Protein AF-A0A377J5S6-F1 (afdb_monomer)

Nearest PDB structures (foldseek):
  8xkf-assembly2_D  TM=9.233E-01  e=1.554E-45  Helicobacter pylori 26695
  8xkf-assembly1_A  TM=9.308E-01  e=1.304E-43  Helicobacter pylori 26695
  8xkf-assembly2_F  TM=9.385E-01  e=1.875E-41  Helicobacter pylori 26695
  8xhu-assembly1_B  TM=9.329E-01  e=2.382E-41  Helicobacter pylori 26695
  8xkf-assembly1_B  TM=9.191E-01  e=2.931E-42  Helicobacter pylori 26695

Solvent-accessible surface area (backbone atoms only — not comparable to full-atom values): 33963 Å² total; per-residue (Å²): 139,81,89,84,83,80,81,82,74,79,71,90,83,73,76,81,68,85,88,69,81,86,60,75,91,81,76,49,33,27,37,41,35,52,51,37,68,84,37,61,63,26,52,73,57,34,51,84,90,59,66,42,34,66,56,29,35,15,61,54,90,37,32,32,41,56,50,42,48,55,52,49,55,77,73,43,90,52,80,43,54,36,36,25,19,34,73,91,44,28,68,59,54,40,77,74,46,90,59,48,64,32,60,33,49,100,42,74,66,49,18,48,53,53,60,49,67,87,66,82,42,64,28,32,36,39,30,53,34,46,25,58,28,33,76,67,43,43,71,65,51,53,47,52,39,52,51,64,47,51,60,42,59,56,57,56,53,50,52,51,52,52,51,54,65,67,73,68,76,68,53,102,80,73,63,82,82,78,78,76,72,73,74,74,71,78,75,77,85,80,85,85,87,88,87,86,81,88,87,87,85,82,88,87,82,90,88,88,86,88,87,87,88,83,89,87,83,85,88,82,89,83,88,88,84,90,83,90,82,92,83,92,84,90,84,91,88,85,91,86,88,89,83,89,88,82,93,82,87,77,94,78,90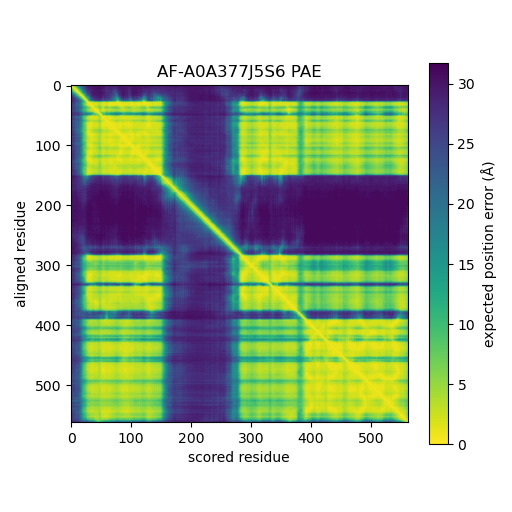,76,95,73,92,76,90,80,88,75,74,82,83,69,83,77,78,71,77,78,85,82,84,73,91,72,78,91,82,75,74,66,54,33,25,25,31,24,35,35,77,45,88,60,91,42,70,56,94,93,37,78,49,70,32,95,79,39,67,48,78,44,54,59,28,42,28,28,40,69,51,50,51,57,32,72,71,54,88,74,69,88,47,92,49,72,57,48,24,26,42,67,66,73,43,42,66,48,76,45,85,44,60,81,51,35,52,63,61,51,42,47,79,44,40,62,62,44,49,54,45,51,69,65,47,44,89,81,53,101,62,64,66,86,61,72,77,71,59,70,28,66,15,57,14,72,28,74,35,41,57,30,77,83,35,72,26,38,43,33,81,34,79,48,90,56,75,39,11,43,63,53,69,38,52,38,26,31,46,37,52,5,44,41,20,5,53,27,39,31,69,70,68,55,45,57,58,81,76,57,44,87,88,41,79,90,50,62,63,35,55,48,61,58,54,40,40,53,54,50,51,51,43,30,28,59,23,43,46,81,62,37,38,44,37,38,40,37,30,55,60,65,85,54,79,83,47,36,61,57,23,32,51,44,48,19,58,68,69,71,49,63,62,89,33,43,46,59,46,74,41,63,54,84,64,43,64,57,34,23,68,59,50,26,41,38,15,40,20,40,28,34,35,31,49,50,42,41,62,58,56,43,51,49,41,56,61,73,74,107

pLDDT: mean 73.87, std 28.72, range [21.86, 98.88]

Organism: NCBI:txid29419

Sequence (562 aa):
MYRNTTQLQLDPTQATAPSESLVPQGASIALILMAAGSSSRFAQSSPKTHAIKKQWLRIGEKPLWLFVADTLSAMYPFVQIRITASEQEASYMQKLCSYEIVIGGETRQESLRNALQGIESEWVLVSDVARAGIVAVARKIISALIVTSLDSRDKAQTQSKQRAASLEKVDSRGNVDCHAAAHAAARNDREIATSEKVDSRDNAQNLNNSQAEGLCGNNTEAQNVFCSQLAGGRIFLKKHRFARFDEKAGLCSGEQGDKTWASIDAASHKLPAFSQKANAQNTQVDCVAPILAVPDTAIYNESYIDRSKLFRVQTPQLSRVSALRAALESTQDQGTDESSIIKANGGIVRYIQGDRALEKLTLASDMAALEQILGQAQSWQHAAPFAPMPTLRVGNGLDVHSFEIGKVMKLGGVVIESEFGFKAHSDGDVALHSVIDAILGAMGAGDIGEWFPDSSSAWEGADSARLLEIVWGFARSVGYELCNLDLTIIAQKPRLGAYKQPIRARIAEILGVPLSAINVKATTTEQLGFVGRAEGVCAMSSVCLRIVSFAEVAQSYQLYKG

Radius of gyration: 36.01 Å; Cα contacts (8 Å, |Δi|>4): 863; chains: 1; bounding box: 95×83×112 Å

Mean predicted aligned error: 15.59 Å

Structure (mmCIF, N/CA/C/O backbone):
data_AF-A0A377J5S6-F1
#
_entry.id   AF-A0A377J5S6-F1
#
loop_
_atom_site.group_PDB
_atom_site.id
_atom_site.type_symbol
_atom_site.label_atom_id
_atom_site.label_alt_id
_atom_site.label_comp_id
_atom_site.label_asym_id
_atom_site.label_entity_id
_atom_site.label_seq_id
_atom_site.pdbx_PDB_ins_code
_atom_site.Cartn_x
_atom_site.Cartn_y
_atom_site.Cartn_z
_atom_site.occupancy
_atom_site.B_iso_or_equiv
_atom_site.auth_seq_id
_atom_site.auth_comp_id
_atom_site.auth_asym_id
_atom_site.auth_atom_id
_atom_site.pdbx_PDB_model_num
ATOM 1 N N . MET A 1 1 ? -33.170 -20.259 -36.943 1.00 32.47 1 MET A N 1
ATOM 2 C CA . MET A 1 1 ? -32.950 -21.343 -35.957 1.00 32.47 1 MET A CA 1
ATOM 3 C C . MET A 1 1 ? -31.688 -20.966 -35.195 1.00 32.47 1 MET A C 1
ATOM 5 O O . MET A 1 1 ? -30.677 -20.864 -35.863 1.00 32.47 1 MET A O 1
ATOM 9 N N . TYR A 1 2 ? -31.602 -20.602 -33.917 1.00 29.55 2 TYR A N 1
ATOM 10 C CA . TYR A 1 2 ? -32.433 -20.544 -32.700 1.00 29.55 2 TYR A CA 1
ATOM 11 C C . TYR A 1 2 ? -32.023 -19.213 -32.009 1.00 29.55 2 TYR A C 1
ATOM 13 O O . TYR A 1 2 ? -30.833 -18.933 -31.954 1.00 29.55 2 TYR A O 1
ATOM 21 N N . ARG A 1 3 ? -32.891 -18.220 -31.766 1.00 28.53 3 ARG A N 1
ATOM 22 C CA . ARG A 1 3 ? -33.784 -17.979 -30.605 1.00 28.53 3 ARG A CA 1
ATOM 23 C C . ARG A 1 3 ? -33.138 -18.038 -29.202 1.00 28.53 3 ARG A C 1
ATOM 25 O O . ARG A 1 3 ? -32.737 -19.103 -28.759 1.00 28.53 3 ARG A O 1
ATOM 32 N N . ASN A 1 4 ? -33.263 -16.894 -28.514 1.00 28.61 4 ASN A N 1
ATOM 33 C CA . ASN A 1 4 ? -33.347 -16.654 -27.065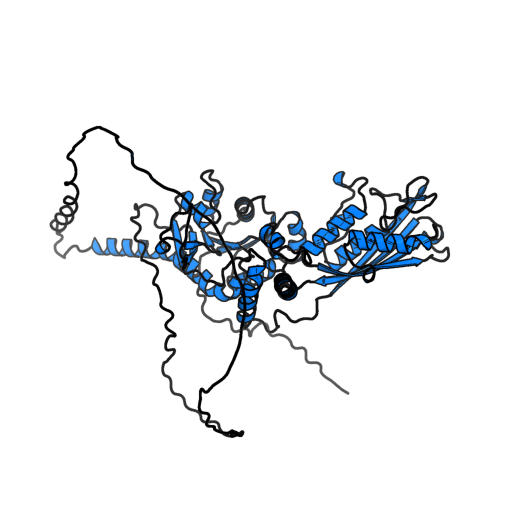 1.00 28.61 4 ASN A CA 1
ATOM 34 C C . ASN A 1 4 ? -32.092 -16.844 -26.197 1.00 28.61 4 ASN A C 1
ATOM 36 O O . ASN A 1 4 ? -31.894 -17.893 -25.596 1.00 28.61 4 ASN A O 1
ATOM 40 N N . THR A 1 5 ? -31.367 -15.747 -25.971 1.00 30.78 5 THR A N 1
ATOM 41 C CA . THR A 1 5 ? -30.689 -15.487 -24.693 1.00 30.78 5 THR A CA 1
ATOM 42 C C . THR A 1 5 ? -31.525 -14.486 -23.904 1.00 30.78 5 THR A C 1
ATOM 44 O O . THR A 1 5 ? -31.590 -13.299 -24.212 1.00 30.78 5 THR A O 1
ATOM 47 N N . THR A 1 6 ? -32.235 -15.012 -22.914 1.00 29.25 6 THR A N 1
ATOM 48 C CA . THR A 1 6 ? -33.015 -14.275 -21.926 1.00 29.25 6 THR A CA 1
ATOM 49 C C . THR A 1 6 ? -32.106 -13.280 -21.204 1.00 29.25 6 THR A C 1
ATOM 51 O O . THR A 1 6 ? -31.154 -13.680 -20.536 1.00 29.25 6 THR A O 1
ATOM 54 N N . GLN A 1 7 ? -32.392 -11.983 -21.336 1.00 29.67 7 GLN A N 1
ATOM 55 C CA . GLN A 1 7 ? -31.894 -10.972 -20.409 1.00 29.67 7 GLN A CA 1
ATOM 56 C C . GLN A 1 7 ? -32.410 -11.331 -19.013 1.00 29.67 7 GLN A C 1
ATOM 58 O O . GLN A 1 7 ? -33.603 -11.222 -18.740 1.00 29.67 7 GLN A O 1
ATOM 63 N N . LEU A 1 8 ? -31.515 -11.763 -18.127 1.00 28.97 8 LEU A N 1
ATOM 64 C CA . LEU A 1 8 ? -31.747 -11.703 -16.689 1.00 28.97 8 LEU A CA 1
ATOM 65 C C . LEU A 1 8 ? -31.710 -10.222 -16.294 1.00 28.97 8 LEU A C 1
ATOM 67 O O . LEU A 1 8 ? -30.668 -9.684 -15.927 1.00 28.97 8 LEU A O 1
ATOM 71 N N . GLN A 1 9 ? -32.849 -9.543 -16.440 1.00 27.59 9 GLN A N 1
ATOM 72 C CA . GLN A 1 9 ? -33.121 -8.324 -15.691 1.00 27.59 9 GLN A CA 1
ATOM 73 C C . GLN A 1 9 ? -33.142 -8.720 -14.213 1.00 27.59 9 GLN A C 1
ATOM 75 O O . GLN A 1 9 ? -34.057 -9.401 -13.756 1.00 27.59 9 GLN A O 1
ATOM 80 N N . LEU A 1 10 ? -32.092 -8.345 -13.486 1.00 28.22 10 LEU A N 1
ATOM 81 C CA . LEU A 1 10 ? -32.096 -8.367 -12.031 1.00 28.22 10 LEU A CA 1
ATOM 82 C C . LEU A 1 10 ? -33.138 -7.344 -11.577 1.00 28.22 10 LEU A C 1
ATOM 84 O O . LEU A 1 10 ? -32.916 -6.141 -11.690 1.00 28.22 10 LEU A O 1
ATOM 88 N N . ASP A 1 11 ? -34.285 -7.837 -11.122 1.00 26.17 11 ASP A N 1
ATOM 89 C CA . ASP A 1 11 ? -35.271 -7.049 -10.397 1.00 26.17 11 ASP A CA 1
ATOM 90 C C . ASP A 1 11 ? -34.622 -6.554 -9.085 1.00 26.17 11 ASP A C 1
ATOM 92 O O . ASP A 1 11 ? -34.287 -7.377 -8.226 1.00 26.17 11 ASP A O 1
ATOM 96 N N . PRO A 1 12 ? -34.404 -5.238 -8.899 1.00 29.62 12 PRO A N 1
ATOM 97 C CA . PRO A 1 12 ? -33.781 -4.709 -7.692 1.00 29.62 12 PRO A CA 1
ATOM 98 C C . PRO A 1 12 ? -34.707 -4.740 -6.464 1.00 29.62 12 PRO A C 1
ATOM 100 O O . PRO A 1 12 ? -34.319 -4.246 -5.408 1.00 29.62 12 PRO A O 1
ATOM 103 N N . THR A 1 13 ? -35.916 -5.308 -6.561 1.00 30.08 13 THR A N 1
ATOM 104 C CA . THR A 1 13 ? -36.930 -5.222 -5.497 1.00 30.08 13 THR A CA 1
ATOM 105 C C . THR A 1 13 ? -37.172 -6.503 -4.690 1.00 30.08 13 THR A C 1
ATOM 107 O O . THR A 1 13 ? -38.055 -6.512 -3.837 1.00 30.08 13 THR A O 1
ATOM 110 N N . GLN A 1 14 ? -36.363 -7.562 -4.851 1.00 28.61 14 GLN A N 1
ATOM 111 C CA . GLN A 1 14 ? -36.550 -8.826 -4.104 1.00 28.61 14 GLN A CA 1
ATOM 112 C C . GLN A 1 14 ? -35.347 -9.307 -3.275 1.00 28.61 14 GLN A C 1
ATOM 114 O O . GLN A 1 14 ? -35.201 -10.497 -3.005 1.00 28.61 14 GLN A O 1
ATOM 119 N N . ALA A 1 15 ? -34.518 -8.390 -2.773 1.00 30.50 15 ALA A N 1
ATOM 120 C CA . ALA A 1 15 ? -33.757 -8.668 -1.558 1.00 30.50 15 ALA A CA 1
ATOM 121 C C . ALA A 1 15 ? -34.658 -8.342 -0.361 1.00 30.50 15 ALA A C 1
ATOM 123 O O . ALA A 1 15 ? -34.726 -7.195 0.078 1.00 30.50 15 ALA A O 1
ATOM 124 N N . THR A 1 16 ? -35.391 -9.330 0.155 1.00 29.42 16 THR A N 1
ATOM 125 C CA . THR A 1 16 ? -36.078 -9.184 1.442 1.00 29.42 16 THR A CA 1
ATOM 126 C C . THR A 1 16 ? -35.017 -8.949 2.514 1.00 29.42 16 THR A C 1
ATOM 128 O O . THR A 1 16 ? -34.350 -9.883 2.964 1.00 29.42 16 THR A O 1
ATOM 131 N N . ALA A 1 17 ? -34.820 -7.679 2.866 1.00 29.73 17 ALA A N 1
ATOM 132 C CA . ALA A 1 17 ? -33.999 -7.260 3.986 1.00 29.73 17 ALA A CA 1
ATOM 133 C C . ALA A 1 17 ? -34.445 -8.027 5.243 1.00 29.73 17 ALA A C 1
ATOM 135 O O . ALA A 1 17 ? -35.653 -8.138 5.473 1.00 29.73 17 ALA A O 1
ATOM 136 N N . PRO A 1 18 ? -33.524 -8.542 6.077 1.00 32.88 18 PRO A N 1
ATOM 137 C CA . PRO A 1 18 ? -33.898 -9.019 7.397 1.00 32.88 18 PRO A CA 1
ATOM 138 C C . PRO A 1 18 ? -34.496 -7.836 8.164 1.00 32.88 18 PRO A C 1
ATOM 140 O O . PRO A 1 18 ? -33.808 -6.864 8.482 1.00 32.88 18 PRO A O 1
ATOM 143 N N . SER A 1 19 ? -35.803 -7.899 8.388 1.00 40.84 19 SER A N 1
ATOM 144 C CA . SER A 1 19 ? -36.571 -6.928 9.148 1.00 40.84 19 SER A CA 1
ATOM 145 C C . SER A 1 19 ? -36.237 -7.064 10.630 1.00 40.84 19 SER A C 1
ATOM 147 O O . SER A 1 19 ? -36.737 -7.969 11.286 1.00 40.84 19 SER A O 1
ATOM 149 N N . GLU A 1 20 ? -35.359 -6.192 11.119 1.00 35.69 20 GLU A N 1
ATOM 150 C CA . GLU A 1 20 ? -35.393 -5.540 12.438 1.00 35.69 20 GLU A CA 1
ATOM 151 C C . GLU A 1 20 ? -34.102 -4.726 12.578 1.00 35.69 20 GLU A C 1
ATOM 153 O O . GLU A 1 20 ? -33.008 -5.264 12.765 1.00 35.69 20 GLU A O 1
ATOM 158 N N . SER A 1 21 ? -34.204 -3.399 12.451 1.00 37.03 21 SER A N 1
ATOM 159 C CA . SER A 1 21 ? -33.083 -2.514 12.741 1.00 37.03 21 SER A CA 1
ATOM 160 C C . SER A 1 21 ? -32.809 -2.542 14.247 1.00 37.03 21 SER A C 1
ATOM 162 O O . SER A 1 21 ? -33.414 -1.806 15.020 1.00 37.03 21 SER A O 1
ATOM 164 N N . LEU A 1 22 ? -31.855 -3.372 14.662 1.00 43.50 22 LEU A N 1
ATOM 165 C CA . LEU A 1 22 ? -31.275 -3.420 16.013 1.00 43.50 22 LEU A CA 1
ATOM 166 C C . LEU A 1 22 ? -30.488 -2.150 16.404 1.00 43.50 22 LEU A C 1
ATOM 168 O O . LEU A 1 22 ? -29.761 -2.145 17.397 1.00 43.50 22 LEU A O 1
ATOM 172 N N . VAL A 1 23 ? -30.597 -1.076 15.622 1.00 47.31 23 VAL A N 1
ATOM 173 C CA . VAL A 1 23 ? -29.917 0.196 15.853 1.00 47.31 23 VAL A CA 1
ATOM 174 C C . VAL A 1 23 ? -30.976 1.212 16.271 1.00 47.31 23 VAL A C 1
ATOM 176 O O . VAL A 1 23 ? -31.882 1.482 15.481 1.00 47.31 23 VAL A O 1
ATOM 179 N N . PRO A 1 24 ? -30.907 1.778 17.487 1.00 43.88 24 PRO A N 1
ATOM 180 C CA . PRO A 1 24 ? -31.841 2.817 17.892 1.00 43.88 24 PRO A CA 1
ATOM 181 C C . PRO A 1 24 ? -31.768 3.986 16.906 1.00 43.88 24 PRO A C 1
ATOM 183 O O . PRO A 1 24 ? -30.695 4.535 16.647 1.00 43.88 24 PRO A O 1
ATOM 186 N N . GLN A 1 25 ? -32.924 4.346 16.345 1.00 43.47 25 GLN A N 1
ATOM 187 C CA . GLN A 1 25 ? -33.093 5.523 15.499 1.00 43.47 25 GLN A CA 1
ATOM 188 C C . GLN A 1 25 ? -32.535 6.754 16.235 1.00 43.47 25 GLN A C 1
ATOM 190 O O . GLN A 1 25 ? -33.091 7.170 17.249 1.00 43.47 25 GLN A O 1
ATOM 195 N N . GLY A 1 26 ? -31.422 7.324 15.750 1.00 51.25 26 GLY A N 1
ATOM 196 C CA . GLY A 1 26 ? -30.950 8.648 16.180 1.00 51.25 26 GLY A CA 1
ATOM 197 C C . GLY A 1 26 ? -29.450 8.833 16.440 1.00 51.25 26 GLY A C 1
ATOM 198 O O . GLY A 1 26 ? -29.014 9.979 16.491 1.00 51.25 26 GLY A O 1
ATOM 199 N N . ALA A 1 27 ? -28.632 7.782 16.579 1.00 61.88 27 ALA A N 1
ATOM 200 C CA . ALA A 1 27 ? -27.185 7.962 16.773 1.00 61.88 27 ALA A CA 1
ATOM 201 C C . ALA A 1 27 ? -26.438 7.994 15.427 1.00 61.88 27 ALA A C 1
ATOM 203 O O . ALA A 1 27 ? -26.211 6.960 14.800 1.00 61.88 27 ALA A O 1
ATOM 204 N N . SER A 1 28 ? -26.039 9.190 14.990 1.00 86.56 28 SER A N 1
ATOM 205 C CA . SER A 1 28 ? -25.095 9.374 13.882 1.00 86.56 28 SER A CA 1
ATOM 206 C C . SER A 1 28 ? -23.713 8.850 14.299 1.00 86.56 28 SER A C 1
ATOM 208 O O . SER A 1 28 ? -23.136 9.345 15.272 1.00 86.56 28 SER A O 1
ATOM 210 N N . ILE A 1 29 ? -23.206 7.826 13.599 1.00 95.25 29 ILE A N 1
ATOM 211 C CA . ILE A 1 29 ? -21.894 7.209 13.857 1.00 95.25 29 ILE A CA 1
ATOM 212 C C . ILE A 1 29 ? -21.048 7.285 12.585 1.00 95.25 29 ILE A C 1
ATOM 214 O O . ILE A 1 29 ? -21.465 6.789 11.537 1.00 95.25 29 ILE A O 1
ATOM 218 N N . ALA A 1 30 ? -19.858 7.874 12.682 1.00 97.56 30 ALA A N 1
ATOM 219 C CA . ALA A 1 30 ? -18.824 7.791 11.651 1.00 97.56 30 ALA A CA 1
ATOM 220 C C . ALA A 1 30 ? -17.887 6.598 11.904 1.00 97.56 30 ALA A C 1
ATOM 222 O O . ALA A 1 30 ? -17.777 6.118 13.031 1.00 97.56 30 ALA A O 1
ATOM 223 N N . LEU A 1 31 ? -17.184 6.133 10.875 1.00 98.00 31 LEU A N 1
ATOM 224 C CA . LEU A 1 31 ? -16.176 5.077 10.964 1.00 98.00 31 LEU A CA 1
ATOM 225 C C . LEU A 1 31 ? -14.800 5.630 10.588 1.00 98.00 31 LEU A C 1
ATOM 227 O O . LEU A 1 31 ? -14.637 6.213 9.518 1.00 98.00 31 LEU A O 1
ATOM 231 N N . ILE A 1 32 ? -13.803 5.379 11.434 1.00 98.56 32 ILE A N 1
ATOM 232 C CA . ILE A 1 32 ? -12.387 5.567 11.112 1.00 98.56 32 ILE A CA 1
ATOM 233 C C . ILE A 1 32 ? -11.696 4.206 11.099 1.00 98.56 32 ILE A C 1
ATOM 235 O O . ILE A 1 32 ? -11.702 3.472 12.092 1.00 98.56 32 ILE A O 1
ATOM 239 N N . LEU A 1 33 ? -11.044 3.894 9.983 1.00 98.25 33 LEU A N 1
ATOM 240 C CA . LEU A 1 33 ? -10.193 2.722 9.839 1.00 98.25 33 LEU A CA 1
ATOM 241 C C . LEU A 1 33 ? -8.723 3.114 9.816 1.00 98.25 33 LEU A C 1
ATOM 243 O O . LEU A 1 33 ? -8.272 3.885 8.973 1.00 98.25 33 LEU A O 1
ATOM 247 N N . MET A 1 34 ? -7.963 2.544 10.746 1.00 97.44 34 MET A N 1
ATOM 248 C CA . MET A 1 34 ? -6.540 2.814 10.890 1.00 97.44 34 MET A CA 1
ATOM 249 C C . MET A 1 34 ? -5.733 1.890 9.973 1.00 97.44 34 MET A C 1
ATOM 251 O O . MET A 1 34 ? -5.614 0.699 10.280 1.00 97.44 34 MET A O 1
ATOM 255 N N . ALA A 1 35 ? -5.176 2.420 8.874 1.00 96.69 35 ALA A N 1
ATOM 256 C CA . ALA A 1 35 ? -4.383 1.653 7.901 1.00 96.69 35 ALA A CA 1
ATOM 257 C C . ALA A 1 35 ? -3.020 2.279 7.523 1.00 96.69 35 ALA A C 1
ATOM 259 O O . ALA A 1 35 ? -2.248 1.637 6.816 1.00 96.69 35 ALA A O 1
ATOM 260 N N . ALA A 1 36 ? -2.651 3.442 8.075 1.00 92.69 36 ALA A N 1
ATOM 261 C CA . ALA A 1 36 ? -1.399 4.150 7.756 1.00 92.69 36 ALA A CA 1
ATOM 262 C C . ALA A 1 36 ? -0.092 3.505 8.282 1.00 92.69 36 ALA A C 1
ATOM 264 O O . ALA A 1 36 ? 0.993 4.055 8.116 1.00 92.69 36 ALA A O 1
ATOM 265 N N . GLY A 1 37 ? -0.157 2.349 8.950 1.00 85.31 37 GLY A N 1
ATOM 266 C CA . GLY A 1 37 ? 1.002 1.753 9.621 1.00 85.31 37 GLY A CA 1
ATOM 267 C C . GLY A 1 37 ? 2.066 1.180 8.670 1.00 85.31 37 GLY A C 1
ATOM 268 O O . GLY A 1 37 ? 1.751 0.519 7.682 1.00 85.31 37 GLY A O 1
ATOM 269 N N . SER A 1 38 ? 3.344 1.306 9.045 1.00 84.50 38 SER A N 1
ATOM 270 C CA . SER A 1 38 ? 4.499 0.799 8.274 1.00 84.50 38 SER A CA 1
ATOM 271 C C . SER A 1 38 ? 4.630 -0.729 8.218 1.00 84.50 38 SER A C 1
ATOM 273 O O . SER A 1 38 ? 5.457 -1.254 7.478 1.00 84.50 38 SER A O 1
ATOM 275 N N . SER A 1 39 ? 3.837 -1.466 9.004 1.00 87.69 39 SER A N 1
ATOM 276 C CA . SER A 1 39 ? 3.892 -2.933 9.092 1.00 87.69 39 SER A CA 1
ATOM 277 C C . SER A 1 39 ? 5.252 -3.518 9.509 1.00 87.69 39 SER A C 1
ATOM 279 O O . SER A 1 39 ? 5.490 -4.705 9.303 1.00 87.69 39 SER A O 1
ATOM 281 N N . SER A 1 40 ? 6.111 -2.735 10.172 1.00 86.38 40 SER A N 1
ATOM 282 C CA . SER A 1 40 ? 7.486 -3.127 10.530 1.00 86.38 40 SER A CA 1
ATOM 283 C C . SER A 1 40 ? 7.594 -4.475 11.257 1.00 86.38 40 SER A C 1
ATOM 285 O O . SER A 1 40 ? 8.361 -5.336 10.836 1.00 86.38 40 SER A O 1
ATOM 287 N N . ARG A 1 41 ? 6.782 -4.708 12.298 1.00 88.19 41 ARG A N 1
ATOM 288 C CA . ARG A 1 41 ? 6.778 -5.980 13.055 1.00 88.19 41 ARG A CA 1
ATOM 289 C C . ARG A 1 41 ? 6.358 -7.175 12.200 1.00 88.19 41 ARG A C 1
ATOM 291 O O . ARG A 1 41 ? 6.946 -8.245 12.309 1.00 88.19 41 ARG A O 1
ATOM 298 N N . PHE A 1 42 ? 5.366 -6.978 11.331 1.00 89.25 42 PHE A N 1
ATOM 299 C CA . PHE A 1 42 ? 4.907 -8.021 10.421 1.00 89.25 42 PHE A CA 1
ATOM 300 C C . PHE A 1 42 ? 6.019 -8.367 9.430 1.00 89.25 42 PHE A C 1
ATOM 302 O O . PHE A 1 42 ? 6.406 -9.527 9.345 1.00 89.25 42 PHE A O 1
ATOM 309 N N . ALA A 1 43 ? 6.601 -7.353 8.783 1.00 85.31 43 ALA A N 1
ATOM 310 C CA . ALA A 1 43 ? 7.687 -7.511 7.821 1.00 85.31 43 ALA A CA 1
ATOM 311 C C . ALA A 1 43 ? 8.923 -8.200 8.427 1.00 85.31 43 ALA A C 1
ATOM 313 O O . ALA A 1 43 ? 9.486 -9.089 7.800 1.00 85.31 43 ALA A O 1
ATOM 314 N N . GLN A 1 44 ? 9.307 -7.858 9.664 1.00 85.31 44 GLN A N 1
ATOM 315 C CA . GLN A 1 44 ? 10.416 -8.511 10.379 1.00 85.31 44 GLN A CA 1
ATOM 316 C C . GLN A 1 44 ? 10.155 -9.995 10.671 1.00 85.31 44 GLN A C 1
ATOM 318 O O . GLN A 1 44 ? 11.090 -10.788 10.716 1.00 85.31 44 GLN A O 1
ATOM 323 N N . SER A 1 45 ? 8.892 -10.366 10.886 1.00 81.56 45 SER A N 1
ATOM 324 C CA . SER A 1 45 ? 8.486 -11.747 11.169 1.00 81.56 45 SER A CA 1
ATOM 325 C C . SER A 1 45 ? 8.125 -12.564 9.923 1.00 81.56 45 SER A C 1
ATOM 327 O O . SER A 1 45 ? 7.924 -13.770 10.038 1.00 81.56 45 SER A O 1
ATOM 329 N N . SER A 1 46 ? 7.994 -11.919 8.762 1.00 76.19 46 SER A N 1
ATOM 330 C CA . SER A 1 46 ? 7.556 -12.521 7.500 1.00 76.19 46 SER A CA 1
ATOM 331 C C . SER A 1 46 ? 8.756 -13.038 6.697 1.00 76.19 46 SER A C 1
ATOM 333 O O . SER A 1 46 ? 9.851 -12.478 6.810 1.00 76.19 46 SER A O 1
ATOM 335 N N . PRO A 1 47 ? 8.594 -14.070 5.847 1.00 70.38 47 PRO A N 1
ATOM 336 C CA . PRO A 1 47 ? 9.658 -14.486 4.947 1.00 70.38 47 PRO A CA 1
ATOM 337 C C . PRO A 1 47 ? 10.061 -13.327 4.032 1.00 70.38 47 PRO A C 1
ATOM 339 O O . PRO A 1 47 ? 9.209 -12.626 3.482 1.00 70.38 47 PRO A O 1
ATOM 342 N N . LYS A 1 48 ? 11.370 -13.163 3.805 1.00 68.75 48 LYS A N 1
ATOM 343 C CA . LYS A 1 48 ? 11.911 -12.118 2.913 1.00 68.75 48 LYS A CA 1
ATOM 344 C C . LYS A 1 48 ? 11.457 -12.261 1.455 1.00 68.75 48 LYS A C 1
ATOM 346 O O . LYS A 1 48 ? 11.653 -11.340 0.667 1.00 68.75 48 LYS A O 1
ATOM 351 N N . THR A 1 49 ? 10.869 -13.403 1.096 1.00 61.00 49 THR A N 1
ATOM 352 C CA . THR A 1 49 ? 10.357 -13.680 -0.249 1.00 61.00 49 THR A CA 1
ATOM 353 C C . THR A 1 49 ? 9.260 -12.692 -0.658 1.00 61.00 49 THR A C 1
ATOM 355 O O . THR A 1 49 ? 9.207 -12.309 -1.825 1.00 61.00 49 THR A O 1
ATOM 358 N N . HIS A 1 50 ? 8.483 -12.160 0.297 1.00 66.75 50 HIS A N 1
ATOM 359 C CA . HIS A 1 50 ? 7.402 -11.209 0.027 1.00 66.75 50 HIS A CA 1
ATOM 360 C C . HIS A 1 50 ? 7.504 -9.969 0.927 1.00 66.75 50 HIS A C 1
ATOM 362 O O . HIS A 1 50 ? 7.182 -10.005 2.113 1.00 66.75 50 HIS A O 1
ATOM 368 N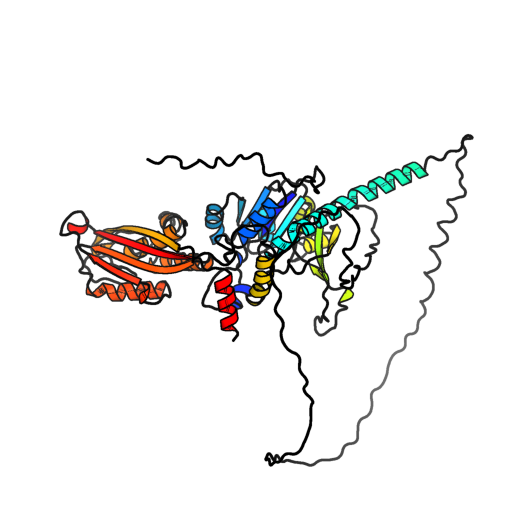 N . ALA A 1 51 ? 7.926 -8.840 0.351 1.00 75.44 51 ALA A N 1
ATOM 369 C CA . ALA A 1 51 ? 8.020 -7.548 1.035 1.00 75.44 51 ALA A CA 1
ATOM 370 C C . ALA A 1 51 ? 6.665 -6.811 1.064 1.00 75.44 51 ALA A C 1
ATOM 372 O O . ALA A 1 51 ? 6.586 -5.649 0.680 1.00 75.44 51 ALA A O 1
ATOM 373 N N . ILE A 1 52 ? 5.593 -7.493 1.476 1.00 89.81 52 ILE A N 1
ATOM 374 C CA . ILE A 1 52 ? 4.217 -6.975 1.424 1.00 89.81 52 ILE A CA 1
ATOM 375 C C . ILE A 1 52 ? 3.848 -6.345 2.768 1.00 89.81 52 ILE A C 1
ATOM 377 O O . ILE A 1 52 ? 4.020 -6.952 3.830 1.00 89.81 52 ILE A O 1
ATOM 381 N N . LYS A 1 53 ? 3.295 -5.130 2.743 1.00 92.38 53 LYS A N 1
ATOM 382 C CA . LYS A 1 53 ? 2.725 -4.506 3.944 1.00 92.38 53 LYS A CA 1
ATOM 383 C C . LYS A 1 53 ? 1.406 -5.194 4.295 1.00 92.38 53 LYS A C 1
ATOM 385 O O . LYS A 1 53 ? 0.583 -5.457 3.424 1.00 92.38 53 LYS A O 1
ATOM 390 N N . LYS A 1 54 ? 1.153 -5.460 5.579 1.00 92.06 54 LYS A N 1
ATOM 391 C CA . LYS A 1 54 ? 0.045 -6.344 5.988 1.00 92.06 54 LYS A CA 1
ATOM 392 C C . LYS A 1 54 ? -1.341 -5.834 5.577 1.00 92.06 54 LYS A C 1
ATOM 394 O O . LYS A 1 54 ? -2.219 -6.635 5.286 1.00 92.06 54 LYS A O 1
ATOM 399 N N . GLN A 1 55 ? -1.537 -4.514 5.520 1.00 94.50 55 GLN A N 1
ATOM 400 C CA . GLN A 1 55 ? -2.793 -3.914 5.060 1.00 94.50 55 GLN A CA 1
ATOM 401 C C . GLN A 1 55 ? -3.079 -4.183 3.571 1.00 94.50 55 GLN A C 1
ATOM 403 O O . GLN A 1 55 ? -4.229 -4.099 3.149 1.00 94.50 55 GLN A O 1
ATOM 408 N N . TRP A 1 56 ? -2.059 -4.551 2.794 1.00 94.44 56 TRP A N 1
ATOM 409 C CA . TRP A 1 56 ? -2.146 -4.869 1.370 1.00 94.44 56 TRP A CA 1
ATOM 410 C C . TRP A 1 56 ? -2.227 -6.368 1.069 1.00 94.44 56 TRP A C 1
ATOM 412 O O . TRP A 1 56 ? -2.334 -6.735 -0.099 1.00 94.44 56 TRP A O 1
ATOM 422 N N . LEU A 1 57 ? -2.226 -7.234 2.091 1.00 91.50 57 LEU A N 1
ATOM 423 C CA . LEU A 1 57 ? -2.501 -8.662 1.903 1.00 91.50 57 LEU A CA 1
ATOM 424 C C . LEU A 1 57 ? -3.868 -8.851 1.240 1.00 91.50 57 LEU A C 1
ATOM 426 O O . LEU A 1 57 ? -4.817 -8.134 1.553 1.00 91.50 57 LEU A O 1
ATOM 430 N N . ARG A 1 58 ? -3.968 -9.812 0.323 1.00 88.62 58 ARG A N 1
ATOM 431 C CA . ARG A 1 58 ? -5.111 -9.924 -0.588 1.00 88.62 58 ARG A CA 1
ATOM 432 C C . ARG A 1 58 ? -6.058 -11.031 -0.159 1.00 88.62 58 ARG A C 1
ATOM 434 O O . ARG A 1 58 ? -5.667 -12.195 -0.121 1.00 88.62 58 ARG A O 1
ATOM 441 N N . ILE A 1 59 ? -7.296 -10.661 0.156 1.00 83.75 59 ILE A N 1
ATOM 442 C CA . ILE A 1 59 ? -8.400 -11.595 0.394 1.00 83.75 59 ILE A CA 1
ATOM 443 C C . ILE A 1 59 ? -9.259 -11.576 -0.872 1.00 83.75 59 ILE A C 1
ATOM 445 O O . ILE A 1 59 ? -9.933 -10.581 -1.156 1.00 83.75 59 ILE A O 1
ATOM 449 N N . GLY A 1 60 ? -9.176 -12.640 -1.674 1.00 80.25 60 GLY A N 1
ATOM 450 C CA . GLY A 1 60 ? -9.567 -12.569 -3.083 1.00 80.25 60 GLY A CA 1
ATOM 451 C C . GLY A 1 60 ? -8.772 -11.471 -3.803 1.00 80.25 60 GLY A C 1
ATOM 452 O O . GLY A 1 60 ? -7.554 -11.389 -3.667 1.00 80.25 60 GLY A O 1
ATOM 453 N N . GLU A 1 61 ? -9.455 -10.580 -4.524 1.00 79.75 61 GLU A N 1
ATOM 454 C CA . GLU A 1 61 ? -8.805 -9.458 -5.227 1.00 79.75 61 GLU A CA 1
ATOM 455 C C . GLU A 1 61 ? -8.624 -8.201 -4.353 1.00 79.75 61 GLU A C 1
ATOM 457 O O . GLU A 1 61 ? -7.847 -7.293 -4.684 1.00 79.75 61 GLU A O 1
ATOM 462 N N . LYS A 1 62 ? -9.328 -8.129 -3.217 1.00 89.31 62 LYS A N 1
ATOM 463 C CA . LYS A 1 62 ? -9.355 -6.933 -2.368 1.00 89.31 62 LYS A CA 1
ATOM 464 C C . LYS A 1 62 ? -8.161 -6.911 -1.413 1.00 89.31 62 LYS A C 1
ATOM 466 O O . LYS A 1 62 ? -7.847 -7.937 -0.805 1.00 89.31 62 LYS A O 1
ATOM 471 N N . PRO A 1 63 ? -7.500 -5.754 -1.231 1.00 94.19 63 PRO A N 1
ATOM 472 C CA . PRO A 1 63 ? -6.535 -5.604 -0.152 1.00 94.19 63 PRO A CA 1
ATOM 473 C C . PRO A 1 63 ? -7.258 -5.649 1.203 1.00 94.19 63 PRO A C 1
ATOM 475 O O . PRO A 1 63 ? -8.425 -5.262 1.305 1.00 94.19 63 PRO A O 1
ATOM 478 N N . LEU A 1 64 ? -6.561 -6.102 2.247 1.00 93.62 64 LEU A N 1
ATOM 479 C CA . LEU A 1 64 ? -7.097 -6.327 3.593 1.00 93.62 64 LEU A CA 1
ATOM 480 C C . LEU A 1 64 ? -7.870 -5.115 4.122 1.00 93.62 64 LEU A C 1
ATOM 482 O O . LEU A 1 64 ? -8.958 -5.267 4.674 1.00 93.62 64 LEU A O 1
ATOM 486 N N . TRP A 1 65 ? -7.328 -3.910 3.925 1.00 96.62 65 TRP A N 1
ATOM 487 C CA . TRP A 1 65 ? -7.967 -2.672 4.372 1.00 96.62 65 TRP A CA 1
ATOM 488 C C . TRP A 1 65 ? -9.335 -2.438 3.715 1.00 96.62 65 TRP A C 1
ATOM 490 O O . TRP A 1 65 ? -10.284 -2.074 4.407 1.00 96.62 65 TRP A O 1
ATOM 500 N N . LEU A 1 66 ? -9.457 -2.702 2.410 1.00 95.88 66 LEU A N 1
ATOM 501 C CA . LEU A 1 66 ? -10.694 -2.497 1.655 1.00 95.88 66 LEU A CA 1
ATOM 502 C C . LEU A 1 66 ? -11.710 -3.587 1.979 1.00 95.88 66 LEU A C 1
ATOM 504 O O . LEU A 1 66 ? -12.889 -3.304 2.153 1.00 95.88 66 LEU A O 1
ATOM 508 N N . PHE A 1 67 ? -11.241 -4.827 2.133 1.00 93.44 67 PHE A N 1
ATOM 509 C CA . PHE A 1 67 ? -12.074 -5.937 2.582 1.00 93.44 67 PHE A CA 1
ATOM 510 C C . PHE A 1 67 ? -12.744 -5.634 3.934 1.00 93.44 67 PHE A C 1
ATOM 512 O O . PHE A 1 67 ? -13.952 -5.828 4.087 1.00 93.44 67 PHE A O 1
ATOM 519 N N . VAL A 1 68 ? -11.982 -5.115 4.903 1.00 94.56 68 VAL A N 1
ATOM 520 C CA . VAL A 1 68 ? -12.521 -4.723 6.214 1.00 94.56 68 VAL A CA 1
ATOM 521 C C . VAL A 1 68 ? -13.483 -3.540 6.093 1.00 94.56 68 VAL A C 1
ATOM 523 O O . VAL A 1 68 ? -14.551 -3.576 6.707 1.00 94.56 68 VAL A O 1
ATOM 526 N N . ALA A 1 69 ? -13.143 -2.527 5.290 1.00 96.25 69 ALA A N 1
ATOM 527 C CA . ALA A 1 69 ? -13.998 -1.361 5.063 1.00 96.25 69 ALA A CA 1
ATOM 528 C C . ALA A 1 69 ? -15.360 -1.740 4.478 1.00 96.25 69 ALA A C 1
ATOM 530 O O . ALA A 1 69 ? -16.391 -1.406 5.063 1.00 96.25 69 ALA A O 1
ATOM 531 N N . ASP A 1 70 ? -15.364 -2.511 3.391 1.00 93.44 70 ASP A N 1
ATOM 532 C CA . ASP A 1 70 ? -16.589 -2.971 2.738 1.00 93.44 70 ASP A CA 1
ATOM 533 C C . ASP A 1 70 ? -17.437 -3.831 3.670 1.00 93.44 70 ASP A C 1
ATOM 535 O O . ASP A 1 70 ? -18.661 -3.699 3.701 1.00 93.44 70 ASP A O 1
ATOM 539 N N . THR A 1 71 ? -16.795 -4.685 4.471 1.00 89.56 71 THR A N 1
ATOM 540 C CA . THR A 1 71 ? -17.525 -5.541 5.407 1.00 89.56 71 THR A CA 1
ATOM 541 C C . THR A 1 71 ? -18.215 -4.725 6.495 1.00 89.56 71 THR A C 1
ATOM 543 O O . THR A 1 71 ? -19.377 -4.977 6.804 1.00 89.56 71 THR A O 1
ATOM 546 N N . LEU A 1 72 ? -17.533 -3.735 7.073 1.00 92.38 72 LEU A N 1
ATOM 547 C CA . LEU A 1 72 ? -18.126 -2.886 8.106 1.00 92.38 72 LEU A CA 1
ATOM 548 C C . LEU A 1 72 ? -19.211 -1.972 7.538 1.00 92.38 72 LEU A C 1
ATOM 550 O O . LEU A 1 72 ? -20.279 -1.871 8.139 1.00 92.38 72 LEU A O 1
ATOM 554 N N . SER A 1 73 ? -18.971 -1.382 6.366 1.00 92.88 73 SER A N 1
ATOM 555 C CA . SER A 1 73 ? -19.947 -0.570 5.630 1.00 92.88 73 SER A CA 1
ATOM 556 C C . SER A 1 73 ? -21.246 -1.342 5.358 1.00 92.88 73 SER A C 1
ATOM 558 O O . SER A 1 73 ? -22.341 -0.830 5.573 1.00 92.88 73 SER A O 1
ATOM 560 N N . ALA A 1 74 ? -21.144 -2.625 4.992 1.00 89.38 74 ALA A N 1
ATOM 561 C CA . ALA A 1 74 ? -22.307 -3.487 4.776 1.00 89.38 74 ALA A CA 1
ATOM 562 C C . ALA A 1 74 ? -23.056 -3.875 6.069 1.00 89.38 74 ALA A C 1
ATOM 564 O O . ALA A 1 74 ? -24.198 -4.332 6.006 1.00 89.38 74 ALA A O 1
ATOM 565 N N . MET A 1 75 ? -22.427 -3.746 7.241 1.00 85.56 75 MET A N 1
ATOM 566 C CA . MET A 1 75 ? -23.016 -4.146 8.525 1.00 85.56 75 MET A CA 1
ATOM 567 C C . MET A 1 75 ? -23.659 -2.997 9.296 1.00 85.56 75 MET A C 1
ATOM 569 O O . MET A 1 75 ? -24.523 -3.260 10.134 1.00 85.56 75 MET A O 1
ATOM 573 N N . TYR A 1 76 ? -23.250 -1.754 9.046 1.00 88.06 76 TYR A N 1
ATOM 574 C CA . TYR A 1 76 ? -23.801 -0.583 9.717 1.00 88.06 76 TYR A CA 1
ATOM 575 C C . TYR A 1 76 ? -23.794 0.642 8.786 1.00 88.06 76 TYR A C 1
ATOM 577 O O . TYR A 1 76 ? -22.770 0.910 8.156 1.00 88.06 76 TYR A O 1
ATOM 585 N N . PRO A 1 77 ? -24.888 1.425 8.721 1.00 91.38 77 PRO A N 1
ATOM 586 C CA . PRO A 1 77 ? -24.975 2.611 7.872 1.00 91.38 77 PRO A CA 1
ATOM 587 C C . PRO A 1 77 ? -24.223 3.795 8.501 1.00 91.38 77 PRO A C 1
ATOM 589 O O . PRO A 1 77 ? -24.821 4.686 9.105 1.00 91.38 77 PRO A O 1
ATOM 592 N N . PHE A 1 78 ? -22.893 3.791 8.406 1.00 94.06 78 PHE A N 1
ATOM 593 C CA . PHE A 1 78 ? -22.070 4.896 8.897 1.00 94.06 78 PHE A CA 1
ATOM 594 C C . PHE A 1 78 ? -22.329 6.168 8.084 1.00 94.06 78 PHE A C 1
ATOM 596 O O . PHE A 1 78 ? -22.378 6.123 6.857 1.00 94.06 78 PHE A O 1
ATOM 603 N N . VAL A 1 79 ? -22.447 7.314 8.761 1.00 94.94 79 VAL A N 1
ATOM 604 C CA . VAL A 1 79 ? -22.697 8.602 8.082 1.00 94.94 79 VAL A CA 1
ATOM 605 C C . VAL A 1 79 ? -21.491 9.087 7.277 1.00 94.94 79 VAL A C 1
ATOM 607 O O . VAL A 1 79 ? -21.637 9.864 6.341 1.00 94.94 79 VAL A O 1
ATOM 610 N N . GLN A 1 80 ? -20.299 8.628 7.658 1.00 95.31 80 GLN A N 1
ATOM 611 C CA . GLN A 1 80 ? -19.029 8.932 7.018 1.00 95.31 80 GLN A CA 1
ATOM 612 C C . GLN A 1 80 ? -18.054 7.790 7.307 1.00 95.31 80 GLN A C 1
ATOM 614 O O . GLN A 1 80 ? -18.023 7.274 8.427 1.00 95.31 80 GLN A O 1
ATOM 619 N N . ILE A 1 81 ? -17.255 7.402 6.313 1.00 97.50 81 ILE A N 1
ATOM 620 C CA . ILE A 1 81 ? -16.207 6.385 6.447 1.00 97.50 81 ILE A CA 1
ATOM 621 C C . ILE A 1 81 ? -14.891 6.992 5.976 1.00 97.50 81 ILE A C 1
ATOM 623 O O . ILE A 1 81 ? -14.782 7.426 4.830 1.00 97.50 81 ILE A O 1
ATOM 627 N N . ARG A 1 82 ? -13.896 6.986 6.863 1.00 98.25 82 ARG A N 1
ATOM 628 C CA . ARG A 1 82 ? -12.545 7.485 6.608 1.00 98.25 82 ARG A CA 1
ATOM 629 C C . ARG A 1 82 ? -11.511 6.409 6.855 1.00 98.25 82 ARG A C 1
ATOM 631 O O . ARG A 1 82 ? -11.591 5.678 7.843 1.00 98.25 82 ARG A O 1
ATOM 638 N N . ILE A 1 83 ? -10.519 6.332 5.982 1.00 98.50 83 ILE A N 1
ATOM 639 C CA . ILE A 1 83 ? -9.447 5.341 6.073 1.00 98.50 83 ILE A CA 1
ATOM 640 C C . ILE A 1 83 ? -8.118 6.085 6.092 1.00 98.50 83 ILE A C 1
ATOM 642 O O . ILE A 1 83 ? -7.820 6.844 5.173 1.00 98.50 83 ILE A O 1
ATOM 646 N N . THR A 1 84 ? -7.317 5.881 7.137 1.00 98.12 84 THR A N 1
ATOM 647 C CA . THR A 1 84 ? -5.983 6.485 7.189 1.00 98.12 84 THR A CA 1
ATOM 648 C C . THR A 1 84 ? -5.013 5.709 6.317 1.00 98.12 84 THR A C 1
ATOM 650 O O . THR A 1 84 ? -4.970 4.484 6.385 1.00 98.12 84 THR A O 1
ATOM 653 N N . ALA A 1 85 ? -4.196 6.410 5.544 1.00 97.50 85 ALA A N 1
ATOM 654 C CA . ALA A 1 85 ? -3.167 5.834 4.689 1.00 97.50 85 ALA A CA 1
ATOM 655 C C . ALA A 1 85 ? -1.818 6.502 4.960 1.00 97.50 85 ALA A C 1
ATOM 657 O O . ALA A 1 85 ? -1.770 7.637 5.428 1.00 97.50 85 ALA A O 1
ATOM 658 N N . SER A 1 86 ? -0.714 5.815 4.663 1.00 95.69 86 SER A N 1
ATOM 659 C CA . SER A 1 86 ? 0.573 6.516 4.587 1.00 95.69 86 SER A CA 1
ATOM 660 C C . SER A 1 86 ? 0.572 7.448 3.373 1.00 95.69 86 SER A C 1
ATOM 662 O O . SER A 1 86 ? -0.143 7.188 2.404 1.00 95.69 86 SER A O 1
ATOM 664 N N . GLU A 1 87 ? 1.372 8.512 3.400 1.00 93.75 87 GLU A N 1
ATOM 665 C CA . GLU A 1 87 ? 1.445 9.491 2.304 1.00 93.75 87 GLU A CA 1
ATOM 666 C C . GLU A 1 87 ? 1.717 8.825 0.944 1.00 93.75 87 GLU A C 1
ATOM 668 O O . GLU A 1 87 ? 1.022 9.087 -0.034 1.00 93.75 87 GLU A O 1
ATOM 673 N N . GLN A 1 88 ? 2.639 7.858 0.918 1.00 91.69 88 GLN A N 1
ATOM 674 C CA . GLN A 1 88 ? 2.991 7.083 -0.278 1.00 91.69 88 GLN A CA 1
ATOM 675 C C . GLN A 1 88 ? 1.839 6.213 -0.809 1.00 91.69 88 GLN A C 1
ATOM 677 O O . GLN A 1 88 ? 1.803 5.882 -1.989 1.00 91.69 88 GLN A O 1
ATOM 682 N N . GLU A 1 89 ? 0.913 5.793 0.055 1.00 95.56 89 GLU A N 1
ATOM 683 C CA . GLU A 1 89 ? -0.181 4.881 -0.300 1.00 95.56 89 GLU A CA 1
ATOM 684 C C . GLU A 1 89 ? -1.492 5.611 -0.592 1.00 95.56 89 GLU A C 1
ATOM 686 O O . GLU A 1 89 ? -2.339 5.055 -1.288 1.00 95.56 89 GLU A O 1
ATOM 691 N N . ALA A 1 90 ? -1.674 6.831 -0.080 1.00 96.38 90 ALA A N 1
ATOM 692 C CA . ALA A 1 90 ? -2.962 7.519 -0.059 1.00 96.38 90 ALA A CA 1
ATOM 693 C C . ALA A 1 90 ? -3.582 7.682 -1.455 1.00 96.38 90 ALA A C 1
ATOM 695 O O . ALA A 1 90 ? -4.724 7.275 -1.670 1.00 96.38 90 ALA A O 1
ATOM 696 N N . SER A 1 91 ? -2.808 8.195 -2.419 1.00 95.19 91 SER A N 1
ATOM 697 C CA . SER A 1 91 ? -3.267 8.371 -3.805 1.00 95.19 91 SER A CA 1
ATOM 698 C C . SER A 1 91 ? -3.694 7.040 -4.434 1.00 95.19 91 SER A C 1
ATOM 700 O O . SER A 1 91 ? -4.769 6.927 -5.024 1.00 95.19 91 SER A O 1
ATOM 702 N N . TYR A 1 92 ? -2.904 5.982 -4.231 1.00 96.81 92 TYR A N 1
ATOM 703 C CA . TYR A 1 92 ? -3.217 4.665 -4.777 1.00 96.81 92 TYR A CA 1
ATOM 704 C C . TYR A 1 92 ? -4.420 4.006 -4.084 1.00 96.81 92 TYR A C 1
ATOM 706 O O . TYR A 1 92 ? -5.260 3.410 -4.752 1.00 96.81 92 TYR A O 1
ATOM 714 N N . MET A 1 93 ? -4.565 4.150 -2.762 1.00 97.69 93 MET A N 1
ATOM 715 C CA . MET A 1 93 ? -5.758 3.694 -2.036 1.00 97.69 93 MET A CA 1
ATOM 716 C C . MET A 1 93 ? -7.023 4.400 -2.531 1.00 97.69 93 MET A C 1
ATOM 718 O O . MET A 1 93 ? -8.058 3.749 -2.687 1.00 97.69 93 MET A O 1
ATOM 722 N N . GLN A 1 94 ? -6.935 5.697 -2.840 1.00 97.06 94 GLN A N 1
ATOM 723 C CA . GLN A 1 94 ? -8.062 6.467 -3.362 1.00 97.06 94 GLN A CA 1
ATOM 724 C C . GLN A 1 94 ? -8.499 5.981 -4.751 1.00 97.06 94 GLN A C 1
ATOM 726 O O . GLN A 1 94 ? -9.695 5.937 -5.022 1.00 97.06 94 GLN A O 1
ATOM 731 N N . LYS A 1 95 ? -7.567 5.533 -5.607 1.00 95.12 95 LYS A N 1
ATOM 732 C CA . LYS A 1 95 ? -7.890 4.921 -6.914 1.00 95.12 95 LYS A CA 1
ATOM 733 C C . LYS A 1 95 ? -8.682 3.603 -6.780 1.00 95.12 95 LYS A C 1
ATOM 735 O O . LYS A 1 95 ? -9.323 3.180 -7.737 1.00 95.12 95 LYS A O 1
ATOM 740 N N . LEU A 1 96 ? -8.656 2.947 -5.613 1.00 94.19 96 LEU A N 1
ATOM 741 C CA . LEU A 1 96 ? -9.266 1.627 -5.388 1.00 94.19 96 LEU A CA 1
ATOM 742 C C . LEU A 1 96 ? -10.640 1.663 -4.703 1.00 94.19 96 LEU A C 1
ATOM 744 O O . LEU A 1 96 ? -11.290 0.620 -4.615 1.00 94.19 96 LEU A O 1
ATOM 748 N N . CYS A 1 97 ? -11.084 2.810 -4.183 1.00 95.19 97 CYS A N 1
ATOM 749 C CA . CYS A 1 97 ? -12.355 2.904 -3.467 1.00 95.19 97 CYS A CA 1
ATOM 750 C C . CYS A 1 97 ? -12.970 4.307 -3.519 1.00 95.19 97 CYS A C 1
ATOM 752 O O . CYS A 1 97 ? -12.309 5.289 -3.841 1.00 95.19 97 CYS A O 1
ATOM 754 N N . SER A 1 98 ? -14.249 4.401 -3.154 1.00 95.88 98 SER A N 1
ATOM 755 C CA . SER A 1 98 ? -14.976 5.670 -3.028 1.00 95.88 98 SER A CA 1
ATOM 756 C C . SER A 1 98 ? -14.963 6.247 -1.608 1.00 95.88 98 SER A C 1
ATOM 758 O O . SER A 1 98 ? -15.611 7.261 -1.364 1.00 95.88 98 SER A O 1
ATOM 760 N N . TYR A 1 99 ? -14.299 5.587 -0.654 1.00 97.00 99 TYR A N 1
ATOM 761 C CA . TYR A 1 99 ? -14.168 6.099 0.710 1.00 97.00 99 TYR A CA 1
ATOM 762 C C . TYR A 1 99 ? -13.191 7.277 0.749 1.00 97.00 99 TYR A C 1
ATOM 764 O O . TYR A 1 99 ? -12.331 7.417 -0.122 1.00 97.00 99 TYR A O 1
ATOM 772 N N . GLU A 1 100 ? -13.309 8.108 1.780 1.00 97.50 100 GLU A N 1
ATOM 773 C CA . GLU A 1 100 ? -12.394 9.223 2.000 1.00 97.50 100 GLU A CA 1
ATOM 774 C C . GLU A 1 100 ? -11.069 8.699 2.571 1.00 97.50 100 GLU A C 1
ATOM 776 O O . GLU A 1 100 ? -11.024 8.142 3.677 1.00 97.50 100 GLU A O 1
ATOM 781 N N . ILE A 1 101 ? -9.984 8.863 1.811 1.00 98.19 101 ILE A N 1
ATOM 782 C CA . ILE A 1 101 ? -8.636 8.520 2.259 1.00 98.19 101 ILE A CA 1
ATOM 783 C C . ILE A 1 101 ? -7.992 9.734 2.925 1.00 98.19 101 ILE A C 1
ATOM 785 O O . ILE A 1 101 ? -7.888 10.804 2.333 1.00 98.19 101 ILE A O 1
ATOM 789 N N . VAL A 1 102 ? -7.529 9.553 4.160 1.00 97.88 102 VAL A N 1
ATOM 790 C CA . VAL A 1 102 ? -6.879 10.605 4.949 1.00 97.88 102 VAL A CA 1
ATOM 791 C C . VAL A 1 102 ? -5.410 10.256 5.147 1.00 97.88 102 VAL A C 1
ATOM 793 O O . VAL A 1 102 ? -5.083 9.146 5.569 1.00 97.88 102 VAL A O 1
ATOM 796 N N . ILE A 1 103 ? -4.511 11.200 4.876 1.00 97.69 103 ILE A N 1
ATOM 797 C CA . ILE A 1 103 ? -3.081 11.009 5.137 1.00 97.69 103 ILE A CA 1
ATOM 798 C C . ILE A 1 103 ? -2.862 10.934 6.656 1.00 97.69 103 ILE A C 1
ATOM 800 O O . ILE A 1 103 ? -3.244 11.827 7.419 1.00 97.69 103 ILE A O 1
ATOM 804 N N . GLY A 1 104 ? -2.295 9.815 7.101 1.00 94.38 104 GLY A N 1
ATOM 805 C CA . GLY A 1 104 ? -1.918 9.585 8.489 1.00 94.38 104 GLY A CA 1
ATOM 806 C C . GLY A 1 104 ? -0.727 10.442 8.921 1.00 94.38 104 GLY A C 1
ATOM 807 O O . GLY A 1 104 ? -0.133 11.156 8.124 1.00 94.38 104 GLY A O 1
ATOM 808 N N . GLY A 1 105 ? -0.383 10.355 10.201 1.00 91.50 105 GLY A N 1
ATOM 809 C CA . GLY A 1 105 ? 0.826 10.959 10.762 1.00 91.50 105 GLY A CA 1
ATOM 810 C C . GLY A 1 105 ? 1.875 9.919 11.152 1.00 91.50 105 GLY A C 1
ATOM 811 O O . GLY A 1 105 ? 1.684 8.718 10.942 1.00 91.50 105 GLY A O 1
ATOM 812 N N . GLU A 1 106 ? 2.941 10.369 11.809 1.00 87.81 106 GLU A N 1
ATOM 813 C CA . GLU A 1 106 ? 4.041 9.521 12.295 1.00 87.81 106 GLU A CA 1
ATOM 814 C C . GLU A 1 106 ? 3.582 8.544 13.388 1.00 87.81 106 GLU A C 1
ATOM 816 O O . GLU A 1 106 ? 4.139 7.460 13.581 1.00 87.81 106 GLU A O 1
ATOM 821 N N . THR A 1 107 ? 2.521 8.911 14.111 1.00 89.25 107 THR A N 1
ATOM 822 C CA . THR A 1 107 ? 1.936 8.095 15.179 1.00 89.25 107 THR A CA 1
ATOM 823 C C . THR A 1 107 ? 0.503 7.668 14.868 1.00 89.25 107 THR A C 1
ATOM 825 O O . THR A 1 107 ? -0.208 8.260 14.047 1.00 89.25 107 THR A O 1
ATOM 828 N N . ARG A 1 108 ? 0.030 6.631 15.575 1.00 90.06 108 ARG A N 1
ATOM 829 C CA . ARG A 1 108 ? -1.371 6.185 15.494 1.00 90.06 108 ARG A CA 1
ATOM 830 C C . ARG A 1 108 ? -2.327 7.306 15.917 1.00 90.06 108 ARG A C 1
ATOM 832 O O . ARG A 1 108 ? -3.376 7.470 15.306 1.00 90.06 108 ARG A O 1
ATOM 839 N N . GLN A 1 109 ? -1.961 8.070 16.939 1.00 91.06 109 GLN A N 1
ATOM 840 C CA . GLN A 1 109 ? -2.753 9.153 17.514 1.00 91.06 109 GLN A CA 1
ATOM 841 C C . GLN A 1 109 ? -2.809 10.356 16.575 1.00 91.06 109 GLN A C 1
ATOM 843 O O . GLN A 1 109 ? -3.874 10.933 16.396 1.00 91.06 109 GLN A O 1
ATOM 848 N N . GLU A 1 110 ? -1.698 10.703 15.926 1.00 92.19 110 GLU A N 1
ATOM 849 C CA . GLU A 1 110 ? -1.680 11.749 14.902 1.00 92.19 110 GLU A CA 1
ATOM 850 C C . GLU A 1 110 ? -2.514 11.351 13.681 1.00 92.19 110 GLU A C 1
ATOM 852 O O . GLU A 1 110 ? -3.358 12.122 13.234 1.00 92.19 110 GLU A O 1
ATOM 857 N N . SER A 1 111 ? -2.382 10.103 13.221 1.00 94.88 111 SER A N 1
ATOM 858 C CA . SER A 1 111 ? -3.235 9.561 12.157 1.00 94.88 111 SER A CA 1
ATOM 859 C C . SER A 1 111 ? -4.724 9.639 12.518 1.00 94.88 111 SER A C 1
ATOM 861 O O . SER A 1 111 ? -5.553 10.004 11.687 1.00 94.88 111 SER A O 1
ATOM 863 N N . LEU A 1 112 ? -5.071 9.320 13.769 1.00 95.56 112 LEU A N 1
ATOM 864 C CA . LEU A 1 112 ? -6.441 9.413 14.268 1.00 95.56 112 LEU A CA 1
ATOM 865 C C . LEU A 1 112 ? -6.912 10.871 14.351 1.00 95.56 112 LEU A C 1
ATOM 867 O O . LEU A 1 112 ? -8.040 11.167 13.962 1.00 95.56 112 LEU A O 1
ATOM 871 N N . ARG A 1 113 ? -6.051 11.788 14.808 1.00 95.19 113 ARG A N 1
ATOM 872 C CA . ARG A 1 113 ? -6.331 13.228 14.859 1.00 95.19 113 ARG A CA 1
ATOM 873 C C . ARG A 1 113 ? -6.659 13.767 13.471 1.00 95.19 113 ARG A C 1
ATOM 875 O O . ARG A 1 113 ? -7.688 14.420 13.327 1.00 95.19 113 ARG A O 1
ATOM 882 N N . ASN A 1 114 ? -5.849 13.441 12.463 1.00 95.56 114 ASN A N 1
ATOM 883 C CA . ASN A 1 114 ? -6.090 13.837 11.073 1.00 95.56 114 ASN A CA 1
ATOM 884 C C . ASN A 1 114 ? -7.439 13.293 10.580 1.00 95.56 114 ASN A C 1
ATOM 886 O O . ASN A 1 114 ? -8.263 14.043 10.065 1.00 95.56 114 ASN A O 1
ATOM 890 N N . ALA A 1 115 ? -7.718 12.007 10.819 1.00 97.06 115 ALA A N 1
ATOM 891 C CA . ALA A 1 115 ? -8.974 11.381 10.406 1.00 97.06 115 ALA A CA 1
ATOM 892 C C . ALA A 1 115 ? -10.221 11.951 11.101 1.00 97.06 115 ALA A C 1
ATOM 894 O O . ALA A 1 115 ? -11.308 11.898 10.527 1.00 97.06 115 ALA A O 1
ATOM 895 N N . LEU A 1 116 ? -10.094 12.512 12.305 1.00 96.56 116 LEU A N 1
ATOM 896 C CA . LEU A 1 116 ? -11.203 13.140 13.030 1.00 96.56 116 LEU A CA 1
ATOM 897 C C . LEU A 1 116 ? -11.553 14.547 12.524 1.00 96.56 116 LEU A C 1
ATOM 899 O O . LEU A 1 116 ? -12.647 15.033 12.821 1.00 96.56 116 LEU A O 1
ATOM 903 N N . GLN A 1 117 ? -10.666 15.216 11.780 1.00 94.94 117 GLN A N 1
ATOM 904 C CA . GLN A 1 117 ? -10.880 16.596 11.329 1.00 94.94 117 GLN A CA 1
ATOM 905 C C . GLN A 1 117 ? -12.062 16.707 10.359 1.00 94.94 117 GLN A C 1
ATOM 907 O O . GLN A 1 117 ? -11.975 16.282 9.215 1.00 94.94 117 GLN A O 1
ATOM 912 N N . GLY A 1 118 ? -13.169 17.310 10.788 1.00 89.06 118 GLY A N 1
ATOM 913 C CA . GLY A 1 118 ? -14.380 17.440 9.963 1.00 89.06 118 GLY A CA 1
ATOM 914 C C . GLY A 1 118 ? -15.410 16.323 10.161 1.00 89.06 118 GLY A C 1
ATOM 915 O O . GLY A 1 118 ? -16.435 16.336 9.496 1.00 89.06 118 GLY A O 1
ATOM 916 N N . ILE A 1 119 ? -15.190 15.394 11.101 1.00 94.75 119 ILE A N 1
ATOM 917 C CA . ILE A 1 119 ? -16.255 14.486 11.556 1.00 94.75 119 ILE A CA 1
ATOM 918 C C . ILE A 1 119 ? -17.197 15.244 12.496 1.00 94.75 119 ILE A C 1
ATOM 920 O O . ILE A 1 119 ? -16.773 15.674 13.570 1.00 94.75 119 ILE A O 1
ATOM 924 N N . GLU A 1 120 ? -18.466 15.370 12.114 1.00 92.81 120 GLU A N 1
ATOM 925 C CA . GLU A 1 120 ? -19.499 16.102 12.871 1.00 92.81 120 GLU A CA 1
ATOM 926 C C . GLU A 1 120 ? -20.470 15.191 13.640 1.00 92.81 120 GLU A C 1
ATOM 928 O O . GLU A 1 120 ? -21.297 15.667 14.417 1.00 92.81 120 GLU A O 1
ATOM 933 N N . SER A 1 121 ? -20.384 13.874 13.440 1.00 94.06 121 SER A N 1
ATOM 934 C CA . SER A 1 121 ? -21.236 12.903 14.128 1.00 94.06 121 SER A CA 1
ATOM 935 C C . SER A 1 121 ? -21.042 12.937 15.651 1.00 94.06 121 SER A C 1
ATOM 937 O O . SER A 1 121 ? -19.959 13.237 16.149 1.00 94.06 121 SER A O 1
ATOM 939 N N . GLU A 1 122 ? -22.082 12.584 16.421 1.00 93.00 122 GLU A N 1
ATOM 940 C CA . GLU A 1 122 ? -21.967 12.484 17.891 1.00 93.00 122 GLU A CA 1
ATOM 941 C C . GLU A 1 122 ? -20.921 11.423 18.275 1.00 93.00 122 GLU A C 1
ATOM 943 O O . GLU A 1 122 ? -20.135 11.604 19.211 1.00 93.00 122 GLU A O 1
ATOM 948 N N . TRP A 1 123 ? -20.906 10.323 17.523 1.00 95.94 123 TRP A N 1
ATOM 949 C CA . TRP A 1 123 ? -20.082 9.155 17.786 1.00 95.94 123 TRP A CA 1
ATOM 950 C C . TRP A 1 123 ? -19.170 8.822 16.614 1.00 95.94 123 TRP A C 1
ATOM 952 O O . TRP A 1 123 ? -19.495 9.063 15.449 1.00 95.94 123 TRP A O 1
ATOM 962 N N . VAL A 1 124 ? -18.046 8.191 16.932 1.00 97.88 124 VAL A N 1
ATOM 963 C CA . VAL A 1 124 ? -17.123 7.612 15.963 1.00 97.88 124 VAL A CA 1
ATOM 964 C C . VAL A 1 124 ? -16.711 6.219 16.418 1.00 97.88 124 VAL A C 1
ATOM 966 O O . VAL A 1 124 ? -16.352 6.005 17.577 1.00 97.88 124 VAL A O 1
ATOM 969 N N . LEU A 1 125 ? -16.789 5.262 15.499 1.00 98.12 125 LEU A N 1
ATOM 970 C CA . LEU A 1 125 ? -16.242 3.927 15.656 1.00 98.12 125 LEU A CA 1
ATOM 971 C C . LEU A 1 125 ? -14.830 3.923 15.066 1.00 98.12 125 LEU A C 1
ATOM 973 O O . LEU A 1 125 ? -14.659 4.204 13.884 1.00 98.12 125 LEU A O 1
ATOM 977 N N . VAL A 1 126 ? -13.820 3.600 15.866 1.00 98.31 126 VAL A N 1
ATOM 978 C CA . VAL A 1 126 ? -12.426 3.508 15.411 1.00 98.31 126 VAL A CA 1
ATOM 979 C C . VAL A 1 126 ? -11.991 2.049 15.427 1.00 98.31 126 VAL A C 1
ATOM 981 O O . VAL A 1 126 ? -12.157 1.366 16.438 1.00 98.31 126 VAL A O 1
ATOM 984 N N . SER A 1 127 ? -11.432 1.547 14.324 1.00 97.44 127 SER A N 1
ATOM 985 C CA . SER A 1 127 ? -10.929 0.170 14.239 1.00 97.44 127 SER A CA 1
ATOM 986 C C . SER A 1 127 ? -9.608 0.072 13.489 1.00 97.44 127 SER A C 1
ATOM 988 O O . SER A 1 127 ? -9.366 0.795 12.527 1.00 97.44 127 SER A O 1
ATOM 990 N N . ASP A 1 128 ? -8.756 -0.872 13.890 1.00 96.19 128 ASP A N 1
ATOM 991 C CA . ASP A 1 128 ? -7.557 -1.201 13.117 1.00 96.19 128 ASP A CA 1
ATOM 992 C C . ASP A 1 128 ? -7.937 -2.148 11.969 1.00 96.19 128 ASP A C 1
ATOM 994 O O . ASP A 1 128 ? -8.560 -3.186 12.212 1.00 96.19 128 ASP A O 1
ATOM 998 N N . VAL A 1 129 ? -7.491 -1.878 10.736 1.00 95.94 129 VAL A N 1
ATOM 999 C CA . VAL A 1 129 ? -7.742 -2.803 9.604 1.00 95.94 129 VAL A CA 1
ATOM 1000 C C . VAL A 1 129 ? -7.065 -4.162 9.785 1.00 95.94 129 VAL A C 1
ATOM 1002 O O . VAL A 1 129 ? -7.466 -5.163 9.204 1.00 95.94 129 VAL A O 1
ATOM 1005 N N . ALA A 1 130 ? -6.048 -4.219 10.645 1.00 94.50 130 ALA A N 1
ATOM 1006 C CA . ALA A 1 130 ? -5.363 -5.451 11.009 1.00 94.50 130 ALA A CA 1
ATOM 1007 C C . ALA A 1 130 ? -6.221 -6.403 11.868 1.00 94.50 130 ALA A C 1
ATOM 1009 O O . ALA A 1 130 ? -5.791 -7.524 12.124 1.00 94.50 130 ALA A O 1
ATOM 1010 N N . ARG A 1 131 ? -7.417 -6.000 12.317 1.00 94.69 131 ARG A N 1
ATOM 1011 C CA . ARG A 1 131 ? -8.381 -6.878 13.004 1.00 94.69 131 ARG A CA 1
ATOM 1012 C C . ARG A 1 131 ? -9.394 -7.447 12.021 1.00 94.69 131 ARG A C 1
ATOM 1014 O O . ARG A 1 131 ? -10.598 -7.346 12.220 1.00 94.69 131 ARG A O 1
ATOM 1021 N N . ALA A 1 132 ? -8.904 -8.039 10.939 1.00 92.38 132 ALA A N 1
ATOM 1022 C CA . ALA A 1 132 ? -9.756 -8.488 9.844 1.00 92.38 132 ALA A CA 1
ATOM 1023 C C . ALA A 1 132 ? -10.719 -9.626 10.221 1.00 92.38 132 ALA A C 1
ATOM 1025 O O . ALA A 1 132 ? -11.744 -9.781 9.570 1.00 92.38 132 ALA A O 1
ATOM 1026 N N . GLY A 1 133 ? -10.473 -10.362 11.311 1.00 91.69 133 GLY A N 1
ATOM 1027 C CA . GLY A 1 133 ? -11.430 -11.342 11.838 1.00 91.69 133 GLY A CA 1
ATOM 1028 C C . GLY A 1 133 ? -12.723 -10.721 12.392 1.00 91.69 133 GLY A C 1
ATOM 1029 O O . GLY A 1 133 ? -13.690 -11.440 12.640 1.00 91.69 133 GLY A O 1
ATOM 1030 N N . ILE A 1 134 ? -12.796 -9.386 12.500 1.00 91.56 134 ILE A N 1
ATOM 1031 C CA . ILE A 1 134 ? -14.016 -8.636 12.826 1.00 91.56 134 ILE A CA 1
ATOM 1032 C C . ILE A 1 134 ? -15.211 -9.039 11.959 1.00 91.56 134 ILE A C 1
ATOM 1034 O O . ILE A 1 134 ? -16.339 -9.012 12.437 1.00 91.56 134 ILE A O 1
ATOM 1038 N N . VAL A 1 135 ? -14.979 -9.493 10.726 1.00 85.75 135 VAL A N 1
ATOM 1039 C CA . VAL A 1 135 ? -16.030 -9.967 9.816 1.00 85.75 135 VAL A CA 1
ATOM 1040 C C . VAL A 1 135 ? -16.874 -11.109 10.395 1.00 85.75 135 VAL A C 1
ATOM 1042 O O . VAL A 1 135 ? -18.053 -11.213 10.074 1.00 85.75 135 VAL A O 1
ATOM 1045 N N . ALA A 1 136 ? -16.315 -11.921 11.297 1.00 88.75 136 ALA A N 1
ATOM 1046 C CA . ALA A 1 136 ? -17.032 -13.013 11.952 1.00 88.75 136 ALA A CA 1
ATOM 1047 C C . ALA A 1 136 ? -17.949 -12.538 13.096 1.00 88.75 136 ALA A C 1
ATOM 1049 O O . ALA A 1 136 ? -18.883 -13.239 13.479 1.00 88.75 136 ALA A O 1
ATOM 1050 N N . VAL A 1 137 ? -17.677 -11.360 13.672 1.00 91.81 137 VAL A N 1
ATOM 1051 C CA . VAL A 1 137 ? -18.276 -10.920 14.947 1.00 91.81 137 VAL A CA 1
ATOM 1052 C C . VAL A 1 137 ? -18.798 -9.481 14.936 1.00 91.81 137 VAL A C 1
ATOM 1054 O O . VAL A 1 137 ? -19.317 -9.021 15.953 1.00 91.81 137 VAL A O 1
ATOM 1057 N N . ALA A 1 138 ? -18.703 -8.756 13.817 1.00 90.12 138 ALA A N 1
ATOM 1058 C CA . ALA A 1 138 ? -18.956 -7.316 13.787 1.00 90.12 138 ALA A CA 1
ATOM 1059 C C . ALA A 1 138 ? -20.376 -6.951 14.218 1.00 90.12 138 ALA A C 1
ATOM 1061 O O . ALA A 1 138 ? -20.516 -6.056 15.042 1.00 90.12 138 ALA A O 1
ATOM 1062 N N . ARG A 1 139 ? -21.417 -7.668 13.762 1.00 89.12 139 ARG A N 1
ATOM 1063 C CA . ARG A 1 139 ? -22.801 -7.410 14.211 1.00 89.12 139 ARG A CA 1
ATOM 1064 C C . ARG A 1 139 ? -22.918 -7.475 15.737 1.00 89.12 139 ARG A C 1
ATOM 1066 O O . ARG A 1 139 ? -23.362 -6.521 16.360 1.00 89.12 139 ARG A O 1
ATOM 1073 N N . LYS A 1 140 ? -22.439 -8.568 16.343 1.00 92.50 140 LYS A N 1
ATOM 1074 C CA . LYS A 1 140 ? -22.444 -8.775 17.803 1.00 92.50 140 LYS A CA 1
ATOM 1075 C C . LYS A 1 140 ? -21.688 -7.661 18.532 1.00 92.50 140 LYS A C 1
ATOM 1077 O O . LYS A 1 140 ? -22.198 -7.108 19.502 1.00 92.50 140 LYS A O 1
ATOM 1082 N N . ILE A 1 141 ? -20.477 -7.344 18.077 1.00 94.62 141 ILE A N 1
ATOM 1083 C CA . ILE A 1 141 ? -19.597 -6.377 18.741 1.00 94.62 141 ILE A CA 1
ATOM 1084 C C . ILE A 1 141 ? -20.131 -4.950 18.594 1.00 94.62 141 ILE A C 1
ATOM 1086 O O . ILE A 1 141 ? -20.262 -4.256 19.597 1.00 94.62 141 ILE A O 1
ATOM 1090 N N . ILE A 1 142 ? -20.498 -4.521 17.384 1.00 93.62 142 ILE A N 1
ATOM 1091 C CA . ILE A 1 142 ? -21.019 -3.172 17.121 1.00 93.62 142 ILE A CA 1
ATOM 1092 C C . ILE A 1 142 ? -22.325 -2.947 17.890 1.00 93.62 142 ILE A C 1
ATOM 1094 O O . ILE A 1 142 ? -22.453 -1.928 18.567 1.00 93.62 142 ILE A O 1
ATOM 1098 N N . SER A 1 143 ? -23.257 -3.909 17.883 1.00 92.12 143 SER A N 1
ATOM 1099 C CA . SER A 1 143 ? -24.487 -3.805 18.678 1.00 92.12 143 SER A CA 1
ATOM 1100 C C . SER A 1 143 ? -24.196 -3.672 20.175 1.00 92.12 143 SER A C 1
ATOM 1102 O O . SER A 1 143 ? -24.774 -2.809 20.830 1.00 92.12 143 SER A O 1
ATOM 1104 N N . ALA A 1 144 ? -23.268 -4.462 20.727 1.00 93.69 144 ALA A N 1
ATOM 1105 C CA . ALA A 1 144 ? -22.904 -4.371 22.142 1.00 93.69 144 ALA A CA 1
ATOM 1106 C C . ALA A 1 144 ? -22.255 -3.022 22.507 1.00 93.69 144 ALA A C 1
ATOM 1108 O O . ALA A 1 144 ? -22.544 -2.477 23.576 1.00 93.69 144 ALA A O 1
ATOM 1109 N N . LEU A 1 145 ? -21.420 -2.463 21.622 1.00 94.69 145 LEU A N 1
ATOM 1110 C CA . LEU A 1 145 ? -20.823 -1.135 21.799 1.00 94.69 145 LEU A CA 1
ATOM 1111 C C . LEU A 1 145 ? -21.899 -0.044 21.857 1.00 94.69 145 LEU A C 1
ATOM 1113 O O . LEU A 1 145 ? -21.883 0.780 22.770 1.00 94.69 145 LEU A O 1
ATOM 1117 N N . ILE A 1 146 ? -22.849 -0.073 20.918 1.00 92.12 146 ILE A N 1
ATOM 1118 C CA . ILE A 1 146 ? -23.938 0.908 20.823 1.00 92.12 146 ILE A CA 1
ATOM 1119 C C . ILE A 1 146 ? -24.882 0.803 22.022 1.00 92.12 146 ILE A C 1
ATOM 1121 O O . ILE A 1 146 ? -25.190 1.809 22.654 1.00 92.12 146 ILE A O 1
ATOM 1125 N N . VAL A 1 147 ? -25.322 -0.405 22.383 1.00 90.81 147 VAL A N 1
ATOM 1126 C CA . VAL A 1 147 ? -26.224 -0.592 23.531 1.00 90.81 147 VAL A CA 1
ATOM 1127 C C . VAL A 1 147 ? -25.568 -0.070 24.809 1.00 90.81 147 VAL A C 1
ATOM 1129 O O . VAL A 1 147 ? -26.164 0.727 25.527 1.00 90.81 147 VAL A O 1
ATOM 1132 N N . THR A 1 148 ? -24.308 -0.434 25.057 1.00 91.19 148 THR A N 1
ATOM 1133 C CA . THR A 1 148 ? -23.577 -0.016 26.266 1.00 91.19 148 THR A CA 1
ATOM 1134 C C . THR A 1 148 ? -23.332 1.494 26.318 1.00 91.19 148 THR A C 1
ATOM 1136 O O . THR A 1 148 ? -23.291 2.071 27.407 1.00 91.19 148 THR A O 1
ATOM 1139 N N . SER A 1 149 ? -23.175 2.158 25.168 1.00 89.25 149 SER A N 1
ATOM 1140 C CA . SER A 1 149 ? -22.988 3.612 25.126 1.00 89.25 149 SER A CA 1
ATOM 1141 C C . SER A 1 149 ? -24.283 4.371 25.449 1.00 89.25 149 SER A C 1
ATOM 1143 O O . SER A 1 149 ? -24.243 5.426 26.093 1.00 89.25 149 SER A O 1
ATOM 1145 N N . LEU A 1 150 ? -25.438 3.809 25.078 1.00 82.44 150 LEU A N 1
ATOM 1146 C CA . LEU A 1 150 ? -26.761 4.405 25.276 1.00 82.44 150 LEU A CA 1
ATOM 1147 C C . LEU A 1 150 ? -27.397 4.085 26.633 1.00 82.44 150 LEU A C 1
ATOM 1149 O O . LEU A 1 150 ? -28.145 4.915 27.146 1.00 82.44 150 LEU A O 1
ATOM 1153 N N . ASP A 1 151 ? -27.039 2.961 27.259 1.00 69.81 151 ASP A N 1
ATOM 1154 C CA . ASP A 1 151 ? -27.593 2.486 28.543 1.00 69.81 151 ASP A CA 1
ATOM 1155 C C . ASP A 1 151 ? -27.336 3.457 29.727 1.00 69.81 151 ASP A C 1
ATOM 1157 O O . ASP A 1 151 ? -27.892 3.335 30.821 1.00 69.81 151 ASP A O 1
ATOM 1161 N N . SER A 1 152 ? -26.513 4.489 29.506 1.00 55.09 152 SER A N 1
ATOM 1162 C CA . SER A 1 152 ? -26.302 5.606 30.434 1.00 55.09 152 SER A CA 1
ATOM 1163 C C . SER A 1 152 ? -27.403 6.678 30.418 1.00 55.09 152 SER A C 1
ATOM 1165 O O . SER A 1 152 ? -27.534 7.410 31.402 1.00 55.09 152 SER A O 1
ATOM 1167 N N . ARG A 1 153 ? -28.221 6.764 29.355 1.00 49.16 153 ARG A N 1
ATOM 1168 C CA . ARG A 1 153 ? -29.341 7.723 29.261 1.00 49.16 153 ARG A CA 1
ATOM 1169 C C . ARG A 1 153 ? -30.550 7.269 30.095 1.00 49.16 153 ARG A C 1
ATOM 1171 O O . ARG A 1 153 ? -31.140 8.085 30.805 1.00 49.16 153 ARG A O 1
ATOM 1178 N N . ASP A 1 154 ? -30.860 5.971 30.107 1.00 41.91 154 ASP A N 1
ATOM 1179 C CA . ASP A 1 154 ? -32.103 5.455 30.708 1.00 41.91 154 ASP A CA 1
ATOM 1180 C C . ASP A 1 154 ? -32.076 5.339 32.236 1.00 41.91 154 ASP A C 1
ATOM 1182 O O . ASP A 1 154 ? -33.088 5.586 32.902 1.00 41.91 154 ASP A O 1
ATOM 1186 N N . LYS A 1 155 ? -30.926 5.042 32.852 1.00 40.69 155 LYS A N 1
ATOM 1187 C CA . LYS A 1 155 ? -30.854 4.951 34.325 1.00 40.69 155 LYS A CA 1
ATOM 1188 C C . LYS A 1 155 ? -30.983 6.315 35.009 1.00 40.69 155 LYS A C 1
ATOM 1190 O O . LYS A 1 155 ? -31.581 6.393 36.081 1.00 40.69 155 LYS A O 1
ATOM 1195 N N . ALA A 1 156 ? -30.513 7.391 34.373 1.00 39.31 156 ALA A N 1
ATOM 1196 C CA . ALA A 1 156 ? -30.656 8.753 34.889 1.00 39.31 156 ALA A CA 1
ATOM 1197 C C . ALA A 1 156 ? -32.103 9.275 34.775 1.00 39.31 156 ALA A C 1
ATOM 1199 O O . ALA A 1 156 ? -32.608 9.905 35.709 1.00 39.31 156 ALA A O 1
ATOM 1200 N N . GLN A 1 157 ? -32.814 8.963 33.683 1.00 39.66 157 GLN A N 1
ATOM 1201 C CA . GLN A 1 157 ? -34.233 9.313 33.523 1.00 39.66 157 GLN A CA 1
ATOM 1202 C C . GLN A 1 157 ? -35.164 8.464 34.399 1.00 39.66 157 GLN A C 1
ATOM 1204 O O . GLN A 1 157 ? -36.145 8.976 34.939 1.00 39.66 157 GLN A O 1
ATOM 1209 N N . THR A 1 158 ? -34.839 7.189 34.612 1.00 37.09 158 THR A N 1
ATOM 1210 C CA . THR A 1 158 ? -35.641 6.313 35.477 1.00 37.09 158 THR A CA 1
ATOM 1211 C C . THR A 1 158 ? -35.463 6.675 36.954 1.00 37.09 158 THR A C 1
ATOM 1213 O O . THR A 1 158 ? -36.451 6.747 37.681 1.00 37.09 158 THR A O 1
ATOM 1216 N N . GLN A 1 159 ? -34.244 7.011 37.401 1.00 38.00 159 GLN A N 1
ATOM 1217 C CA . GLN A 1 159 ? -34.009 7.465 38.780 1.00 38.00 159 GLN A CA 1
ATOM 1218 C C . GLN A 1 159 ? -34.584 8.857 39.069 1.00 38.00 159 GLN A C 1
ATOM 1220 O O . GLN A 1 159 ? -35.041 9.098 40.185 1.00 38.00 159 GLN A O 1
ATOM 1225 N N . SER A 1 160 ? -34.611 9.767 38.091 1.00 39.25 160 SER A N 1
ATOM 1226 C CA . SER A 1 160 ? -35.252 11.082 38.255 1.00 39.25 160 SER A CA 1
ATOM 1227 C C . SER A 1 160 ? -36.782 10.982 38.266 1.00 39.25 160 SER A C 1
ATOM 1229 O O . SER A 1 160 ? -37.410 11.606 39.119 1.00 39.25 160 SER A O 1
ATOM 1231 N N . LYS A 1 161 ? -37.388 10.118 37.436 1.00 38.56 161 LYS A N 1
ATOM 1232 C CA . LYS A 1 161 ? -38.832 9.819 37.500 1.00 38.56 161 LYS A CA 1
ATOM 1233 C C . LYS A 1 161 ? -39.231 9.067 38.775 1.00 38.56 161 LYS A C 1
ATOM 1235 O O . LYS A 1 161 ? -40.267 9.376 39.352 1.00 38.56 161 LYS A O 1
ATOM 1240 N N . GLN A 1 162 ? -38.406 8.138 39.265 1.00 39.47 162 GLN A N 1
ATOM 1241 C CA . GLN A 1 162 ? -38.648 7.449 40.541 1.00 39.47 162 GLN A CA 1
ATOM 1242 C C . GLN A 1 162 ? -38.453 8.370 41.754 1.00 39.47 162 GLN A C 1
ATOM 1244 O O . GLN A 1 162 ? -39.212 8.260 42.714 1.00 39.47 162 GLN A O 1
ATOM 1249 N N . ARG A 1 163 ? -37.505 9.321 41.714 1.00 37.62 163 ARG A N 1
ATOM 1250 C CA . ARG A 1 163 ? -37.372 10.369 42.745 1.00 37.62 163 ARG A CA 1
ATOM 1251 C C . ARG A 1 163 ? -38.544 11.351 42.731 1.00 37.62 163 ARG A C 1
ATOM 1253 O O . ARG A 1 163 ? -39.042 11.668 43.803 1.00 37.62 163 ARG A O 1
ATOM 1260 N N . ALA A 1 164 ? -39.021 11.766 41.556 1.00 40.38 164 ALA A N 1
ATOM 1261 C CA . ALA A 1 164 ? -40.208 12.616 41.435 1.00 40.38 164 ALA A CA 1
ATOM 1262 C C . ALA A 1 164 ? -41.478 11.902 41.941 1.00 40.38 164 ALA A C 1
ATOM 1264 O O . ALA A 1 164 ? -42.223 12.464 42.733 1.00 40.38 164 ALA A O 1
ATOM 1265 N N . ALA A 1 165 ? -41.660 10.620 41.603 1.00 39.78 165 ALA A N 1
ATOM 1266 C CA . ALA A 1 165 ? -42.789 9.814 42.079 1.00 39.78 165 ALA A CA 1
ATOM 1267 C C . ALA A 1 165 ? -42.727 9.457 43.582 1.00 39.78 165 ALA A C 1
ATOM 1269 O O . ALA A 1 165 ? -43.731 9.043 44.157 1.00 39.78 165 ALA A O 1
ATOM 1270 N N . SER A 1 166 ? -41.563 9.607 44.225 1.00 36.41 166 SER A N 1
ATOM 1271 C CA . SER A 1 166 ? -41.389 9.373 45.669 1.00 36.41 166 SER A CA 1
ATOM 1272 C C . SER A 1 166 ? -41.562 10.643 46.514 1.00 36.41 166 SER A C 1
ATOM 1274 O O . SER A 1 166 ? -41.656 10.539 47.734 1.00 36.41 166 SER A O 1
ATOM 1276 N N . LEU A 1 167 ? -41.607 11.825 45.888 1.00 39.09 167 LEU A N 1
ATOM 1277 C CA . LEU A 1 167 ? -41.781 13.125 46.554 1.00 39.09 167 LEU A CA 1
ATOM 1278 C C . LEU A 1 167 ? -43.227 13.650 46.509 1.00 39.09 167 LEU A C 1
ATOM 1280 O O . LEU A 1 167 ? -43.534 14.633 47.175 1.00 39.09 167 LEU A O 1
ATOM 1284 N N . GLU A 1 168 ? -44.136 12.960 45.819 1.00 39.41 168 GLU A N 1
ATOM 1285 C CA . GLU A 1 168 ? -45.573 13.254 45.810 1.00 39.41 168 GLU A CA 1
ATOM 1286 C C . GLU A 1 168 ? -46.375 12.094 46.415 1.00 39.41 168 GLU A C 1
ATOM 1288 O O . GLU A 1 168 ? -47.106 11.369 45.745 1.00 39.41 168 GLU A O 1
ATOM 1293 N N . LYS A 1 169 ? -46.248 11.908 47.729 1.00 37.06 169 LYS A N 1
ATOM 1294 C CA . LYS A 1 169 ? -47.306 11.278 48.528 1.00 37.06 169 LYS A CA 1
ATOM 1295 C C . LYS A 1 169 ? -47.652 12.201 49.683 1.00 37.06 169 LYS A C 1
ATOM 1297 O O . LYS A 1 169 ? -47.243 11.991 50.817 1.00 37.06 169 LYS A O 1
ATOM 1302 N N . VAL A 1 170 ? -48.393 13.249 49.344 1.00 42.34 170 VAL A N 1
ATOM 1303 C CA . VAL A 1 170 ? -49.181 14.018 50.306 1.00 42.34 170 VAL A CA 1
ATOM 1304 C C . VAL A 1 170 ? -50.466 13.224 50.522 1.00 42.34 170 VAL A C 1
ATOM 1306 O O . VAL A 1 170 ? -51.149 12.881 49.555 1.00 42.34 170 VAL A O 1
ATOM 1309 N N . ASP A 1 171 ? -50.763 12.853 51.765 1.00 43.31 171 ASP A N 1
ATOM 1310 C CA . ASP A 1 171 ? -52.045 12.225 52.074 1.00 43.31 171 ASP A CA 1
ATOM 1311 C C . ASP A 1 171 ? -53.196 13.241 51.951 1.00 43.31 171 ASP A C 1
ATOM 1313 O O . ASP A 1 171 ? -52.992 14.454 51.868 1.00 43.31 171 ASP A O 1
ATOM 1317 N N . SER A 1 172 ? -54.438 12.759 51.945 1.00 40.69 172 SER A N 1
ATOM 1318 C CA . SER A 1 172 ? -55.634 13.585 51.739 1.00 40.69 172 SER A CA 1
ATOM 1319 C C . SER A 1 172 ? -55.940 14.578 52.879 1.00 40.69 172 SER A C 1
ATOM 1321 O O . SER A 1 172 ? -57.062 15.078 52.954 1.00 40.69 172 SER A O 1
ATOM 1323 N N . ARG A 1 173 ? -54.998 14.834 53.799 1.00 46.34 173 ARG A N 1
ATOM 1324 C CA . ARG A 1 173 ? -55.119 15.816 54.888 1.00 46.34 173 ARG A CA 1
ATOM 1325 C C . ARG A 1 173 ? -53.931 16.783 54.983 1.00 46.34 173 ARG A C 1
ATOM 1327 O O . ARG A 1 173 ? -53.947 17.638 55.863 1.00 46.34 173 ARG A O 1
ATOM 1334 N N . GLY A 1 174 ? -52.959 16.715 54.071 1.00 38.00 174 GLY A N 1
ATOM 1335 C CA . GLY A 1 174 ? -51.971 17.782 53.875 1.00 38.00 174 GLY A CA 1
ATOM 1336 C C . GLY A 1 174 ? -50.836 17.863 54.902 1.00 38.00 174 GLY A C 1
ATOM 1337 O O . GLY A 1 174 ? -50.267 18.940 55.055 1.00 38.00 174 GLY A O 1
ATOM 1338 N N . ASN A 1 175 ? -50.470 16.770 55.582 1.00 38.94 175 ASN A N 1
ATOM 1339 C CA . ASN A 1 175 ? -49.290 16.751 56.459 1.00 38.94 175 ASN A CA 1
ATOM 1340 C C . ASN A 1 175 ? -48.091 16.038 55.811 1.00 38.94 175 ASN A C 1
ATOM 1342 O O . ASN A 1 175 ? -48.226 14.960 55.236 1.00 38.94 175 ASN A O 1
ATOM 1346 N N . VAL A 1 176 ? -46.905 16.641 55.948 1.00 41.28 176 VAL A N 1
ATOM 1347 C CA . VAL A 1 176 ? -45.609 16.065 55.555 1.00 41.28 176 VAL A CA 1
ATOM 1348 C C . VAL A 1 176 ? -45.031 15.323 56.762 1.00 41.28 176 VAL A C 1
ATOM 1350 O O . VAL A 1 176 ? -44.853 15.919 57.823 1.00 41.28 176 VAL A O 1
ATOM 1353 N N . ASP A 1 177 ? -44.758 14.025 56.627 1.00 36.78 177 ASP A N 1
ATOM 1354 C CA . ASP A 1 177 ? -44.214 13.203 57.713 1.00 36.78 177 ASP A CA 1
ATOM 1355 C C . ASP A 1 177 ? -42.697 13.426 57.872 1.00 36.78 177 ASP A C 1
ATOM 1357 O O . ASP A 1 177 ? -41.878 12.949 57.082 1.00 36.78 177 ASP A O 1
ATOM 1361 N N . CYS A 1 178 ? -42.309 14.190 58.895 1.00 35.47 178 CYS A N 1
ATOM 1362 C CA . CYS A 1 178 ? -40.921 14.572 59.161 1.00 35.47 178 CYS A CA 1
ATOM 1363 C C . CYS A 1 178 ? -40.095 13.488 59.887 1.00 35.47 178 CYS A C 1
ATOM 1365 O O . CYS A 1 178 ? -38.928 13.732 60.196 1.00 35.47 178 CYS A O 1
ATOM 1367 N N . HIS A 1 179 ? -40.640 12.298 60.175 1.00 33.34 179 HIS A N 1
ATOM 1368 C CA . HIS A 1 179 ? -39.952 11.313 61.025 1.00 33.34 179 HIS A CA 1
ATOM 1369 C C . HIS A 1 179 ? -39.103 10.252 60.300 1.00 33.34 179 HIS A C 1
ATOM 1371 O O . HIS A 1 179 ? -38.382 9.500 60.957 1.00 33.34 179 HIS A O 1
ATOM 1377 N N . ALA A 1 180 ? -39.066 10.232 58.963 1.00 36.47 180 ALA A N 1
ATOM 1378 C CA . ALA A 1 180 ? -38.237 9.281 58.206 1.00 36.47 180 ALA A CA 1
ATOM 1379 C C . ALA A 1 180 ? -36.784 9.749 57.944 1.00 36.47 180 ALA A C 1
ATOM 1381 O O . ALA A 1 180 ? -35.947 8.952 57.517 1.00 36.47 180 ALA A O 1
ATOM 1382 N N . ALA A 1 181 ? -36.443 11.014 58.221 1.00 33.88 181 ALA A N 1
ATOM 1383 C CA . ALA A 1 181 ? -35.132 11.584 57.881 1.00 33.88 181 ALA A CA 1
ATOM 1384 C C . ALA A 1 181 ? -34.026 11.346 58.936 1.00 33.88 181 ALA A C 1
ATOM 1386 O O . ALA A 1 181 ? -32.843 11.473 58.623 1.00 33.88 181 ALA A O 1
ATOM 1387 N N . ALA A 1 182 ? -34.366 10.959 60.171 1.00 30.45 182 ALA A N 1
ATOM 1388 C CA . ALA A 1 182 ? -33.397 10.884 61.274 1.00 30.45 182 ALA A CA 1
ATOM 1389 C C . ALA A 1 182 ? -32.659 9.531 61.409 1.00 30.45 182 ALA A C 1
ATOM 1391 O O . ALA A 1 182 ? -31.648 9.453 62.102 1.00 30.45 182 ALA A O 1
ATOM 1392 N N . HIS A 1 183 ? -33.101 8.465 60.730 1.00 31.44 183 HIS A N 1
ATOM 1393 C CA . HIS A 1 183 ? -32.503 7.126 60.878 1.00 31.44 183 HIS A CA 1
ATOM 1394 C C . HIS A 1 183 ? -31.438 6.758 59.827 1.00 31.44 183 HIS A C 1
ATOM 1396 O O . HIS A 1 183 ? -30.748 5.751 59.992 1.00 31.44 183 HIS A O 1
ATOM 1402 N N . ALA A 1 184 ? -31.253 7.570 58.779 1.00 33.53 184 ALA A N 1
ATOM 1403 C CA . ALA A 1 184 ? -30.263 7.312 57.726 1.00 33.53 184 ALA A CA 1
ATOM 1404 C C . ALA A 1 184 ? -28.866 7.901 58.019 1.00 33.53 184 ALA A C 1
ATOM 1406 O O . ALA A 1 184 ? -27.883 7.434 57.448 1.00 33.53 184 ALA A O 1
ATOM 1407 N N . ALA A 1 185 ? -28.752 8.877 58.928 1.00 31.48 185 ALA A N 1
ATOM 1408 C CA . ALA A 1 185 ? -27.485 9.553 59.234 1.00 31.48 185 ALA A CA 1
ATOM 1409 C C . ALA A 1 185 ? -26.626 8.843 60.306 1.00 31.48 185 ALA A C 1
ATOM 1411 O O . ALA A 1 185 ? -25.421 9.049 60.356 1.00 31.48 185 ALA A O 1
ATOM 1412 N N . ALA A 1 186 ? -27.199 7.956 61.130 1.00 31.69 186 ALA A N 1
ATOM 1413 C CA . ALA A 1 186 ? -26.517 7.390 62.306 1.00 31.69 186 ALA A CA 1
ATOM 1414 C C . ALA A 1 186 ? -25.755 6.062 62.070 1.00 31.69 186 ALA A C 1
ATOM 1416 O O . ALA A 1 186 ? -25.319 5.427 63.029 1.00 31.69 186 ALA A O 1
ATOM 1417 N N . ARG A 1 187 ? -25.602 5.599 60.819 1.00 31.38 187 ARG A N 1
ATOM 1418 C CA . ARG A 1 187 ? -24.899 4.334 60.495 1.00 31.38 187 ARG A CA 1
ATOM 1419 C C . ARG A 1 187 ? -23.510 4.497 59.863 1.00 31.38 187 ARG A C 1
ATOM 1421 O O . ARG A 1 187 ? -22.849 3.485 59.670 1.00 31.38 187 ARG A O 1
ATOM 1428 N N . ASN A 1 188 ? -23.050 5.722 59.598 1.00 32.44 188 ASN A N 1
ATOM 1429 C CA . ASN A 1 188 ? -21.753 5.970 58.947 1.00 32.44 188 ASN A CA 1
ATOM 1430 C C . ASN A 1 188 ? -20.589 6.329 59.896 1.00 32.44 188 ASN A C 1
ATOM 1432 O O . ASN A 1 188 ? -19.453 6.356 59.438 1.00 32.44 188 ASN A O 1
ATOM 1436 N N . ASP A 1 189 ? -20.825 6.512 61.200 1.00 30.19 189 ASP A N 1
ATOM 1437 C CA . ASP A 1 189 ? -19.799 7.003 62.144 1.00 30.19 189 ASP A CA 1
ATOM 1438 C C . ASP A 1 189 ? -19.223 5.925 63.086 1.00 30.19 189 ASP A C 1
ATOM 1440 O O . ASP A 1 189 ? -18.843 6.214 64.220 1.00 30.19 189 ASP A O 1
ATOM 1444 N N . ARG A 1 190 ? -19.149 4.652 62.662 1.00 30.17 190 ARG A N 1
ATOM 1445 C CA . ARG A 1 190 ? -18.634 3.562 63.525 1.00 30.17 190 ARG A CA 1
ATOM 1446 C C . ARG A 1 190 ? -17.494 2.699 62.975 1.00 30.17 190 ARG A C 1
ATOM 1448 O O . ARG A 1 190 ? -17.212 1.661 63.561 1.00 30.17 190 ARG A O 1
ATOM 1455 N N . GLU A 1 191 ? -16.782 3.151 61.944 1.00 30.33 191 GLU A N 1
ATOM 1456 C CA . GLU A 1 191 ? -15.565 2.475 61.437 1.00 30.33 191 GLU A CA 1
ATOM 1457 C C . GLU A 1 191 ? -14.329 3.390 61.324 1.00 30.33 191 GLU A C 1
ATOM 1459 O O . GLU A 1 191 ? -13.372 3.078 60.623 1.00 30.33 191 GLU A O 1
ATOM 1464 N N . ILE A 1 192 ? -14.294 4.504 62.063 1.00 30.88 192 ILE A N 1
ATOM 1465 C CA . ILE A 1 192 ? -13.095 5.349 62.200 1.00 30.88 192 ILE A CA 1
ATOM 1466 C C . ILE A 1 192 ? -12.806 5.542 63.689 1.00 30.88 192 ILE A C 1
ATOM 1468 O O . ILE A 1 192 ? -13.146 6.567 64.264 1.00 30.88 192 ILE A O 1
ATOM 1472 N N . ALA A 1 193 ? -12.245 4.517 64.332 1.00 30.91 193 ALA A N 1
ATOM 1473 C CA . ALA A 1 193 ? -11.503 4.627 65.594 1.00 30.91 193 ALA A CA 1
ATOM 1474 C C . ALA A 1 193 ? -10.997 3.240 66.014 1.00 30.91 193 ALA A C 1
ATOM 1476 O O . ALA A 1 193 ? -11.630 2.576 66.824 1.00 30.91 193 ALA A O 1
ATOM 1477 N N . THR A 1 194 ? -9.884 2.774 65.447 1.00 27.83 194 THR A N 1
ATOM 1478 C CA . THR A 1 194 ? -8.957 1.816 66.091 1.00 27.83 194 THR A CA 1
ATOM 1479 C C . THR A 1 194 ? -7.729 1.606 65.199 1.00 27.83 194 THR A C 1
ATOM 1481 O O . THR A 1 194 ? -7.668 0.639 64.458 1.00 27.83 194 THR A O 1
ATOM 1484 N N . SER A 1 195 ? -6.747 2.513 65.267 1.00 27.03 195 SER A N 1
ATOM 1485 C CA . SER A 1 195 ? -5.307 2.178 65.199 1.00 27.03 195 SER A CA 1
ATOM 1486 C C . SER A 1 195 ? -4.442 3.448 65.190 1.00 27.03 195 SER A C 1
ATOM 1488 O O . SER A 1 195 ? -3.833 3.792 64.183 1.00 27.03 195 SER A O 1
ATOM 1490 N N . GLU A 1 196 ? -4.356 4.137 66.325 1.00 26.81 196 GLU A N 1
ATOM 1491 C CA . GLU A 1 196 ? -3.219 5.015 66.630 1.00 26.81 196 GLU A CA 1
ATOM 1492 C C . GLU A 1 196 ? -2.757 4.722 68.062 1.00 26.81 196 GLU A C 1
ATOM 1494 O O . GLU A 1 196 ? -3.479 4.997 69.021 1.00 26.81 196 GLU A O 1
ATOM 1499 N N . LYS A 1 197 ? -1.583 4.085 68.173 1.00 26.45 197 LYS A N 1
ATOM 1500 C CA . LYS A 1 197 ? -0.615 4.072 69.293 1.00 26.45 197 LYS A CA 1
ATOM 1501 C C . LYS A 1 197 ? 0.535 3.140 68.870 1.00 26.45 197 LYS A C 1
ATOM 1503 O O . LYS A 1 197 ? 0.318 1.946 68.723 1.00 26.45 197 LYS A O 1
ATOM 1508 N N . VAL A 1 198 ? 1.621 3.692 68.320 1.00 26.05 198 VAL A N 1
ATOM 1509 C CA . VAL A 1 198 ? 2.883 4.038 69.017 1.00 26.05 198 VAL A CA 1
ATOM 1510 C C . VAL A 1 198 ? 3.599 2.797 69.561 1.00 26.05 198 VAL A C 1
ATOM 1512 O O . VAL A 1 198 ? 3.164 2.250 70.566 1.00 26.05 198 VAL A O 1
ATOM 1515 N N . ASP A 1 199 ? 4.717 2.409 68.937 1.00 25.19 199 ASP A N 1
ATOM 1516 C CA . ASP A 1 199 ? 6.009 2.455 69.634 1.00 25.19 199 ASP A CA 1
ATOM 1517 C C . ASP A 1 199 ? 7.202 2.419 68.665 1.00 25.19 199 ASP A C 1
ATOM 1519 O O . ASP A 1 199 ? 7.271 1.626 67.726 1.00 25.19 199 ASP A O 1
ATOM 1523 N N . SER A 1 200 ? 8.135 3.327 68.920 1.00 26.22 200 SER A N 1
ATOM 1524 C CA . SER A 1 200 ? 9.468 3.440 68.345 1.00 26.22 200 SER A CA 1
ATOM 1525 C C . SER A 1 200 ? 10.471 2.727 69.255 1.00 26.22 200 SER A C 1
ATOM 1527 O O . SER A 1 200 ? 10.353 2.826 70.475 1.00 26.22 200 SER A O 1
ATOM 1529 N N . ARG A 1 201 ? 11.490 2.060 68.690 1.00 27.36 201 ARG A N 1
ATOM 1530 C CA . ARG A 1 201 ? 12.819 1.899 69.316 1.00 27.36 201 ARG A CA 1
ATOM 1531 C C . ARG A 1 201 ? 13.855 1.318 68.354 1.00 27.36 201 ARG A C 1
ATOM 1533 O O . ARG A 1 201 ? 13.596 0.375 67.614 1.00 27.36 201 ARG A O 1
ATOM 1540 N N . ASP A 1 202 ? 15.018 1.949 68.424 1.00 28.83 202 ASP A N 1
ATOM 1541 C CA . ASP A 1 202 ? 16.238 1.773 67.651 1.00 28.83 202 ASP A CA 1
ATOM 1542 C C . ASP A 1 202 ? 17.054 0.503 67.970 1.00 28.83 202 ASP A C 1
ATOM 1544 O O . ASP A 1 202 ? 16.959 -0.058 69.058 1.00 28.83 202 ASP A O 1
ATOM 1548 N N . ASN A 1 203 ? 17.950 0.189 67.020 1.00 26.09 203 ASN A N 1
ATOM 1549 C CA . ASN A 1 203 ? 19.345 -0.271 67.163 1.00 26.09 203 ASN A CA 1
ATOM 1550 C C . ASN A 1 203 ? 19.687 -1.487 68.052 1.00 26.09 203 ASN A C 1
ATOM 1552 O O . ASN A 1 203 ? 19.655 -1.404 69.273 1.00 26.09 203 ASN A O 1
ATOM 1556 N N . ALA A 1 204 ? 20.295 -2.522 67.447 1.00 25.48 204 ALA A N 1
ATOM 1557 C CA . ALA A 1 204 ? 21.762 -2.702 67.410 1.00 25.48 204 ALA A CA 1
ATOM 1558 C C . ALA A 1 204 ? 22.203 -4.169 67.165 1.00 25.48 204 ALA A C 1
ATOM 1560 O O . ALA A 1 204 ? 21.632 -5.105 67.708 1.00 25.48 204 ALA A O 1
ATOM 1561 N N . GLN A 1 205 ? 23.334 -4.287 66.454 1.00 26.44 205 GLN A N 1
ATOM 1562 C CA . GLN A 1 205 ? 24.395 -5.308 66.563 1.00 26.44 205 GLN A CA 1
ATOM 1563 C C . GLN A 1 205 ? 24.358 -6.617 65.740 1.00 26.44 205 GLN A C 1
ATOM 1565 O O . GLN A 1 205 ? 23.806 -7.645 66.113 1.00 26.44 205 GLN A O 1
ATOM 1570 N N . ASN A 1 206 ? 25.148 -6.553 64.657 1.00 26.58 206 ASN A N 1
ATOM 1571 C CA . ASN A 1 206 ? 26.072 -7.580 64.157 1.00 26.58 206 ASN A CA 1
ATOM 1572 C C . ASN A 1 206 ? 26.849 -8.318 65.265 1.00 26.58 206 ASN A C 1
ATOM 1574 O O . ASN A 1 206 ? 27.319 -7.655 66.189 1.00 26.58 206 ASN A O 1
ATOM 1578 N N . LEU A 1 207 ? 27.111 -9.621 65.052 1.00 25.69 207 LEU A N 1
ATOM 1579 C CA . LEU A 1 207 ? 28.416 -10.327 65.140 1.00 25.69 207 LEU A CA 1
ATOM 1580 C C . LEU A 1 207 ? 28.202 -11.840 65.379 1.00 25.69 207 LEU A C 1
ATOM 1582 O O . LEU A 1 207 ? 27.789 -12.234 66.463 1.00 25.69 207 LEU A O 1
ATOM 1586 N N . ASN A 1 208 ? 28.523 -12.704 64.407 1.00 25.44 208 ASN A N 1
ATOM 1587 C CA . ASN A 1 208 ? 29.773 -13.486 64.396 1.00 25.44 208 ASN A CA 1
ATOM 1588 C C . ASN A 1 208 ? 29.761 -14.686 63.435 1.00 25.44 208 ASN A C 1
ATOM 1590 O O . ASN A 1 208 ? 28.806 -15.447 63.324 1.00 25.44 208 ASN A O 1
ATOM 1594 N N . ASN A 1 209 ? 30.913 -14.815 62.780 1.00 26.11 209 ASN A N 1
ATOM 1595 C CA . ASN A 1 209 ? 31.367 -15.856 61.869 1.00 26.11 209 ASN A CA 1
ATOM 1596 C C . ASN A 1 209 ? 31.889 -17.113 62.593 1.00 26.11 209 ASN A C 1
ATOM 1598 O O . ASN A 1 209 ? 32.336 -17.043 63.737 1.00 26.11 209 ASN A O 1
ATOM 1602 N N . SER A 1 210 ? 32.044 -18.163 61.775 1.00 27.86 210 SER A N 1
ATOM 1603 C CA . SER A 1 210 ? 33.087 -19.211 61.774 1.00 27.86 210 SER A CA 1
ATOM 1604 C C . SER A 1 210 ? 32.711 -20.597 62.315 1.00 27.86 210 SER A C 1
ATOM 1606 O O . SER A 1 210 ? 32.464 -20.778 63.498 1.00 27.86 210 SER A O 1
ATOM 1608 N N . GLN A 1 211 ? 32.741 -21.603 61.433 1.00 26.67 211 GLN A N 1
ATOM 1609 C CA . GLN A 1 211 ? 33.899 -22.495 61.275 1.00 26.67 211 GLN A CA 1
ATOM 1610 C C . GLN A 1 211 ? 33.780 -23.340 59.991 1.00 26.67 211 GLN A C 1
ATOM 1612 O O . GLN A 1 211 ? 32.687 -23.687 59.552 1.00 26.67 211 GLN A O 1
ATOM 1617 N N . ALA A 1 212 ? 34.934 -23.596 59.375 1.00 25.42 212 ALA A N 1
ATOM 1618 C CA . ALA A 1 212 ? 35.165 -24.305 58.120 1.00 25.42 212 ALA A CA 1
ATOM 1619 C C . ALA A 1 212 ? 35.976 -25.591 58.374 1.00 25.42 212 ALA A C 1
ATOM 1621 O O . ALA A 1 212 ? 36.595 -25.675 59.428 1.00 25.42 212 ALA A O 1
ATOM 1622 N N . GLU A 1 213 ? 35.977 -26.513 57.395 1.00 26.70 213 GLU A N 1
ATOM 1623 C CA . GLU A 1 213 ? 36.983 -27.552 57.020 1.00 26.70 213 GLU A CA 1
ATOM 1624 C C . GLU A 1 213 ? 36.233 -28.754 56.389 1.00 26.70 213 GLU A C 1
ATOM 1626 O O . GLU A 1 213 ? 35.185 -29.133 56.895 1.00 26.70 213 GLU A O 1
ATOM 1631 N N . GLY A 1 214 ? 36.602 -29.430 55.291 1.00 23.80 214 GLY A N 1
ATOM 1632 C CA . GLY A 1 214 ? 37.681 -29.406 54.289 1.00 23.80 214 GLY A CA 1
ATOM 1633 C C . GLY A 1 214 ? 37.242 -30.350 53.130 1.00 23.80 214 GLY A C 1
ATOM 1634 O O . GLY A 1 214 ? 36.456 -31.263 53.355 1.00 23.80 214 GLY A O 1
ATOM 1635 N N . LEU A 1 215 ? 37.408 -29.981 51.854 1.00 25.11 215 LEU A N 1
ATOM 1636 C CA . LEU A 1 215 ? 38.469 -30.354 50.891 1.00 25.11 215 LEU A CA 1
ATOM 1637 C C . LEU A 1 215 ? 38.503 -31.805 50.330 1.00 25.11 215 LEU A C 1
ATOM 1639 O O . LEU A 1 215 ? 38.569 -32.775 51.074 1.00 25.11 215 LEU A O 1
ATOM 1643 N N . CYS A 1 216 ? 38.634 -31.847 48.986 1.00 23.02 216 CYS A N 1
ATOM 1644 C CA . CYS A 1 216 ? 39.021 -32.930 48.046 1.00 23.02 216 CYS A CA 1
ATOM 1645 C C . CYS A 1 216 ? 37.958 -33.996 47.685 1.00 23.02 216 CYS A C 1
ATOM 1647 O O . CYS A 1 216 ? 37.351 -34.585 48.561 1.00 23.02 216 CYS A O 1
ATOM 1649 N N . GLY A 1 217 ? 37.703 -34.376 46.425 1.00 22.84 217 GLY A N 1
ATOM 1650 C CA . GLY A 1 217 ? 38.267 -34.013 45.120 1.00 22.84 217 GLY A CA 1
ATOM 1651 C C . GLY A 1 217 ? 37.927 -35.082 44.051 1.00 22.84 217 GLY A C 1
ATOM 1652 O O . GLY A 1 217 ? 37.979 -36.267 44.344 1.00 22.84 217 GLY A O 1
ATOM 1653 N N . ASN A 1 218 ? 37.643 -34.617 42.826 1.00 27.00 218 ASN A N 1
ATOM 1654 C CA . ASN A 1 218 ? 37.848 -35.221 41.488 1.00 27.00 218 ASN A CA 1
ATOM 1655 C C . ASN A 1 218 ? 37.083 -36.469 40.962 1.00 27.00 218 ASN A C 1
ATOM 1657 O O . ASN A 1 218 ? 37.203 -37.572 41.474 1.00 27.00 218 ASN A O 1
ATOM 1661 N N . ASN A 1 219 ? 36.468 -36.234 39.783 1.00 25.69 219 ASN A N 1
ATOM 1662 C CA . ASN A 1 219 ? 36.465 -36.990 38.508 1.00 25.69 219 ASN A CA 1
ATOM 1663 C C . ASN A 1 219 ? 36.151 -38.499 38.481 1.00 25.69 219 ASN A C 1
ATOM 1665 O O . ASN A 1 219 ? 36.916 -39.296 39.004 1.00 25.69 219 ASN A O 1
ATOM 1669 N N . THR A 1 220 ? 35.198 -38.942 37.643 1.00 27.39 220 THR A N 1
ATOM 1670 C CA . THR A 1 220 ? 35.415 -39.319 36.217 1.00 27.39 220 THR A CA 1
ATOM 1671 C C . THR A 1 220 ? 34.124 -39.812 35.537 1.00 27.39 220 THR A C 1
ATOM 1673 O O . THR A 1 220 ? 33.241 -40.381 36.170 1.00 27.39 220 THR A O 1
ATOM 1676 N N . GLU A 1 221 ? 34.051 -39.580 34.224 1.00 28.48 221 GLU A N 1
ATOM 1677 C CA . GLU A 1 221 ? 33.093 -40.122 33.253 1.00 28.48 221 GLU A CA 1
ATOM 1678 C C . GLU A 1 221 ? 33.202 -41.650 33.079 1.00 28.48 221 GLU A C 1
ATOM 1680 O O . GLU A 1 221 ? 34.302 -42.193 33.141 1.00 28.48 221 GLU A O 1
ATOM 1685 N N . ALA A 1 222 ? 32.097 -42.315 32.710 1.00 25.28 222 ALA A N 1
ATOM 1686 C CA . ALA A 1 222 ? 32.119 -43.469 31.801 1.00 25.28 222 ALA A CA 1
ATOM 1687 C C . ALA A 1 222 ? 30.730 -43.737 31.188 1.00 25.28 222 ALA A C 1
ATOM 1689 O O . ALA A 1 222 ? 29.754 -44.021 31.881 1.00 25.28 222 ALA A O 1
ATOM 1690 N N . GLN A 1 223 ? 30.675 -43.661 29.858 1.00 24.92 223 GLN A N 1
ATOM 1691 C CA . GLN A 1 223 ? 29.626 -44.207 29.000 1.00 24.92 223 GLN A CA 1
ATOM 1692 C C . GLN A 1 223 ? 29.749 -45.743 28.866 1.00 24.92 223 GLN A C 1
ATOM 1694 O O . GLN A 1 223 ? 30.835 -46.292 29.034 1.00 24.92 223 GLN A O 1
ATOM 1699 N N . ASN A 1 224 ? 28.652 -46.356 28.390 1.00 25.11 224 ASN A N 1
ATOM 1700 C CA . ASN A 1 224 ? 28.564 -47.443 27.391 1.00 25.11 224 ASN A CA 1
ATOM 1701 C C . ASN A 1 224 ? 28.070 -48.866 27.776 1.00 25.11 224 ASN A C 1
ATOM 1703 O O . ASN A 1 224 ? 28.752 -49.639 28.435 1.00 25.11 224 ASN A O 1
ATOM 1707 N N . VAL A 1 225 ? 26.935 -49.209 27.126 1.00 23.34 225 VAL A N 1
ATOM 1708 C CA . VAL A 1 225 ? 26.677 -50.390 26.253 1.00 23.34 225 VAL A CA 1
ATOM 1709 C C . VAL A 1 225 ? 25.947 -51.633 26.821 1.00 23.34 225 VAL A C 1
ATOM 1711 O O . VAL A 1 225 ? 26.510 -52.479 27.499 1.00 23.34 225 VAL A O 1
ATOM 1714 N N . PHE A 1 226 ? 24.656 -51.724 26.444 1.00 22.12 226 PHE A N 1
ATOM 1715 C CA . PHE A 1 226 ? 23.971 -52.761 25.628 1.00 22.12 226 PHE A CA 1
ATOM 1716 C C . PHE A 1 226 ? 24.272 -54.270 25.826 1.00 22.12 226 PHE A C 1
ATOM 1718 O O . PHE A 1 226 ? 25.367 -54.711 25.498 1.00 22.12 226 PHE A O 1
ATOM 1725 N N . CYS A 1 227 ? 23.237 -55.078 26.158 1.00 21.86 227 CYS A N 1
ATOM 1726 C CA . CYS A 1 227 ? 22.716 -56.195 25.323 1.00 21.86 227 CYS A CA 1
ATOM 1727 C C . CYS A 1 227 ? 21.516 -56.974 25.944 1.00 21.86 227 CYS A C 1
ATOM 1729 O O . CYS A 1 227 ? 21.662 -57.567 27.003 1.00 21.86 227 CYS A O 1
ATOM 1731 N N . SER A 1 228 ? 20.382 -57.005 25.209 1.00 25.27 228 SER A N 1
ATOM 1732 C CA . SER A 1 228 ? 19.471 -58.142 24.861 1.00 25.27 228 SER A CA 1
ATOM 1733 C C . SER A 1 228 ? 19.008 -59.172 25.932 1.00 25.27 228 SER A C 1
ATOM 1735 O O . SER A 1 228 ? 19.828 -59.660 26.686 1.00 25.27 228 SER A O 1
ATOM 1737 N N . GLN A 1 229 ? 17.768 -59.693 26.014 1.00 26.02 229 GLN A N 1
ATOM 1738 C CA . GLN A 1 229 ? 16.843 -60.187 24.978 1.00 26.02 229 GLN A CA 1
ATOM 1739 C C . GLN A 1 229 ? 15.460 -60.564 25.606 1.00 26.02 229 GLN A C 1
ATOM 1741 O O . GLN A 1 229 ? 15.403 -61.056 26.725 1.00 26.02 229 GLN A O 1
ATOM 1746 N N . LEU A 1 230 ? 14.376 -60.340 24.843 1.00 25.42 230 LEU A N 1
ATOM 1747 C CA . LEU A 1 230 ? 13.042 -60.994 2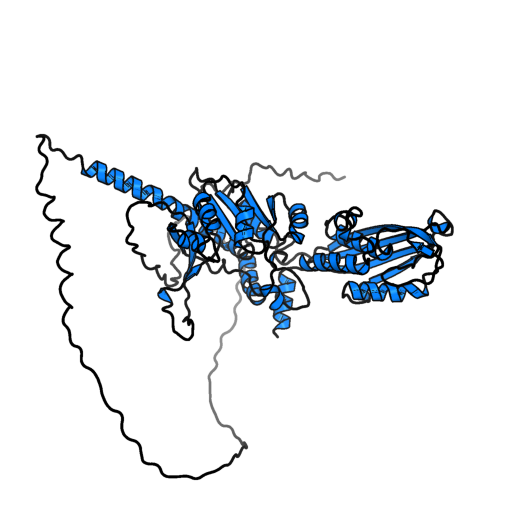4.766 1.00 25.42 230 LEU A CA 1
ATOM 1748 C C . LEU A 1 230 ? 12.492 -61.902 25.902 1.00 25.42 230 LEU A C 1
ATOM 1750 O O . LEU A 1 230 ? 13.011 -62.991 26.112 1.00 25.42 230 LEU A O 1
ATOM 1754 N N . ALA A 1 231 ? 11.282 -61.581 26.404 1.00 26.48 231 ALA A N 1
ATOM 1755 C CA . ALA A 1 231 ? 10.147 -62.524 26.535 1.00 26.48 231 ALA A CA 1
ATOM 1756 C C . ALA A 1 231 ? 8.813 -61.842 26.951 1.00 26.48 231 ALA A C 1
ATOM 1758 O O . ALA A 1 231 ? 8.716 -61.249 28.017 1.00 26.48 231 ALA A O 1
ATOM 1759 N N . GLY A 1 232 ? 7.763 -62.030 26.135 1.00 23.80 232 GLY A N 1
ATOM 1760 C CA . GLY A 1 232 ? 6.384 -62.319 26.577 1.00 23.80 232 GLY A CA 1
ATOM 1761 C C . GLY A 1 232 ? 5.489 -61.203 27.146 1.00 23.80 232 GLY A C 1
ATOM 1762 O O . GLY A 1 232 ? 5.493 -60.949 28.343 1.00 23.80 232 GLY A O 1
ATOM 1763 N N . GLY A 1 233 ? 4.559 -60.682 26.334 1.00 24.86 233 GLY A N 1
ATOM 1764 C CA . GLY A 1 233 ? 3.414 -59.896 26.822 1.00 24.86 233 GLY A CA 1
ATOM 1765 C C . GLY A 1 233 ? 2.242 -59.868 25.835 1.00 24.86 233 GLY A C 1
ATOM 1766 O O . GLY A 1 233 ? 2.349 -59.299 24.757 1.00 24.86 233 GLY A O 1
ATOM 1767 N N . ARG A 1 234 ? 1.136 -60.528 26.197 1.00 24.39 234 ARG A N 1
ATOM 1768 C CA . ARG A 1 234 ? -0.105 -60.725 25.419 1.00 24.39 234 ARG A CA 1
ATOM 1769 C C . ARG A 1 234 ? -0.991 -59.472 25.419 1.00 24.39 234 ARG A C 1
ATOM 1771 O O . ARG A 1 234 ? -1.238 -58.951 26.498 1.00 24.39 234 ARG A O 1
ATOM 1778 N N . ILE A 1 235 ? -1.615 -59.116 24.287 1.00 26.34 235 ILE A N 1
ATOM 1779 C CA . ILE A 1 235 ? -2.889 -58.362 24.259 1.00 26.34 235 ILE A CA 1
ATOM 1780 C C . ILE A 1 235 ? -3.818 -58.951 23.179 1.00 26.34 235 ILE A C 1
ATOM 1782 O O . ILE A 1 235 ? -3.403 -59.242 22.060 1.00 26.34 235 ILE A O 1
ATOM 1786 N N . PHE A 1 236 ? -5.071 -59.187 23.574 1.00 24.25 236 PHE A N 1
ATOM 1787 C CA . PHE A 1 236 ? -6.152 -59.859 22.845 1.00 24.25 236 PHE A CA 1
ATOM 1788 C C . PHE A 1 236 ? -6.781 -58.998 21.726 1.00 24.25 236 PHE A C 1
ATOM 1790 O O . PHE A 1 236 ? -7.006 -57.806 21.906 1.00 24.25 236 PHE A O 1
ATOM 1797 N N . LEU A 1 237 ? -7.175 -59.647 20.621 1.00 23.70 237 LEU A N 1
ATOM 1798 C CA . LEU A 1 237 ? -7.997 -59.123 19.514 1.00 23.70 237 LEU A CA 1
ATOM 1799 C C . LEU A 1 237 ? -9.269 -59.979 19.334 1.00 23.70 237 LEU A C 1
ATOM 1801 O O . LEU A 1 237 ? -9.164 -61.202 19.252 1.00 23.70 237 LEU A O 1
ATOM 1805 N N . LYS A 1 238 ? -10.440 -59.343 19.158 1.00 22.62 238 LYS A N 1
ATOM 1806 C CA . LYS A 1 238 ? -11.647 -59.847 18.443 1.00 22.62 238 LYS A CA 1
ATOM 1807 C C . LYS A 1 238 ? -12.471 -58.622 17.984 1.00 22.62 238 LYS A C 1
ATOM 1809 O O . LYS A 1 238 ? -12.855 -57.828 18.828 1.00 22.62 238 LYS A O 1
ATOM 1814 N N . LYS A 1 239 ? -12.491 -58.264 16.687 1.00 24.77 239 LYS A N 1
ATOM 1815 C CA . LYS A 1 239 ? -13.374 -58.675 15.554 1.00 24.77 239 LYS A CA 1
ATOM 1816 C C . LYS A 1 239 ? -14.831 -58.174 15.626 1.00 24.77 239 LYS A C 1
ATOM 1818 O O . LYS A 1 239 ? -15.547 -58.638 16.494 1.00 24.77 239 LYS A O 1
ATOM 1823 N N . HIS A 1 240 ? -15.258 -57.382 14.626 1.00 24.12 240 HIS A N 1
ATOM 1824 C CA . HIS A 1 240 ? -16.473 -57.524 13.772 1.00 24.12 240 HIS A CA 1
ATOM 1825 C C . HIS A 1 240 ? -16.456 -56.404 12.694 1.00 24.12 240 HIS A C 1
ATOM 1827 O O . HIS A 1 240 ? -16.237 -55.253 13.038 1.00 24.12 240 HIS A O 1
ATOM 1833 N N . ARG A 1 241 ? -16.292 -56.687 11.387 1.00 23.83 241 ARG A N 1
ATOM 1834 C CA . ARG A 1 241 ? -17.231 -57.081 10.297 1.00 23.83 241 ARG A CA 1
ATOM 1835 C C . ARG A 1 241 ? -18.221 -55.987 9.830 1.00 23.83 241 ARG A C 1
ATOM 1837 O O . ARG A 1 241 ? -19.060 -55.538 10.593 1.00 23.83 241 ARG A O 1
ATOM 1844 N N . PHE A 1 242 ? -18.099 -55.655 8.538 1.00 24.00 242 PHE A N 1
ATOM 1845 C CA . PHE A 1 242 ? -18.887 -54.742 7.693 1.00 24.00 242 PHE A CA 1
ATOM 1846 C C . PHE A 1 242 ? -20.371 -55.123 7.522 1.00 24.00 242 PHE A C 1
ATOM 1848 O O . PHE A 1 242 ? -20.677 -56.311 7.420 1.00 24.00 242 PHE A O 1
ATOM 1855 N N . ALA A 1 243 ? -21.235 -54.119 7.297 1.00 23.95 243 ALA A N 1
ATOM 1856 C CA . ALA A 1 243 ? -22.452 -54.233 6.481 1.00 23.95 243 ALA A CA 1
ATOM 1857 C C . ALA A 1 243 ? -22.853 -52.875 5.854 1.00 23.95 243 ALA A C 1
ATOM 1859 O O . ALA A 1 243 ? -22.756 -51.834 6.497 1.00 23.95 243 ALA A O 1
ATOM 1860 N N . ARG A 1 244 ? -23.264 -52.934 4.579 1.00 22.25 244 ARG A N 1
ATOM 1861 C CA . ARG A 1 244 ? -23.809 -51.865 3.717 1.00 22.25 244 ARG A CA 1
ATOM 1862 C C . ARG A 1 244 ? -25.168 -51.363 4.224 1.00 22.25 244 ARG A C 1
ATOM 1864 O O . ARG A 1 244 ? -25.892 -52.159 4.811 1.00 22.25 244 ARG A O 1
ATOM 1871 N N . PHE A 1 245 ? -25.557 -50.136 3.865 1.00 23.06 245 PHE A N 1
ATOM 1872 C CA . PHE A 1 245 ? -26.970 -49.746 3.805 1.00 23.06 245 PHE A CA 1
ATOM 1873 C C . PHE A 1 245 ? -27.291 -48.898 2.570 1.00 23.06 245 PHE A C 1
ATOM 1875 O O . PHE A 1 245 ? -26.454 -48.143 2.081 1.00 23.06 245 PHE A O 1
ATOM 1882 N N . ASP A 1 246 ? -28.497 -49.156 2.080 1.00 24.02 246 ASP A N 1
ATOM 1883 C CA . ASP A 1 246 ? -29.075 -48.936 0.756 1.00 24.02 246 ASP A CA 1
ATOM 1884 C C . ASP A 1 246 ? -29.971 -47.682 0.730 1.00 24.02 246 ASP A C 1
ATOM 1886 O O . ASP A 1 246 ? -30.465 -47.240 1.770 1.00 24.02 246 ASP A O 1
ATOM 1890 N N . GLU A 1 247 ? -30.209 -47.140 -0.463 1.00 26.80 247 GLU A N 1
ATOM 1891 C CA . GLU A 1 247 ? -31.144 -46.041 -0.725 1.00 26.80 247 GLU A CA 1
ATOM 1892 C C . GLU A 1 247 ? -32.604 -46.533 -0.757 1.00 26.80 247 GLU A C 1
ATOM 1894 O O . GLU A 1 247 ? -32.914 -47.472 -1.490 1.00 26.80 247 GLU A O 1
ATOM 1899 N N . LYS A 1 248 ? -33.511 -45.826 -0.055 1.00 23.59 248 LYS A N 1
ATOM 1900 C CA . LYS A 1 248 ? -34.878 -45.393 -0.468 1.00 23.59 248 LYS A CA 1
ATOM 1901 C C . LYS A 1 248 ? -35.909 -45.384 0.675 1.00 23.59 248 LYS A C 1
ATOM 1903 O O . LYS A 1 248 ? -35.954 -46.287 1.500 1.00 23.59 248 LYS A O 1
ATOM 1908 N N . ALA A 1 249 ? -36.826 -44.415 0.540 1.00 24.33 249 ALA A N 1
ATOM 1909 C CA . ALA A 1 249 ? -38.088 -44.175 1.261 1.00 24.33 249 ALA A CA 1
ATOM 1910 C C . ALA A 1 249 ? -37.949 -43.505 2.645 1.00 24.33 249 ALA A C 1
ATOM 1912 O O . ALA A 1 249 ? -37.126 -43.899 3.452 1.00 24.33 249 ALA A O 1
ATOM 1913 N N . GLY A 1 250 ? -38.720 -42.481 3.010 1.00 23.61 250 GLY A N 1
ATOM 1914 C CA . GLY A 1 250 ? -39.848 -41.823 2.362 1.00 23.61 250 GLY A CA 1
ATOM 1915 C C . GLY A 1 250 ? -40.268 -40.593 3.178 1.00 23.61 250 GLY A C 1
ATOM 1916 O O . GLY A 1 250 ? -39.943 -40.470 4.357 1.00 23.61 250 GLY A O 1
ATOM 1917 N N . LEU A 1 251 ? -40.966 -39.677 2.510 1.00 24.16 251 LEU A N 1
ATOM 1918 C CA . LEU A 1 251 ? -41.630 -38.513 3.091 1.00 24.16 251 LEU A CA 1
ATOM 1919 C C . LEU A 1 251 ? -42.647 -38.936 4.160 1.00 24.16 251 LEU A C 1
ATOM 1921 O O . LEU A 1 251 ? -43.542 -39.720 3.861 1.00 24.16 251 LEU A O 1
ATOM 1925 N N . CYS A 1 252 ? -42.563 -38.331 5.346 1.00 22.16 252 CYS A N 1
ATOM 1926 C CA . CYS A 1 252 ? -43.696 -38.168 6.253 1.00 22.16 252 CYS A CA 1
ATOM 1927 C C . CYS A 1 252 ? -43.618 -36.791 6.923 1.00 22.16 252 CYS A C 1
ATOM 1929 O O . CYS A 1 252 ? -42.659 -36.458 7.614 1.00 22.16 252 CYS A O 1
ATOM 1931 N N . SER A 1 253 ? -44.655 -36.004 6.664 1.00 26.83 253 SER A N 1
ATOM 1932 C CA . SER A 1 253 ? -45.028 -34.753 7.313 1.00 26.83 253 SER A CA 1
ATOM 1933 C C . SER A 1 253 ? -45.331 -34.953 8.799 1.00 26.83 253 SER A C 1
ATOM 1935 O O . SER A 1 253 ? -46.068 -35.872 9.153 1.00 26.83 253 SER A O 1
ATOM 1937 N N . GLY A 1 254 ? -44.849 -34.041 9.641 1.00 23.47 254 GLY A N 1
ATOM 1938 C CA . GLY A 1 254 ? -45.243 -33.946 11.043 1.00 23.47 254 GLY A CA 1
ATOM 1939 C C . GLY A 1 254 ? -44.806 -32.615 11.641 1.00 23.47 254 GLY A C 1
ATOM 1940 O O . GLY A 1 254 ? -43.642 -32.441 11.986 1.00 23.47 254 GLY A O 1
ATOM 1941 N N . GLU A 1 255 ? -45.743 -31.674 11.745 1.00 27.91 255 GLU A N 1
ATOM 1942 C CA . GLU A 1 255 ? -45.637 -30.534 12.652 1.00 27.91 255 GLU A CA 1
ATOM 1943 C C . GLU A 1 255 ? -45.591 -31.048 14.094 1.00 27.91 255 GLU A C 1
ATOM 1945 O O . GLU A 1 255 ? -46.528 -31.695 14.556 1.00 27.91 255 GLU A O 1
ATOM 1950 N N . GLN A 1 256 ? -44.518 -30.732 14.816 1.00 24.72 256 GLN A N 1
ATOM 1951 C CA . GLN A 1 256 ? -44.508 -30.666 16.274 1.00 24.72 256 GLN A CA 1
ATOM 1952 C C . GLN A 1 256 ? -43.342 -29.776 16.700 1.00 24.72 256 GLN A C 1
ATOM 1954 O O . GLN A 1 256 ? -42.174 -30.103 16.501 1.00 24.72 256 GLN A O 1
ATOM 1959 N N . GLY A 1 257 ? -43.673 -28.613 17.258 1.00 23.95 257 GLY A N 1
ATOM 1960 C CA . GLY A 1 257 ? -42.710 -27.820 18.000 1.00 23.95 257 GLY A CA 1
ATOM 1961 C C . GLY A 1 257 ? -42.369 -28.511 19.316 1.00 23.95 257 GLY A C 1
ATOM 1962 O O . GLY A 1 257 ? -43.267 -28.945 20.023 1.00 23.95 257 GLY A O 1
ATOM 1963 N N . ASP A 1 258 ? -41.086 -28.579 19.655 1.00 22.23 258 ASP A N 1
ATOM 1964 C CA . ASP A 1 258 ? -40.589 -28.146 20.959 1.00 22.23 258 ASP A CA 1
ATOM 1965 C C . ASP A 1 258 ? -39.052 -28.149 20.964 1.00 22.23 258 ASP A C 1
ATOM 1967 O O . ASP A 1 258 ? -38.398 -29.033 20.421 1.00 22.23 258 ASP A O 1
ATOM 1971 N N . LYS A 1 259 ? -38.505 -27.101 21.584 1.00 26.09 259 LYS A N 1
ATOM 1972 C CA . LYS A 1 259 ? -37.328 -27.085 22.466 1.00 26.09 259 LYS A CA 1
ATOM 1973 C C . LYS A 1 259 ? -36.292 -28.205 22.277 1.00 26.09 259 LYS A C 1
ATOM 1975 O O . LYS A 1 259 ? -36.547 -29.347 22.634 1.00 26.09 259 LYS A O 1
ATOM 1980 N N . THR A 1 260 ? -35.061 -27.826 21.924 1.00 22.28 260 THR A N 1
ATOM 1981 C CA . THR A 1 260 ? -33.830 -28.099 22.709 1.00 22.28 260 THR A CA 1
ATOM 1982 C C . THR A 1 260 ? -32.583 -27.700 21.908 1.00 22.28 260 THR A C 1
ATOM 1984 O O . THR A 1 260 ? -31.981 -28.505 21.211 1.00 22.28 260 THR A O 1
ATOM 1987 N N . TRP A 1 261 ? -32.129 -26.453 22.062 1.00 22.58 261 TRP A N 1
ATOM 1988 C CA . TRP A 1 261 ? -30.693 -26.167 21.980 1.00 22.58 261 TRP A CA 1
ATOM 1989 C C . TRP A 1 261 ? -30.170 -26.209 23.410 1.00 22.58 261 TRP A C 1
ATOM 1991 O O . TRP A 1 261 ? -30.108 -25.196 24.103 1.00 22.58 261 TRP A O 1
ATOM 2001 N N . ALA A 1 262 ? -29.902 -27.427 23.882 1.00 23.25 262 ALA A N 1
ATOM 2002 C CA . ALA A 1 262 ? -29.150 -27.629 25.106 1.00 23.25 262 ALA A CA 1
ATOM 2003 C C . ALA A 1 262 ? -27.707 -27.181 24.846 1.00 23.25 262 ALA A C 1
ATOM 2005 O O . ALA A 1 262 ? -26.980 -27.757 24.038 1.00 23.25 262 ALA A O 1
ATOM 2006 N N . SER A 1 263 ? -27.374 -26.082 25.510 1.00 24.23 263 SER A N 1
ATOM 2007 C CA . SER A 1 263 ? -26.051 -25.582 25.857 1.00 24.23 263 SER A CA 1
ATOM 2008 C C . SER A 1 263 ? -24.939 -26.634 25.831 1.00 24.23 263 SER A C 1
ATOM 2010 O O . SER A 1 263 ? -24.893 -27.542 26.660 1.00 24.23 263 SER A O 1
ATOM 2012 N N . ILE A 1 264 ? -23.956 -26.422 24.956 1.00 24.42 264 ILE A N 1
ATOM 2013 C CA . ILE A 1 264 ? -22.577 -26.773 25.289 1.00 24.42 264 ILE A CA 1
ATOM 2014 C C . ILE A 1 264 ? -22.139 -25.726 26.316 1.00 24.42 264 ILE A C 1
ATOM 2016 O O . ILE A 1 264 ? -21.853 -24.580 25.964 1.00 24.42 264 ILE A O 1
ATOM 2020 N N . ASP A 1 265 ? -22.169 -26.109 27.591 1.00 24.31 265 ASP A N 1
ATOM 2021 C CA . ASP A 1 265 ? -21.622 -25.333 28.701 1.00 24.31 265 ASP A CA 1
ATOM 2022 C C . ASP A 1 265 ? -20.107 -25.173 28.517 1.00 24.31 265 ASP A C 1
ATOM 2024 O O . ASP A 1 265 ? -19.295 -25.971 28.984 1.00 24.31 265 ASP A O 1
ATOM 2028 N N . ALA A 1 266 ? -19.709 -24.102 27.834 1.00 25.70 266 ALA A N 1
ATOM 2029 C CA . ALA A 1 266 ? -18.419 -23.481 28.069 1.00 25.70 266 ALA A CA 1
ATOM 2030 C C . ALA A 1 266 ? -18.582 -22.606 29.313 1.00 25.70 266 ALA A C 1
ATOM 2032 O O . ALA A 1 266 ? -19.305 -21.611 29.274 1.00 25.70 266 ALA A O 1
ATOM 2033 N N . ALA A 1 267 ? -17.943 -23.011 30.413 1.00 24.77 267 ALA A N 1
ATOM 2034 C CA . ALA A 1 267 ? -17.951 -22.330 31.702 1.00 24.77 267 ALA A CA 1
ATOM 2035 C C . ALA A 1 267 ? -17.911 -20.799 31.545 1.00 24.77 267 ALA A C 1
ATOM 2037 O O . ALA A 1 267 ? -16.869 -20.192 31.295 1.00 24.77 267 ALA A O 1
ATOM 2038 N N . SER A 1 268 ? -19.075 -20.167 31.690 1.00 27.06 268 SER A N 1
ATOM 2039 C CA . SER A 1 268 ? -19.223 -18.723 31.632 1.00 27.06 268 SER A CA 1
ATOM 2040 C C . SER A 1 268 ? -18.649 -18.129 32.914 1.00 27.06 268 SER A C 1
ATOM 2042 O O . SER A 1 268 ? -19.338 -18.021 33.931 1.00 27.06 268 SER A O 1
ATOM 2044 N N . HIS A 1 269 ? -17.377 -17.739 32.888 1.00 30.52 269 HIS A N 1
ATOM 2045 C CA . HIS A 1 269 ? -16.869 -16.755 33.834 1.00 30.52 269 HIS A CA 1
ATOM 2046 C C . HIS A 1 269 ? -17.598 -15.436 33.564 1.00 30.52 269 HIS A C 1
ATOM 2048 O O . HIS A 1 269 ? -17.253 -14.687 32.653 1.00 30.52 269 HIS A O 1
ATOM 2054 N N . LYS A 1 270 ? -18.661 -15.176 34.336 1.00 30.58 270 LYS A N 1
ATOM 2055 C CA . LYS A 1 270 ? -19.265 -13.846 34.419 1.00 30.58 270 LYS A CA 1
ATOM 2056 C C . LYS A 1 270 ? -18.165 -12.871 34.839 1.00 30.58 270 LYS A C 1
ATOM 2058 O O . LYS A 1 270 ? -17.522 -13.080 35.866 1.00 30.58 270 LYS A O 1
ATOM 2063 N N . LEU A 1 271 ? -17.954 -11.825 34.040 1.00 31.48 271 LEU A N 1
ATOM 2064 C CA . LEU A 1 271 ? -17.108 -10.695 34.418 1.00 31.48 271 LEU A CA 1
ATOM 2065 C C . LEU A 1 271 ? -17.552 -10.186 35.807 1.00 31.48 271 LEU A C 1
ATOM 2067 O O . LEU A 1 271 ? -18.761 -10.057 36.032 1.00 31.48 271 LEU A O 1
ATOM 2071 N N . PRO A 1 272 ? -16.629 -9.904 36.745 1.00 28.61 272 PRO A N 1
ATOM 2072 C CA . PRO A 1 272 ? -16.987 -9.320 38.031 1.00 28.61 272 PRO A CA 1
ATOM 2073 C C . PRO A 1 272 ? -17.740 -8.002 37.830 1.00 28.61 272 PRO A C 1
ATOM 2075 O O . PRO A 1 272 ? -17.346 -7.166 37.013 1.00 28.61 272 PRO A O 1
ATOM 2078 N N . ALA A 1 273 ? -18.817 -7.799 38.589 1.00 29.08 273 ALA A N 1
ATOM 2079 C CA . ALA A 1 273 ? -19.523 -6.527 38.623 1.00 29.08 273 ALA A CA 1
ATOM 2080 C C . ALA A 1 273 ? -18.584 -5.442 39.181 1.00 29.08 273 ALA A C 1
ATOM 2082 O O . ALA A 1 273 ? -18.288 -5.411 40.374 1.00 29.08 273 ALA A O 1
ATOM 2083 N N . PHE A 1 274 ? -18.096 -4.555 38.313 1.00 35.94 274 PHE A N 1
ATOM 2084 C CA . PHE A 1 274 ? -17.289 -3.403 38.709 1.00 35.94 274 PHE A CA 1
ATOM 2085 C C . PHE A 1 274 ? -18.175 -2.363 39.409 1.00 35.94 274 PHE A C 1
ATOM 2087 O O . PHE A 1 274 ? -18.886 -1.595 38.761 1.00 35.94 274 PHE A O 1
ATOM 2094 N N . SER A 1 275 ? -18.123 -2.303 40.740 1.00 28.78 275 SER A N 1
ATOM 2095 C CA . SER A 1 275 ? -18.675 -1.182 41.501 1.00 28.78 275 SER A CA 1
ATOM 2096 C C . SER A 1 275 ? -17.677 -0.019 41.498 1.00 28.78 275 SER A C 1
ATOM 2098 O O . SER A 1 275 ? -16.699 -0.026 42.244 1.00 28.78 275 SER A O 1
ATOM 2100 N N . GLN A 1 276 ? -17.910 0.994 40.664 1.00 38.28 276 GLN A N 1
ATOM 2101 C CA . GLN A 1 276 ? -17.236 2.290 40.784 1.00 38.28 276 GLN A CA 1
ATOM 2102 C C . GLN A 1 276 ? -18.055 3.189 41.719 1.00 38.28 276 GLN A C 1
ATOM 2104 O O . GLN A 1 276 ? -19.218 3.472 41.435 1.00 38.28 276 GLN A O 1
ATOM 2109 N N . LYS A 1 277 ? -17.452 3.670 42.815 1.00 30.45 277 LYS A N 1
ATOM 2110 C CA . LYS A 1 277 ? -17.971 4.836 43.547 1.00 30.45 277 LYS A CA 1
ATOM 2111 C C . LYS A 1 277 ? -17.822 6.052 42.626 1.00 30.45 277 LYS A C 1
ATOM 2113 O O . LYS A 1 277 ? -16.717 6.547 42.432 1.00 30.45 277 LYS A O 1
ATOM 2118 N N . ALA A 1 278 ? -18.920 6.474 42.005 1.00 34.94 278 ALA A N 1
ATOM 2119 C CA . ALA A 1 278 ? -18.971 7.666 41.170 1.00 34.94 278 ALA A CA 1
ATOM 2120 C C . ALA A 1 278 ? -19.229 8.900 42.044 1.00 34.94 278 ALA A C 1
ATOM 2122 O O . ALA A 1 278 ? -20.223 8.943 42.770 1.00 34.94 278 ALA A O 1
ATOM 2123 N N . ASN A 1 279 ? -18.364 9.912 41.941 1.00 34.03 279 ASN A N 1
ATOM 2124 C CA . ASN A 1 279 ? -18.748 11.275 42.296 1.00 34.03 279 ASN A CA 1
ATOM 2125 C C . ASN A 1 279 ? -19.813 11.722 41.288 1.00 34.03 279 ASN A C 1
ATOM 2127 O O . ASN A 1 279 ? -19.616 11.648 40.074 1.00 34.03 279 ASN A O 1
ATOM 2131 N N . ALA A 1 280 ? -20.974 12.108 41.802 1.00 39.03 280 ALA A N 1
ATOM 2132 C CA . ALA A 1 280 ? -22.125 12.495 41.010 1.00 39.03 280 ALA A CA 1
ATOM 2133 C C . ALA A 1 280 ? -21.873 13.851 40.345 1.00 39.03 280 ALA A C 1
ATOM 2135 O O . ALA A 1 280 ? -22.105 14.871 40.982 1.00 39.03 280 ALA A O 1
ATOM 2136 N N . GLN A 1 281 ? -21.416 13.866 39.086 1.00 42.97 281 GLN A N 1
ATOM 2137 C CA . GLN A 1 281 ? -21.648 15.021 38.204 1.00 42.97 281 GLN A CA 1
ATOM 2138 C C . GLN A 1 281 ? -21.523 14.785 36.686 1.00 42.97 281 GLN A C 1
ATOM 2140 O O . GLN A 1 281 ? -21.901 15.672 35.932 1.00 42.97 281 GLN A O 1
ATOM 2145 N N . ASN A 1 282 ? -21.143 13.600 36.194 1.00 47.16 282 ASN A N 1
ATOM 2146 C CA . ASN A 1 282 ? -21.406 13.234 34.795 1.00 47.16 282 ASN A CA 1
ATOM 2147 C C . ASN A 1 282 ? -21.602 11.713 34.679 1.00 47.16 282 ASN A C 1
ATOM 2149 O O . ASN A 1 282 ? -20.726 10.948 35.066 1.00 47.16 282 ASN A O 1
ATOM 2153 N N . THR A 1 283 ? -22.774 11.251 34.236 1.00 60.66 283 THR A N 1
ATOM 2154 C CA . THR A 1 283 ? -23.096 9.812 34.089 1.00 60.66 283 THR A CA 1
ATOM 2155 C C . THR A 1 283 ? -22.952 9.319 32.653 1.00 60.66 283 THR A C 1
ATOM 2157 O O . THR A 1 283 ? -23.214 8.148 32.375 1.00 60.66 283 THR A O 1
ATOM 2160 N N . GLN A 1 284 ? -22.572 10.206 31.738 1.00 80.12 284 GLN A N 1
ATOM 2161 C CA . GLN A 1 284 ? -22.546 9.953 30.309 1.00 80.12 284 GLN A CA 1
ATOM 2162 C C . GLN A 1 284 ? -21.284 9.179 29.914 1.00 80.12 284 GLN A C 1
ATOM 2164 O O . GLN A 1 284 ? -20.179 9.542 30.295 1.00 80.12 284 GLN A O 1
ATOM 2169 N N . VAL A 1 285 ? -21.450 8.084 29.173 1.00 92.06 285 VAL A N 1
ATOM 2170 C CA . VAL A 1 285 ? -20.322 7.279 28.680 1.00 92.06 285 VAL A CA 1
ATOM 2171 C C . VAL A 1 285 ? -19.643 8.005 27.517 1.00 92.06 285 VAL A C 1
ATOM 2173 O O . VAL A 1 285 ? -20.329 8.447 26.591 1.00 92.06 285 VAL A O 1
ATOM 2176 N N . ASP A 1 286 ? -18.313 8.088 27.560 1.00 95.31 286 ASP A N 1
ATOM 2177 C CA . ASP A 1 286 ? -17.479 8.738 26.542 1.00 95.31 286 ASP A CA 1
ATOM 2178 C C . ASP A 1 286 ? -16.855 7.741 25.569 1.00 95.31 286 ASP A C 1
ATOM 2180 O O . ASP A 1 286 ? -16.674 8.062 24.397 1.00 95.31 286 ASP A O 1
ATOM 2184 N N . CYS A 1 287 ? -16.540 6.531 26.036 1.00 96.88 287 CYS A N 1
ATOM 2185 C CA . CYS A 1 287 ? -15.974 5.470 25.209 1.00 96.88 287 CYS A CA 1
ATOM 2186 C C . CYS A 1 287 ? -16.432 4.089 25.679 1.00 96.88 287 CYS A C 1
ATOM 2188 O O . CYS A 1 287 ? -16.529 3.820 26.880 1.00 96.88 287 CYS A O 1
ATOM 2190 N N . VAL A 1 288 ? -16.695 3.201 24.724 1.00 98.00 288 VAL A N 1
ATOM 2191 C CA . VAL A 1 288 ? -16.906 1.776 24.966 1.00 98.00 288 VAL A CA 1
ATOM 2192 C C . VAL A 1 288 ? -15.859 0.980 24.196 1.00 98.00 288 VAL A C 1
ATOM 2194 O O . VAL A 1 288 ? -15.703 1.165 22.988 1.00 98.00 288 VAL A O 1
ATOM 2197 N N . ALA A 1 289 ? -15.170 0.071 24.887 1.00 98.00 289 ALA A N 1
ATOM 2198 C CA . ALA A 1 289 ? -14.138 -0.773 24.294 1.00 98.00 289 ALA A CA 1
ATOM 2199 C C . ALA A 1 289 ? -14.349 -2.267 24.611 1.00 98.00 289 ALA A C 1
ATOM 2201 O O . ALA A 1 289 ? -14.704 -2.616 25.741 1.00 98.00 289 ALA A O 1
ATOM 2202 N N . PRO A 1 290 ? -14.113 -3.185 23.659 1.00 98.06 290 PRO A N 1
ATOM 2203 C CA . PRO A 1 290 ? -14.089 -4.611 23.947 1.00 98.06 290 PRO A CA 1
ATOM 2204 C C . PRO A 1 290 ? -12.824 -4.997 24.718 1.00 98.06 290 PRO A C 1
ATOM 2206 O O . PRO A 1 290 ? -11.723 -4.546 24.392 1.00 98.06 290 PRO A O 1
ATOM 2209 N N . ILE A 1 291 ? -12.977 -5.869 25.715 1.00 97.31 291 ILE A N 1
ATOM 2210 C CA . ILE A 1 291 ? -11.865 -6.415 26.500 1.00 97.31 291 ILE A CA 1
ATOM 2211 C C . ILE A 1 291 ? -11.874 -7.938 26.512 1.00 97.31 291 ILE A C 1
ATOM 2213 O O . ILE A 1 291 ? -12.924 -8.576 26.581 1.00 97.31 291 ILE A O 1
ATOM 2217 N N . LEU A 1 292 ? -10.685 -8.530 26.495 1.00 95.06 292 LEU A N 1
ATOM 2218 C CA . LEU A 1 292 ? -10.490 -9.966 26.643 1.00 95.06 292 LEU A CA 1
ATOM 2219 C C . LEU A 1 292 ? -9.644 -10.234 27.890 1.00 95.06 292 LEU A C 1
ATOM 2221 O O . LEU A 1 292 ? -8.589 -9.626 28.064 1.00 95.06 292 LEU A O 1
ATOM 2225 N N . ALA A 1 293 ? -10.101 -11.134 28.759 1.00 93.81 293 ALA A N 1
ATOM 2226 C CA . ALA A 1 293 ? -9.330 -11.549 29.927 1.00 93.81 293 ALA A CA 1
ATOM 2227 C C . ALA A 1 293 ? -8.014 -12.224 29.506 1.00 93.81 293 ALA A C 1
ATOM 2229 O O . ALA A 1 293 ? -7.948 -12.863 28.452 1.00 93.81 293 ALA A O 1
ATOM 2230 N N . VAL A 1 294 ? -6.979 -12.105 30.339 1.00 93.00 294 VAL A N 1
ATOM 2231 C CA . VAL A 1 294 ? -5.724 -12.848 30.166 1.00 93.00 294 VAL A CA 1
ATOM 2232 C C . VAL A 1 294 ? -5.829 -14.164 30.943 1.00 93.00 294 VAL A C 1
ATOM 2234 O O . VAL A 1 294 ? -5.824 -14.136 32.174 1.00 93.00 294 VAL A O 1
ATOM 2237 N N . PRO A 1 295 ? -5.983 -15.317 30.261 1.00 88.56 295 PRO A N 1
ATOM 2238 C CA . PRO A 1 295 ? -6.192 -16.586 30.950 1.00 88.56 295 PRO A CA 1
ATOM 2239 C C . PRO A 1 295 ? -4.905 -17.103 31.595 1.00 88.56 295 PRO A C 1
ATOM 2241 O O . PRO A 1 295 ? -4.968 -17.765 32.628 1.00 88.56 295 PRO A O 1
ATOM 2244 N N . ASP A 1 296 ? -3.746 -16.791 31.022 1.00 92.06 296 ASP A N 1
ATOM 2245 C CA . ASP A 1 296 ? -2.453 -17.283 31.485 1.00 92.06 296 ASP A CA 1
ATOM 2246 C C . ASP A 1 296 ? -1.870 -16.417 32.610 1.00 92.06 296 ASP A C 1
ATOM 2248 O O . ASP A 1 296 ? -2.270 -15.272 32.833 1.00 92.06 296 ASP A O 1
ATOM 2252 N N . THR A 1 297 ? -0.923 -16.981 33.355 1.00 93.44 297 THR A N 1
ATOM 2253 C CA . THR A 1 297 ? -0.165 -16.241 34.368 1.00 93.44 297 THR A CA 1
ATOM 2254 C C . THR A 1 297 ? 0.654 -15.137 33.698 1.00 93.44 297 THR A C 1
ATOM 2256 O O . THR A 1 297 ? 1.376 -15.397 32.738 1.00 93.44 297 THR A O 1
ATOM 2259 N N . ALA A 1 298 ? 0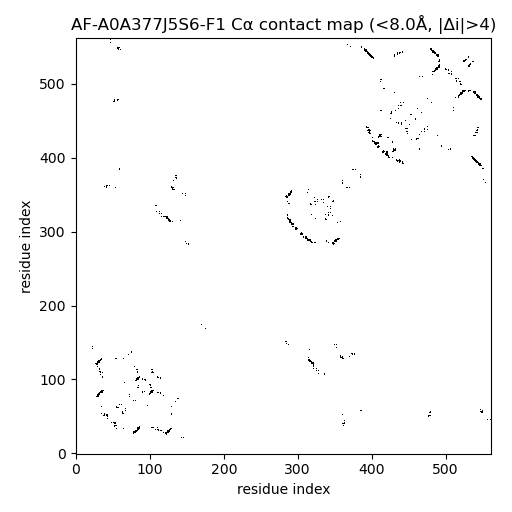.563 -13.912 34.218 1.00 92.62 298 ALA A N 1
ATOM 2260 C CA . ALA A 1 298 ? 1.293 -12.759 33.703 1.00 92.62 298 ALA A CA 1
ATOM 2261 C C . ALA A 1 298 ? 2.380 -12.315 34.686 1.00 92.62 298 ALA A C 1
ATOM 2263 O O . ALA A 1 298 ? 2.168 -12.307 35.899 1.00 92.62 298 ALA A O 1
ATOM 2264 N N . ILE A 1 299 ? 3.525 -11.906 34.145 1.00 93.56 299 ILE A N 1
ATOM 2265 C CA . ILE A 1 299 ? 4.627 -11.302 34.894 1.00 93.56 299 ILE A CA 1
ATOM 2266 C C . ILE A 1 299 ? 4.938 -9.915 34.323 1.00 93.56 299 ILE A C 1
ATOM 2268 O O . ILE A 1 299 ? 4.840 -9.702 33.115 1.00 93.56 299 ILE A O 1
ATOM 2272 N N . TYR A 1 300 ? 5.320 -8.974 35.181 1.00 93.00 300 TYR A N 1
ATOM 2273 C CA . TYR A 1 300 ? 5.835 -7.656 34.808 1.00 93.00 300 TYR A CA 1
ATOM 2274 C C . TYR A 1 300 ? 7.005 -7.311 35.719 1.00 93.00 300 TYR A C 1
ATOM 2276 O O . TYR A 1 300 ? 6.864 -7.371 36.937 1.00 93.00 300 TYR A O 1
ATOM 2284 N N . ASN A 1 301 ? 8.159 -6.984 35.130 1.00 93.94 301 ASN A N 1
ATOM 2285 C CA . ASN A 1 301 ? 9.416 -6.772 35.857 1.00 93.94 301 ASN A CA 1
ATOM 2286 C C . ASN A 1 301 ? 9.679 -7.890 36.884 1.00 93.94 301 ASN A C 1
ATOM 2288 O O . ASN A 1 301 ? 9.836 -7.628 38.073 1.00 93.94 301 ASN A O 1
ATOM 2292 N N . GLU A 1 302 ? 9.613 -9.146 36.417 1.00 93.62 302 GLU A N 1
ATOM 2293 C CA . GLU A 1 302 ? 9.821 -10.376 37.210 1.00 93.62 302 GLU A CA 1
ATOM 2294 C C . GLU A 1 302 ? 8.804 -10.617 38.342 1.00 93.62 302 GLU A C 1
ATOM 2296 O O . GLU A 1 302 ? 8.843 -11.645 39.014 1.00 93.62 302 GLU A O 1
ATOM 2301 N N . SER A 1 303 ? 7.835 -9.718 38.514 1.00 94.75 303 SER A N 1
ATOM 2302 C CA . SER A 1 303 ? 6.779 -9.832 39.514 1.00 94.75 303 SER A CA 1
ATOM 2303 C C . SER A 1 303 ? 5.511 -10.404 38.898 1.00 94.75 303 SER A C 1
ATOM 2305 O O . SER A 1 303 ? 5.061 -9.963 37.839 1.00 94.75 303 SER A O 1
ATOM 2307 N N . TYR A 1 304 ? 4.900 -11.371 39.578 1.00 93.81 304 TYR A N 1
ATOM 2308 C CA . TYR A 1 304 ? 3.617 -11.930 39.165 1.00 93.81 304 TYR A CA 1
ATOM 2309 C C . TYR A 1 304 ? 2.505 -10.892 39.317 1.00 93.81 304 TYR A C 1
ATOM 2311 O O . TYR A 1 304 ? 2.329 -10.302 40.383 1.00 93.81 304 TYR A O 1
ATOM 2319 N N . ILE A 1 305 ? 1.733 -10.695 38.251 1.00 94.00 305 ILE A N 1
ATOM 2320 C CA . ILE A 1 305 ? 0.543 -9.849 38.266 1.00 94.00 305 ILE A CA 1
ATOM 2321 C C . ILE A 1 305 ? -0.678 -10.730 38.518 1.00 94.00 305 ILE A C 1
ATOM 2323 O O . ILE A 1 305 ? -0.826 -11.813 37.951 1.00 94.00 305 ILE A O 1
ATOM 2327 N N . ASP A 1 306 ? -1.601 -10.225 39.331 1.00 91.69 306 ASP A N 1
ATOM 2328 C CA . ASP A 1 306 ? -2.938 -10.790 39.470 1.00 91.69 306 ASP A CA 1
ATOM 2329 C C . ASP A 1 306 ? -3.685 -10.740 38.124 1.00 91.69 306 ASP A C 1
ATOM 2331 O O . ASP A 1 306 ? -4.266 -9.719 37.742 1.00 91.69 306 ASP A O 1
ATOM 2335 N N . ARG A 1 307 ? -3.674 -11.866 37.397 1.00 91.00 307 ARG A N 1
ATOM 2336 C CA . ARG A 1 307 ? -4.294 -11.993 36.068 1.00 91.00 307 ARG A CA 1
ATOM 2337 C C . ARG A 1 307 ? -5.788 -11.661 36.059 1.00 91.00 307 ARG A C 1
ATOM 2339 O O . ARG A 1 307 ? -6.305 -11.268 35.020 1.00 91.00 307 ARG A O 1
ATOM 2346 N N . SER A 1 308 ? -6.485 -11.767 37.199 1.00 90.19 308 SER A N 1
ATOM 2347 C CA . SER A 1 308 ? -7.918 -11.439 37.289 1.00 90.19 308 SER A CA 1
ATOM 2348 C C . SER A 1 308 ? -8.207 -9.948 37.077 1.00 90.19 308 SER A C 1
ATOM 2350 O O . SER A 1 308 ? -9.332 -9.570 36.752 1.00 90.19 308 SER A O 1
ATOM 2352 N N . LYS A 1 309 ? -7.177 -9.105 37.220 1.00 90.12 309 LYS A N 1
ATOM 2353 C CA . LYS A 1 309 ? -7.221 -7.656 36.991 1.00 90.12 309 LYS A CA 1
ATOM 2354 C C . LYS A 1 309 ? -6.644 -7.255 35.632 1.00 90.12 309 LYS A C 1
ATOM 2356 O O . LYS A 1 309 ? -6.649 -6.069 35.307 1.00 90.12 309 LYS A O 1
ATOM 2361 N N . LEU A 1 310 ? -6.139 -8.212 34.851 1.00 93.12 310 LEU A N 1
ATOM 2362 C CA . LEU A 1 310 ? -5.457 -7.955 33.590 1.00 93.12 310 LEU A CA 1
ATOM 2363 C 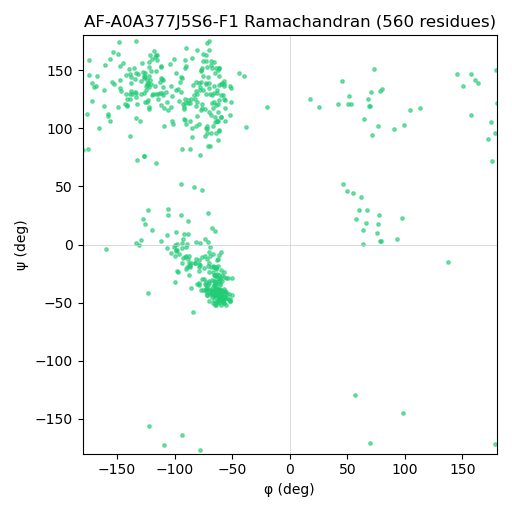C . LEU A 1 310 ? -6.370 -8.244 32.396 1.00 93.12 310 LEU A C 1
ATOM 2365 O O . LEU A 1 310 ? -6.912 -9.339 32.238 1.00 93.12 310 LEU A O 1
ATOM 2369 N N . PHE A 1 311 ? -6.481 -7.256 31.512 1.00 94.31 311 PHE A N 1
ATOM 2370 C CA . PHE A 1 311 ? -7.318 -7.331 30.323 1.00 94.31 311 PHE A CA 1
ATOM 2371 C C . PHE A 1 311 ? -6.568 -6.820 29.097 1.00 94.31 311 PHE A C 1
ATOM 2373 O O . PHE A 1 311 ? -5.822 -5.844 29.159 1.00 94.31 311 PHE A O 1
ATOM 2380 N N . ARG A 1 312 ? -6.801 -7.470 27.958 1.00 95.19 312 ARG A N 1
ATOM 2381 C CA . ARG A 1 312 ? -6.368 -7.013 26.637 1.00 95.19 312 ARG A CA 1
ATOM 2382 C C . ARG A 1 312 ? -7.488 -6.184 26.029 1.00 95.19 312 ARG A C 1
ATOM 2384 O O . ARG A 1 312 ? -8.562 -6.719 25.757 1.00 95.19 312 ARG A O 1
ATOM 2391 N N . VAL A 1 313 ? -7.233 -4.905 25.789 1.00 96.38 313 VAL A N 1
ATOM 2392 C CA . VAL A 1 313 ? -8.184 -4.032 25.094 1.00 96.38 313 VAL A CA 1
ATOM 2393 C C . VAL A 1 313 ? -8.115 -4.281 23.583 1.00 96.38 313 VAL A C 1
ATOM 2395 O O . VAL A 1 313 ? -7.041 -4.492 23.008 1.00 96.38 313 VAL A O 1
ATOM 2398 N N . GLN A 1 314 ? -9.273 -4.308 22.929 1.00 97.12 314 GLN A N 1
ATOM 2399 C CA . GLN A 1 314 ? -9.410 -4.547 21.494 1.00 97.12 314 GLN A CA 1
ATOM 2400 C C . GLN A 1 314 ? -10.034 -3.333 20.787 1.00 97.12 314 GLN A C 1
ATOM 2402 O O . GLN A 1 314 ? -10.562 -2.428 21.427 1.00 97.12 314 GLN A O 1
ATOM 2407 N N . THR A 1 315 ? -9.950 -3.312 19.457 1.00 96.56 315 THR A N 1
ATOM 2408 C CA . THR A 1 315 ? -10.773 -2.450 18.594 1.00 96.56 315 THR A CA 1
ATOM 2409 C C . THR A 1 315 ? -11.726 -3.365 17.801 1.00 96.56 315 THR A C 1
ATOM 2411 O O . THR A 1 315 ? -11.418 -4.555 17.656 1.00 96.56 315 THR A O 1
ATOM 2414 N N . PRO A 1 316 ? -12.915 -2.902 17.378 1.00 97.50 316 PRO A N 1
ATOM 2415 C CA . PRO A 1 316 ? -13.359 -1.513 17.266 1.00 97.50 316 PRO A CA 1
ATOM 2416 C C . PRO A 1 316 ? -13.724 -0.881 18.619 1.00 97.50 316 PRO A C 1
ATOM 2418 O O . PRO A 1 316 ? -14.140 -1.591 19.530 1.00 97.50 316 PRO A O 1
ATOM 2421 N N . GLN A 1 317 ? -13.581 0.438 18.749 1.00 98.19 317 GLN A N 1
ATOM 2422 C CA . GLN A 1 317 ? -13.991 1.214 19.929 1.00 98.19 317 GLN A CA 1
ATOM 2423 C C . GLN A 1 317 ? -14.948 2.322 19.518 1.00 98.19 317 GLN A C 1
ATOM 2425 O O . GLN A 1 317 ? -14.740 2.965 18.491 1.00 98.19 317 GLN A O 1
ATOM 2430 N N . LEU A 1 318 ? -16.002 2.526 20.306 1.00 97.88 318 LEU A N 1
ATOM 2431 C CA . LEU A 1 318 ? -17.019 3.538 20.043 1.00 97.88 318 LEU A CA 1
ATOM 2432 C C . LEU A 1 318 ? -16.838 4.699 21.016 1.00 97.88 318 LEU A C 1
ATOM 2434 O O . LEU A 1 318 ? -17.040 4.523 22.217 1.00 97.88 318 LEU A O 1
ATOM 2438 N N . SER A 1 319 ? -16.509 5.874 20.490 1.00 97.50 319 SER A N 1
ATOM 2439 C CA . SER A 1 319 ? -16.180 7.058 21.286 1.00 97.50 319 SER A CA 1
ATOM 2440 C C . SER A 1 319 ? -17.037 8.253 20.898 1.00 97.50 319 SER A C 1
ATOM 2442 O O . SER A 1 319 ? -17.394 8.421 19.729 1.00 97.50 319 SER A O 1
ATOM 2444 N N . ARG A 1 320 ? -17.344 9.121 21.864 1.00 95.31 320 ARG A N 1
ATOM 2445 C CA . ARG A 1 320 ? -17.886 10.453 21.583 1.00 95.31 320 ARG A CA 1
ATOM 2446 C C . ARG A 1 320 ? -16.826 11.270 20.868 1.00 95.31 320 ARG A C 1
ATOM 2448 O O . ARG A 1 320 ? -15.695 11.357 21.346 1.00 95.31 320 ARG A O 1
ATOM 2455 N N . VAL A 1 321 ? -17.196 11.906 19.760 1.00 95.88 321 VAL A N 1
ATOM 2456 C CA . VAL A 1 321 ? -16.242 12.695 18.967 1.00 95.88 321 VAL A CA 1
ATOM 2457 C C . VAL A 1 321 ? -15.668 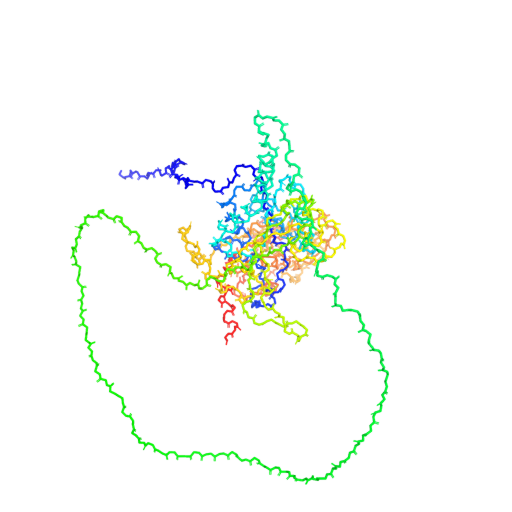13.848 19.791 1.00 95.88 321 VAL A C 1
ATOM 2459 O O . VAL A 1 321 ? -14.462 14.074 19.754 1.00 95.88 321 VAL A O 1
ATOM 2462 N N . SER A 1 322 ? -16.493 14.530 20.591 1.00 94.25 322 SER A N 1
ATOM 2463 C CA . SER A 1 322 ? -16.048 15.632 21.455 1.00 94.25 322 SER A CA 1
ATOM 2464 C C . SER A 1 322 ? -15.024 15.189 22.505 1.00 94.25 322 SER A C 1
ATOM 2466 O O . SER A 1 322 ? -13.971 15.810 22.627 1.00 94.25 322 SER A O 1
ATOM 2468 N N . ALA A 1 323 ? -15.296 14.093 23.220 1.00 94.06 323 ALA A N 1
ATOM 2469 C CA . ALA A 1 323 ? -14.393 13.559 24.239 1.00 94.06 323 ALA A CA 1
ATOM 2470 C C . ALA A 1 323 ? -13.077 13.058 23.626 1.00 94.06 323 ALA A C 1
ATOM 2472 O O . ALA A 1 323 ? -12.004 13.318 24.164 1.00 94.06 323 ALA A O 1
ATOM 2473 N N . LEU A 1 324 ? -13.150 12.379 22.475 1.00 95.50 324 LEU A N 1
ATOM 2474 C CA . LEU A 1 324 ? -11.968 11.880 21.778 1.00 95.50 324 LEU A CA 1
ATOM 2475 C C . LEU A 1 324 ? -11.087 13.018 21.241 1.00 95.50 324 LEU A C 1
ATOM 2477 O O . LEU A 1 324 ? -9.868 12.943 21.367 1.00 95.50 324 LEU A O 1
ATOM 2481 N N . ARG A 1 325 ? -11.682 14.083 20.682 1.00 95.19 325 ARG A N 1
ATOM 2482 C CA . ARG A 1 325 ? -10.938 15.275 20.235 1.00 95.19 325 ARG A CA 1
ATOM 2483 C C . ARG A 1 325 ? -10.224 15.955 21.401 1.00 95.19 325 ARG A C 1
ATOM 2485 O O . ARG A 1 325 ? -9.016 16.144 21.322 1.00 95.19 325 ARG A O 1
ATOM 2492 N N . ALA A 1 326 ? -10.940 16.216 22.497 1.00 92.94 326 ALA A N 1
ATOM 2493 C CA . ALA A 1 326 ? -10.352 16.811 23.697 1.00 92.94 326 ALA A CA 1
ATOM 2494 C C . ALA A 1 326 ? -9.193 15.960 24.251 1.00 92.94 326 ALA A C 1
ATOM 2496 O O . ALA A 1 326 ? -8.149 16.493 24.620 1.00 92.94 326 ALA A O 1
ATOM 2497 N N . ALA A 1 327 ? -9.338 14.630 24.245 1.00 92.50 327 ALA A N 1
ATOM 2498 C CA . ALA A 1 327 ? -8.286 13.718 24.688 1.00 92.50 327 ALA A CA 1
ATOM 2499 C C . ALA A 1 327 ? -7.045 13.706 23.772 1.00 92.50 327 ALA A C 1
ATOM 2501 O O . ALA A 1 327 ? -5.944 13.468 24.255 1.00 92.50 327 ALA A O 1
ATOM 2502 N N . LEU A 1 328 ? -7.197 13.957 22.466 1.00 91.00 328 LEU A N 1
ATOM 2503 C CA . LEU A 1 328 ? -6.088 14.001 21.497 1.00 91.00 328 LEU A CA 1
ATOM 2504 C C . LEU A 1 328 ? -5.340 15.342 21.462 1.00 91.00 328 LEU A C 1
ATOM 2506 O O . LEU A 1 328 ? -4.253 15.414 20.875 1.00 91.00 328 LEU A O 1
ATOM 2510 N N . GLU A 1 329 ? -5.933 16.393 22.025 1.00 87.81 329 GLU A N 1
ATOM 2511 C CA . GLU A 1 329 ? -5.333 17.725 22.170 1.00 87.81 329 GLU A CA 1
ATOM 2512 C C . GLU A 1 329 ? -4.519 17.863 23.461 1.00 87.81 329 GLU A C 1
ATOM 2514 O O . GLU A 1 329 ? -3.680 18.758 23.569 1.00 87.81 329 GLU A O 1
ATOM 2519 N N . SER A 1 330 ? -4.739 16.986 24.443 1.00 79.31 330 SER A N 1
ATOM 2520 C CA . SER A 1 330 ? -4.056 17.092 25.725 1.00 79.31 330 SER A CA 1
ATOM 2521 C C . SER A 1 330 ? -2.605 16.611 25.666 1.00 79.31 330 SER A C 1
ATOM 2523 O O . SER A 1 330 ? -2.223 15.728 24.898 1.00 79.31 330 SER A O 1
ATOM 2525 N N . THR A 1 331 ? -1.772 17.218 26.510 1.00 63.22 331 THR A N 1
ATOM 2526 C CA . THR A 1 331 ? -0.355 16.868 26.682 1.00 63.22 331 THR A CA 1
ATOM 2527 C C . THR A 1 331 ? -0.140 15.800 27.762 1.00 63.22 331 THR A C 1
ATOM 2529 O O . THR A 1 331 ? 0.990 15.364 27.983 1.00 63.22 331 THR A O 1
ATOM 2532 N N . GLN A 1 332 ? -1.215 15.361 28.432 1.00 57.78 332 GLN A N 1
ATOM 2533 C CA . GLN A 1 332 ? -1.201 14.335 29.477 1.00 57.78 332 GLN A CA 1
ATOM 2534 C C . GLN A 1 332 ? -1.310 12.922 28.868 1.00 57.78 332 GLN A C 1
ATOM 2536 O O . GLN A 1 332 ? -2.363 12.297 28.858 1.00 57.78 332 GLN A O 1
ATOM 2541 N N . ASP A 1 333 ? -0.151 12.436 28.425 1.00 58.75 333 ASP A N 1
ATOM 2542 C CA . ASP A 1 333 ? 0.283 11.033 28.309 1.00 58.75 333 ASP A CA 1
ATOM 2543 C C . ASP A 1 333 ? -0.282 10.077 27.218 1.00 58.75 333 ASP A C 1
ATOM 2545 O O . ASP A 1 333 ? -1.397 10.151 26.703 1.00 58.75 333 ASP A O 1
ATOM 2549 N N . GLN A 1 334 ? 0.612 9.139 26.888 1.00 64.25 334 GLN A N 1
ATOM 2550 C CA . GLN A 1 334 ? 0.839 8.268 25.732 1.00 64.25 334 GLN A CA 1
ATOM 2551 C C . GLN A 1 334 ? -0.111 7.055 25.619 1.00 64.25 334 GLN A C 1
ATOM 2553 O O . GLN A 1 334 ? 0.332 5.922 25.400 1.00 64.25 334 GLN A O 1
ATOM 2558 N N . GLY A 1 335 ? -1.423 7.241 25.783 1.00 68.81 335 GLY A N 1
ATOM 2559 C CA . GLY A 1 335 ? -2.383 6.140 25.604 1.00 68.81 335 GLY A CA 1
ATOM 2560 C C . GLY A 1 335 ? -2.280 5.510 24.205 1.00 68.81 335 GLY A C 1
ATOM 2561 O O . GLY A 1 335 ? -2.118 6.219 23.218 1.00 68.81 335 GLY A O 1
ATOM 2562 N N . THR A 1 336 ? -2.338 4.179 24.093 1.00 82.06 336 THR A N 1
ATOM 2563 C CA . THR A 1 336 ? -2.092 3.453 22.821 1.00 82.06 336 THR A CA 1
ATOM 2564 C C . THR A 1 336 ? -3.345 3.232 21.961 1.00 82.06 336 THR A C 1
ATOM 2566 O O . THR A 1 336 ? -3.243 2.809 20.806 1.00 82.06 336 THR A O 1
ATOM 2569 N N . ASP A 1 337 ? -4.518 3.528 22.517 1.00 91.69 337 ASP A N 1
ATOM 2570 C CA . ASP A 1 337 ? -5.851 3.331 21.942 1.00 91.69 337 ASP A CA 1
ATOM 2571 C C . ASP A 1 337 ? -6.826 4.420 22.432 1.00 91.69 337 ASP A C 1
ATOM 2573 O O . ASP A 1 337 ? -6.470 5.233 23.284 1.00 91.69 337 ASP A O 1
ATOM 2577 N N . GLU A 1 338 ? -8.054 4.453 21.905 1.00 94.81 338 GLU A N 1
ATOM 2578 C CA . GLU A 1 338 ? -9.024 5.516 22.215 1.00 94.81 338 GLU A CA 1
ATOM 2579 C C . GLU A 1 338 ? -9.452 5.477 23.689 1.00 94.81 338 GLU A C 1
ATOM 2581 O O . GLU A 1 338 ? -9.577 6.515 24.341 1.00 94.81 338 GLU A O 1
ATOM 2586 N N . SER A 1 339 ? -9.653 4.276 24.234 1.00 95.56 339 SER A N 1
ATOM 2587 C CA . SER A 1 339 ? -10.085 4.087 25.614 1.00 95.56 339 SER A CA 1
ATOM 2588 C C . SER A 1 339 ? -9.049 4.585 26.623 1.00 95.56 339 SER A C 1
ATOM 2590 O O . SER A 1 339 ? -9.418 5.263 27.583 1.00 95.56 339 SER A O 1
ATOM 2592 N N . SER A 1 340 ? -7.755 4.329 26.396 1.00 93.62 340 SER A N 1
ATOM 2593 C CA . SER A 1 340 ? -6.703 4.793 27.305 1.00 93.62 340 SER A CA 1
ATOM 2594 C C . SER A 1 340 ? -6.554 6.312 27.299 1.00 93.62 340 SER A C 1
ATOM 2596 O O . SER A 1 340 ? -6.515 6.899 28.380 1.00 93.62 340 SER A O 1
ATOM 2598 N N . ILE A 1 341 ? -6.550 6.964 26.129 1.00 93.06 341 ILE A N 1
ATOM 2599 C CA . ILE A 1 341 ? -6.421 8.431 26.061 1.00 93.06 341 ILE A CA 1
ATOM 2600 C C . ILE A 1 341 ? -7.647 9.144 26.641 1.00 93.06 341 ILE A C 1
ATOM 2602 O O . ILE A 1 341 ? -7.500 10.115 27.382 1.00 93.06 341 ILE A O 1
ATOM 2606 N N . ILE A 1 342 ? -8.862 8.639 26.392 1.00 94.62 342 ILE A N 1
ATOM 2607 C CA . ILE A 1 342 ? -10.082 9.213 26.979 1.00 94.62 342 ILE A CA 1
ATOM 2608 C C . ILE A 1 342 ? -10.066 9.029 28.497 1.00 94.62 342 ILE A C 1
ATOM 2610 O O . ILE A 1 342 ? -10.383 9.962 29.235 1.00 94.62 342 ILE A O 1
ATOM 2614 N N . LYS A 1 343 ? -9.655 7.852 28.985 1.00 93.12 343 LYS A N 1
ATOM 2615 C CA . LYS A 1 343 ? -9.586 7.582 30.423 1.00 93.12 343 LYS A CA 1
ATOM 2616 C C . LYS A 1 343 ? -8.562 8.464 31.136 1.00 93.12 343 LYS A C 1
ATOM 2618 O O . LYS A 1 343 ? -8.857 8.943 32.231 1.00 93.12 343 LYS A O 1
ATOM 2623 N N . ALA A 1 344 ? -7.393 8.673 30.528 1.00 90.75 344 ALA A N 1
ATOM 2624 C CA . ALA A 1 344 ? -6.339 9.539 31.056 1.00 90.75 344 ALA A CA 1
ATOM 2625 C C . ALA A 1 344 ? -6.812 10.995 31.205 1.00 90.75 344 ALA A C 1
ATOM 2627 O O . ALA A 1 344 ? -6.460 11.661 32.172 1.00 90.75 344 ALA A O 1
ATOM 2628 N N . ASN A 1 345 ? -7.703 11.442 30.317 1.00 89.88 345 ASN A N 1
ATOM 2629 C CA . ASN A 1 345 ? -8.309 12.775 30.335 1.00 89.88 345 ASN A CA 1
ATOM 2630 C C . ASN A 1 345 ? -9.597 12.865 31.179 1.00 89.88 345 ASN A C 1
ATOM 2632 O O . ASN A 1 345 ? -10.415 13.763 30.993 1.00 89.88 345 ASN A O 1
ATOM 2636 N N . GLY A 1 346 ? -9.809 11.924 32.105 1.00 90.75 346 GLY A N 1
ATOM 2637 C CA . GLY A 1 346 ? -10.951 11.931 33.025 1.00 90.75 346 GLY A CA 1
ATOM 2638 C C . GLY A 1 346 ? -12.273 11.437 32.429 1.00 90.75 346 GLY A C 1
ATOM 2639 O O . GLY A 1 346 ? -13.280 11.415 33.138 1.00 90.75 346 GLY A O 1
ATOM 2640 N N . GLY A 1 347 ? -12.279 10.992 31.170 1.00 92.19 347 GLY A N 1
ATOM 2641 C CA . GLY A 1 347 ? -13.465 10.468 30.500 1.00 92.19 347 GLY A CA 1
ATOM 2642 C C . GLY A 1 347 ? -13.955 9.127 31.061 1.00 92.19 347 GLY A C 1
ATOM 2643 O O . GLY A 1 347 ? -13.220 8.338 31.678 1.00 92.19 347 GLY A O 1
ATOM 2644 N N . ILE A 1 348 ? -15.236 8.844 30.832 1.00 94.88 348 ILE A N 1
ATOM 2645 C CA . ILE A 1 348 ? -15.914 7.640 31.311 1.00 94.88 348 ILE A CA 1
ATOM 2646 C C . ILE A 1 348 ? -15.836 6.543 30.252 1.00 94.88 348 ILE A C 1
ATOM 2648 O O . ILE A 1 348 ? -16.548 6.555 29.248 1.00 94.88 348 ILE A O 1
ATOM 2652 N N . VAL A 1 349 ? -15.009 5.538 30.537 1.00 95.88 349 VAL A N 1
ATOM 2653 C CA . VAL A 1 349 ? -14.869 4.334 29.713 1.00 95.88 349 VAL A CA 1
ATOM 2654 C C . VAL A 1 349 ? -15.693 3.184 30.289 1.00 95.88 349 VAL A C 1
ATOM 2656 O O . VAL A 1 349 ? -15.642 2.897 31.492 1.00 95.88 349 VAL A O 1
ATOM 2659 N N . ARG A 1 350 ? -16.441 2.504 29.420 1.00 96.81 350 ARG A N 1
ATOM 2660 C CA . ARG A 1 350 ? -17.112 1.230 29.697 1.00 96.81 350 ARG A CA 1
ATOM 2661 C C . ARG A 1 350 ? -16.523 0.127 28.832 1.00 96.81 350 ARG A C 1
ATOM 2663 O O . ARG A 1 350 ? -15.925 0.382 27.792 1.00 96.81 350 ARG A O 1
ATOM 2670 N N . TYR A 1 351 ? -16.715 -1.107 29.274 1.00 96.50 351 TYR A N 1
ATOM 2671 C CA . TYR A 1 351 ? -16.158 -2.264 28.597 1.00 96.50 351 TYR A CA 1
ATOM 2672 C C . TYR A 1 351 ? -17.233 -3.292 28.284 1.00 96.50 351 TYR A C 1
ATOM 2674 O O . TYR A 1 351 ? -18.143 -3.507 29.086 1.00 96.50 351 TYR A O 1
ATOM 2682 N N . ILE A 1 352 ? -17.093 -3.935 27.129 1.00 97.25 352 ILE A N 1
ATOM 2683 C CA . ILE A 1 352 ? -17.895 -5.091 26.724 1.00 97.25 352 ILE A CA 1
ATOM 2684 C C . ILE A 1 352 ? -16.999 -6.320 26.590 1.00 97.25 352 ILE A C 1
ATOM 2686 O O . ILE A 1 352 ? -15.778 -6.209 26.473 1.00 97.25 352 ILE A O 1
ATOM 2690 N N . GLN A 1 353 ? -17.608 -7.501 26.564 1.00 97.38 353 GLN A N 1
ATOM 2691 C CA . GLN A 1 353 ? -16.882 -8.731 26.277 1.00 97.38 353 GLN A CA 1
ATOM 2692 C C . GLN A 1 353 ? -16.322 -8.698 24.844 1.00 97.38 353 GLN A C 1
ATOM 2694 O O . GLN A 1 353 ? -17.077 -8.602 23.877 1.00 97.38 353 GLN A O 1
ATOM 2699 N N . GLY A 1 354 ? -14.998 -8.788 24.726 1.00 96.62 354 GLY A N 1
ATOM 2700 C CA . GLY A 1 354 ? -14.277 -8.927 23.465 1.00 96.62 354 GLY A CA 1
ATOM 2701 C C . GLY A 1 354 ? -14.320 -10.348 22.904 1.00 96.62 354 GLY A C 1
ATOM 2702 O O . GLY A 1 354 ? -14.953 -11.247 23.467 1.00 96.62 354 GLY A O 1
ATOM 2703 N N . ASP A 1 355 ? -13.621 -10.555 21.790 1.00 96.12 355 ASP A N 1
ATOM 2704 C CA . ASP A 1 355 ? -13.645 -11.811 21.039 1.00 96.12 355 ASP A CA 1
ATOM 2705 C C . ASP A 1 355 ? -12.257 -12.160 20.481 1.00 96.12 355 ASP A C 1
ATOM 2707 O O . ASP A 1 355 ? -11.488 -11.274 20.100 1.00 96.12 355 ASP A O 1
ATOM 2711 N N . ARG A 1 356 ? -11.917 -13.453 20.411 1.00 93.75 356 ARG A N 1
ATOM 2712 C CA . ARG A 1 356 ? -10.639 -13.903 19.828 1.00 93.75 356 ARG A CA 1
ATOM 2713 C C . ARG A 1 356 ? -10.557 -13.584 18.336 1.00 93.75 356 ARG A C 1
ATOM 2715 O O . ARG A 1 356 ? -9.469 -13.325 17.838 1.00 93.75 356 ARG A O 1
ATOM 2722 N N . ALA A 1 357 ? -11.694 -13.494 17.645 1.00 94.25 357 ALA A N 1
ATOM 2723 C CA . ALA A 1 357 ? -11.726 -13.056 16.251 1.00 94.25 357 ALA A CA 1
ATOM 2724 C C . ALA A 1 357 ? -11.222 -11.610 16.050 1.00 94.25 357 ALA A C 1
ATOM 2726 O O . ALA A 1 357 ? -10.843 -11.233 14.944 1.00 94.25 357 ALA A O 1
ATOM 2727 N N . LEU A 1 358 ? -11.177 -10.795 17.113 1.00 94.75 358 LEU A N 1
ATOM 2728 C CA . LEU A 1 358 ? -10.653 -9.427 17.080 1.00 94.75 358 LEU A CA 1
ATOM 2729 C C . LEU A 1 358 ? -9.145 -9.348 17.353 1.00 94.75 358 LEU A C 1
ATOM 2731 O O . LEU A 1 358 ? -8.620 -8.252 17.570 1.00 94.75 358 LEU A O 1
ATOM 2735 N N . GLU A 1 359 ? -8.420 -10.466 17.400 1.00 94.00 359 GLU A N 1
ATOM 2736 C CA . GLU A 1 359 ? -6.963 -10.416 17.495 1.00 94.00 359 GLU A CA 1
ATOM 2737 C C . GLU A 1 359 ? -6.351 -9.673 16.301 1.00 94.00 359 GLU A C 1
ATOM 2739 O O . GLU A 1 359 ? -6.800 -9.760 15.159 1.00 94.00 359 GLU A O 1
ATOM 2744 N N . LYS A 1 360 ? -5.346 -8.845 16.597 1.00 93.94 360 LYS A N 1
ATOM 2745 C CA . LYS A 1 360 ? -4.728 -7.965 15.609 1.00 93.94 360 LYS A CA 1
ATOM 2746 C C . LYS A 1 360 ? -3.617 -8.714 14.889 1.00 93.94 360 LYS A C 1
ATOM 2748 O O . LYS A 1 360 ? -2.627 -9.049 15.536 1.00 93.94 360 LYS A O 1
ATOM 2753 N N . LEU A 1 361 ? -3.712 -8.823 13.564 1.00 93.88 361 LEU A N 1
ATOM 2754 C CA . LEU A 1 361 ? -2.618 -9.269 12.705 1.00 93.88 361 LEU A CA 1
ATOM 2755 C C . LEU A 1 361 ? -1.389 -8.375 12.927 1.00 93.88 361 LEU A C 1
ATOM 2757 O O . LEU A 1 361 ? -1.343 -7.198 12.533 1.00 93.88 361 LEU A O 1
ATOM 2761 N N . THR A 1 362 ? -0.393 -8.920 13.616 1.00 91.88 362 THR A N 1
ATOM 2762 C CA . THR A 1 362 ? 0.803 -8.194 14.050 1.00 91.88 362 THR A CA 1
ATOM 2763 C C . THR A 1 362 ? 2.063 -8.864 13.535 1.00 91.88 362 THR A C 1
ATOM 2765 O O . THR A 1 362 ? 2.950 -8.156 13.060 1.00 91.88 362 THR A O 1
ATOM 2768 N N . LEU A 1 363 ? 2.109 -10.191 13.592 1.00 91.50 363 LEU A N 1
ATOM 2769 C CA . LEU A 1 363 ? 3.193 -11.045 13.134 1.00 91.50 363 LEU A CA 1
ATOM 2770 C C . LEU A 1 363 ? 2.689 -11.992 12.039 1.00 91.50 363 LEU A C 1
ATOM 2772 O O . LEU A 1 363 ? 1.497 -12.282 11.949 1.00 91.50 363 LEU A O 1
ATOM 2776 N N . ALA A 1 364 ? 3.603 -12.525 11.233 1.00 87.44 364 ALA A N 1
ATOM 2777 C CA . ALA A 1 364 ? 3.277 -13.526 10.220 1.00 87.44 364 ALA A CA 1
ATOM 2778 C C . ALA A 1 364 ? 2.726 -14.830 10.835 1.00 87.44 364 ALA A C 1
ATOM 2780 O O . ALA A 1 364 ? 1.911 -15.506 10.213 1.00 87.44 364 ALA A O 1
ATOM 2781 N N . SER A 1 365 ? 3.066 -15.141 12.097 1.00 88.19 365 SER A N 1
ATOM 2782 C CA . SER A 1 365 ? 2.465 -16.257 12.849 1.00 88.19 365 SER A CA 1
ATOM 2783 C C . SER A 1 365 ? 0.956 -16.152 13.014 1.00 88.19 365 SER A C 1
ATOM 2785 O O . SER A 1 365 ? 0.293 -17.177 13.151 1.00 88.19 365 SER A O 1
ATOM 2787 N N . ASP A 1 366 ? 0.414 -14.937 12.993 1.00 90.69 366 ASP A N 1
ATOM 2788 C CA . ASP A 1 366 ? -1.005 -14.703 13.251 1.00 90.69 366 ASP A CA 1
ATOM 2789 C C . ASP A 1 366 ? -1.855 -15.028 12.009 1.00 90.69 366 ASP A C 1
ATOM 2791 O O . ASP A 1 366 ? -3.078 -15.142 12.099 1.00 90.69 366 ASP A O 1
ATOM 2795 N N . MET A 1 367 ? -1.219 -15.201 10.840 1.00 89.56 367 MET A N 1
ATOM 2796 C CA . MET A 1 367 ? -1.912 -15.429 9.572 1.00 89.56 367 MET A CA 1
ATOM 2797 C C . MET A 1 367 ? -2.719 -16.723 9.572 1.00 89.56 367 MET A C 1
ATOM 2799 O O . MET A 1 367 ? -3.847 -16.702 9.100 1.00 89.56 367 MET A O 1
ATOM 2803 N N . ALA A 1 368 ? -2.197 -17.814 10.143 1.00 86.62 368 ALA A N 1
ATOM 2804 C CA . ALA A 1 368 ? -2.896 -19.102 10.159 1.00 86.62 368 ALA A CA 1
ATOM 2805 C C . ALA A 1 368 ? -4.212 -19.039 10.957 1.00 86.62 368 ALA A C 1
ATOM 2807 O O . ALA A 1 368 ? -5.235 -19.566 10.526 1.00 86.62 368 ALA A O 1
ATOM 2808 N N . ALA A 1 369 ? -4.207 -18.353 12.104 1.00 86.81 369 ALA A N 1
ATOM 2809 C CA . ALA A 1 369 ? -5.416 -18.154 12.900 1.00 86.81 369 ALA A CA 1
ATOM 2810 C C . ALA A 1 369 ? -6.425 -17.259 12.163 1.00 86.81 369 ALA A C 1
ATOM 2812 O O . ALA A 1 369 ? -7.618 -17.562 12.125 1.00 86.81 369 ALA A O 1
ATOM 2813 N N . LEU A 1 370 ? -5.945 -16.182 11.532 1.00 88.94 370 LEU A N 1
ATOM 2814 C CA . LEU A 1 370 ? -6.794 -15.303 10.734 1.00 88.94 370 LEU A CA 1
ATOM 2815 C C . LEU A 1 370 ? -7.387 -16.030 9.516 1.00 88.94 370 LEU A C 1
ATOM 2817 O O . LEU A 1 370 ? -8.568 -15.857 9.236 1.00 88.94 370 LEU A O 1
ATOM 2821 N N . GLU A 1 371 ? -6.615 -16.875 8.833 1.00 86.56 371 GLU A N 1
ATOM 2822 C CA . GLU A 1 371 ? -7.075 -17.693 7.706 1.00 86.56 371 GLU A CA 1
ATOM 2823 C C . GLU A 1 371 ? -8.256 -18.581 8.102 1.00 86.56 371 GLU A C 1
ATOM 2825 O O . GLU A 1 371 ? -9.277 -18.601 7.417 1.00 86.56 371 GLU A O 1
ATOM 2830 N N . GLN A 1 372 ? -8.149 -19.257 9.251 1.00 85.31 372 GLN A N 1
ATOM 2831 C CA . GLN A 1 372 ? -9.219 -20.099 9.786 1.00 85.31 372 GLN A CA 1
ATOM 2832 C C . GLN A 1 372 ? -10.488 -19.291 10.075 1.00 85.31 372 GLN A C 1
ATOM 2834 O O . GLN A 1 372 ? -11.582 -19.717 9.703 1.00 85.31 372 GLN A O 1
ATOM 2839 N N . ILE A 1 373 ? -10.353 -18.113 10.692 1.00 86.12 373 ILE A N 1
ATOM 2840 C CA . ILE A 1 373 ? -11.488 -17.223 10.977 1.00 86.12 373 ILE A CA 1
ATOM 2841 C C . ILE A 1 373 ? -12.152 -16.763 9.674 1.00 86.12 373 ILE A C 1
ATOM 2843 O O . ILE A 1 373 ? -13.374 -16.830 9.545 1.00 86.12 373 ILE A O 1
ATOM 2847 N N . LEU A 1 374 ? -11.358 -16.315 8.697 1.00 82.81 374 LEU A N 1
ATOM 2848 C CA . LEU A 1 374 ? -11.863 -15.834 7.411 1.00 82.81 374 LEU A CA 1
ATOM 2849 C C . LEU A 1 374 ? -12.534 -16.954 6.607 1.00 82.81 374 LEU A C 1
ATOM 2851 O O . LEU A 1 374 ? -13.589 -16.722 6.024 1.00 82.81 374 LEU A O 1
ATOM 2855 N N . GLY A 1 375 ? -11.980 -18.170 6.626 1.00 77.25 375 GLY A N 1
ATOM 2856 C CA . GLY A 1 375 ? -12.578 -19.337 5.976 1.00 77.25 375 GLY A CA 1
ATOM 2857 C C . GLY A 1 375 ? -13.927 -19.744 6.580 1.00 77.25 375 GLY A C 1
ATOM 2858 O O . GLY A 1 375 ? -14.818 -20.171 5.852 1.00 77.25 375 GLY A O 1
ATOM 2859 N N . GLN A 1 376 ? -14.115 -19.570 7.893 1.00 71.69 376 GLN A N 1
ATOM 2860 C CA . GLN A 1 376 ? -15.376 -19.874 8.586 1.00 71.69 376 GLN A CA 1
ATOM 2861 C C . GLN A 1 376 ? -16.435 -18.773 8.429 1.00 71.69 376 GLN A C 1
ATOM 2863 O O . GLN A 1 376 ? -17.629 -19.065 8.374 1.00 71.69 376 GLN A O 1
ATOM 2868 N N . ALA A 1 377 ? -16.019 -17.506 8.358 1.00 61.62 377 ALA A N 1
ATOM 2869 C CA . ALA A 1 377 ? -16.927 -16.359 8.286 1.00 61.62 377 ALA A CA 1
ATOM 2870 C C . ALA A 1 377 ? -17.646 -16.215 6.931 1.00 61.62 377 ALA A C 1
ATOM 2872 O O . ALA A 1 377 ? -18.591 -15.438 6.812 1.00 61.62 377 ALA A O 1
ATOM 2873 N N . GLN A 1 378 ? -17.215 -16.941 5.900 1.00 59.72 378 GLN A N 1
ATOM 2874 C CA . GLN A 1 378 ? -17.617 -16.713 4.511 1.00 59.72 378 GLN A CA 1
ATOM 2875 C C . GLN A 1 378 ? -18.800 -17.546 4.002 1.00 59.72 378 GLN A C 1
ATOM 2877 O O . GLN A 1 378 ? -19.018 -17.641 2.797 1.00 59.72 378 GLN A O 1
ATOM 2882 N N . SER A 1 379 ? -19.686 -18.002 4.889 1.00 51.84 379 SER A N 1
ATOM 2883 C CA . SER A 1 379 ? -21.047 -18.393 4.477 1.00 51.84 379 SER A CA 1
ATOM 2884 C C . SER A 1 379 ? -21.851 -17.241 3.830 1.00 51.84 379 SER A C 1
ATOM 2886 O O . SER A 1 379 ? -22.944 -17.471 3.319 1.00 51.84 379 SER A O 1
ATOM 2888 N N . TRP A 1 380 ? -21.313 -16.012 3.818 1.00 41.62 380 TRP A N 1
ATOM 2889 C CA . TRP A 1 380 ? -21.960 -14.790 3.330 1.00 41.62 380 TRP A CA 1
ATOM 2890 C C . TRP A 1 380 ? -21.592 -14.359 1.894 1.00 41.62 380 TRP A C 1
ATOM 2892 O O . TRP A 1 380 ? -22.201 -13.413 1.397 1.00 41.62 380 TRP A O 1
ATOM 2902 N N . GLN A 1 381 ? -20.657 -15.016 1.188 1.00 43.78 381 GLN A N 1
ATOM 2903 C CA . GLN A 1 381 ? -20.330 -14.697 -0.219 1.00 43.78 381 GLN A CA 1
ATOM 2904 C C . GLN A 1 381 ? -20.040 -15.972 -1.036 1.00 43.78 381 GLN A C 1
ATOM 2906 O O . GLN A 1 381 ? -19.242 -16.809 -0.637 1.00 43.78 381 GLN A O 1
ATOM 2911 N N . HIS A 1 382 ? -20.691 -16.120 -2.197 1.00 41.03 382 HIS A N 1
ATOM 2912 C CA . HIS A 1 382 ? -20.676 -17.307 -3.078 1.00 41.03 382 HIS A CA 1
ATOM 2913 C C . HIS A 1 382 ? -19.347 -17.557 -3.840 1.00 41.03 382 HIS A C 1
ATOM 2915 O O . HIS A 1 382 ? -19.355 -18.152 -4.915 1.00 41.03 382 HIS A O 1
ATOM 2921 N N . ALA A 1 383 ? -18.193 -17.129 -3.325 1.00 44.53 383 ALA A N 1
ATOM 2922 C CA . ALA A 1 383 ? -16.898 -17.373 -3.962 1.00 44.53 383 ALA A CA 1
ATOM 2923 C C . ALA A 1 383 ? -15.860 -17.786 -2.915 1.00 44.53 383 ALA A C 1
ATOM 2925 O O . ALA A 1 383 ? -15.711 -17.123 -1.891 1.00 44.53 383 ALA A O 1
ATOM 2926 N N . ALA A 1 384 ? -15.155 -18.890 -3.166 1.00 48.16 384 ALA A N 1
ATOM 2927 C CA . ALA A 1 384 ? -14.126 -19.392 -2.265 1.00 48.16 384 ALA A CA 1
ATOM 2928 C C . ALA A 1 384 ? -13.011 -18.331 -2.063 1.00 48.16 384 ALA A C 1
ATOM 2930 O O . ALA A 1 384 ? -12.451 -17.853 -3.050 1.00 48.16 384 ALA A O 1
ATOM 2931 N N . PRO A 1 385 ? -12.636 -17.992 -0.813 1.00 48.75 385 PRO A N 1
ATOM 2932 C CA . PRO A 1 385 ? -11.703 -16.895 -0.489 1.00 48.75 385 PRO A CA 1
ATOM 2933 C C . PRO A 1 385 ? -10.306 -17.058 -1.077 1.00 48.75 385 PRO A C 1
ATOM 2935 O O . PRO A 1 385 ? -9.591 -16.081 -1.301 1.00 48.75 385 PRO A O 1
ATOM 2938 N N . PHE A 1 386 ? -9.911 -18.315 -1.253 1.00 53.03 386 PHE A N 1
ATOM 2939 C CA . PHE A 1 386 ? -8.542 -18.730 -1.534 1.00 53.03 386 PHE A CA 1
ATOM 2940 C C . PHE A 1 386 ? -8.429 -19.467 -2.873 1.00 53.03 386 PHE A C 1
ATOM 2942 O O . PHE A 1 386 ? -7.400 -20.071 -3.156 1.00 53.03 386 PHE A O 1
ATOM 2949 N N . ALA A 1 387 ? -9.479 -19.416 -3.700 1.00 50.19 387 ALA A N 1
ATOM 2950 C CA . ALA A 1 387 ? -9.437 -19.906 -5.071 1.00 50.19 387 ALA A CA 1
ATOM 2951 C C . ALA A 1 387 ? -10.176 -18.939 -6.007 1.00 50.19 387 ALA A C 1
ATOM 2953 O O . ALA A 1 387 ? -11.382 -19.053 -6.230 1.00 50.19 387 ALA A O 1
ATOM 2954 N N . PRO A 1 388 ? -9.414 -18.018 -6.604 1.00 50.62 388 PRO A N 1
ATOM 2955 C CA . PRO A 1 388 ? -9.310 -17.998 -8.053 1.00 50.62 388 PRO A CA 1
ATOM 2956 C C . PRO A 1 388 ? -7.846 -18.171 -8.488 1.00 50.62 388 PRO A C 1
ATOM 2958 O O . PRO A 1 388 ? -6.918 -18.008 -7.698 1.00 50.62 388 PRO A O 1
ATOM 2961 N N . MET A 1 389 ? -7.637 -18.521 -9.759 1.00 51.22 389 MET A N 1
ATOM 2962 C CA . MET A 1 389 ? -6.335 -18.388 -10.429 1.00 51.22 389 MET A CA 1
ATOM 2963 C C . MET A 1 389 ? -5.703 -17.024 -10.088 1.00 51.22 389 MET A C 1
ATOM 2965 O O . MET A 1 389 ? -6.458 -16.061 -9.930 1.00 51.22 389 MET A O 1
ATOM 2969 N N . PRO A 1 390 ? -4.364 -16.901 -9.993 1.00 64.31 390 PRO A N 1
ATOM 2970 C CA . PRO A 1 390 ? -3.731 -15.622 -9.679 1.00 64.31 390 PRO A CA 1
ATOM 2971 C C . PRO A 1 390 ? -4.260 -14.538 -10.622 1.00 64.31 390 PRO A C 1
ATOM 2973 O O . PRO A 1 390 ? -4.177 -14.693 -11.842 1.00 64.31 390 PRO A O 1
ATOM 2976 N N . THR A 1 391 ? -4.829 -13.461 -10.068 1.00 80.88 391 THR A N 1
ATOM 2977 C CA . THR A 1 391 ? -5.301 -12.331 -10.874 1.00 80.88 391 THR A CA 1
ATOM 2978 C C . THR A 1 391 ? -4.086 -11.725 -11.568 1.00 80.88 391 THR A C 1
ATOM 2980 O O . THR A 1 391 ? -3.245 -11.078 -10.933 1.00 80.88 391 THR A O 1
ATOM 2983 N N . LEU A 1 392 ? -3.983 -11.980 -12.871 1.00 92.44 392 LEU A N 1
ATOM 2984 C CA . LEU A 1 392 ? -2.947 -11.426 -13.728 1.00 92.44 392 LEU A CA 1
ATOM 2985 C C . LEU A 1 392 ? -3.341 -10.014 -14.147 1.00 92.44 392 LEU A C 1
ATOM 2987 O O . LEU A 1 392 ? -4.498 -9.730 -14.459 1.00 92.44 392 LEU A O 1
ATOM 2991 N N . ARG A 1 393 ? -2.356 -9.127 -14.168 1.00 95.12 393 ARG A N 1
ATOM 2992 C CA . ARG A 1 393 ? -2.482 -7.754 -14.636 1.00 95.12 393 ARG A CA 1
ATOM 2993 C C . ARG A 1 393 ? -1.448 -7.522 -15.716 1.00 95.12 393 ARG A C 1
ATOM 2995 O O . ARG A 1 393 ? -0.285 -7.865 -15.533 1.00 95.12 393 ARG A O 1
ATOM 3002 N N . VAL A 1 394 ? -1.871 -6.935 -16.824 1.00 97.94 394 VAL A N 1
ATOM 3003 C CA . VAL A 1 394 ? -0.977 -6.589 -17.928 1.00 97.94 394 VAL A CA 1
ATOM 3004 C C . VAL A 1 394 ? -0.851 -5.082 -18.027 1.00 97.94 394 VAL A C 1
ATOM 3006 O O . VAL A 1 394 ? -1.829 -4.363 -17.832 1.00 97.94 394 VAL A O 1
ATOM 3009 N N . GLY A 1 395 ? 0.347 -4.617 -18.340 1.00 98.31 395 GLY A N 1
ATOM 3010 C CA . GLY A 1 395 ? 0.622 -3.214 -18.589 1.00 98.31 395 GLY A CA 1
ATOM 3011 C C . GLY A 1 395 ? 1.569 -3.062 -19.760 1.00 98.31 395 GLY A C 1
ATOM 3012 O O . GLY A 1 395 ? 2.370 -3.953 -20.052 1.00 98.31 395 GLY A O 1
ATOM 3013 N N . ASN A 1 396 ? 1.436 -1.940 -20.453 1.00 98.56 396 ASN A N 1
ATOM 3014 C CA . ASN A 1 396 ? 2.273 -1.586 -21.585 1.00 98.56 396 ASN A CA 1
ATOM 3015 C C . ASN A 1 396 ? 2.855 -0.207 -21.327 1.00 98.56 396 ASN A C 1
ATOM 3017 O O . ASN A 1 396 ? 2.167 0.643 -20.767 1.00 98.56 396 ASN A O 1
ATOM 3021 N N . GLY A 1 397 ? 4.083 0.007 -21.769 1.00 98.50 397 GLY A N 1
ATOM 3022 C CA . GLY A 1 397 ? 4.729 1.305 -21.705 1.00 98.50 397 GLY A CA 1
ATOM 3023 C C . GLY A 1 397 ? 5.385 1.630 -23.031 1.00 98.50 397 GLY A C 1
ATOM 3024 O O . GLY A 1 397 ? 5.850 0.744 -23.754 1.00 98.50 397 GLY A O 1
ATOM 3025 N N . LEU A 1 398 ? 5.411 2.912 -23.355 1.00 98.38 398 LEU A N 1
ATOM 3026 C CA . LEU A 1 398 ? 5.991 3.448 -24.573 1.00 98.38 398 LEU A CA 1
ATOM 3027 C C . LEU A 1 398 ? 6.685 4.746 -24.200 1.00 98.38 398 LEU A C 1
ATOM 3029 O O . LEU A 1 398 ? 6.033 5.637 -23.674 1.00 98.38 398 LEU A O 1
ATOM 3033 N N . ASP A 1 399 ? 7.965 4.857 -24.518 1.00 98.00 399 ASP A N 1
ATOM 3034 C CA . ASP A 1 399 ? 8.685 6.111 -24.338 1.00 98.00 399 ASP A CA 1
ATOM 3035 C C . ASP A 1 399 ? 9.551 6.419 -25.563 1.00 98.00 399 ASP A C 1
ATOM 3037 O O . ASP A 1 399 ? 9.964 5.513 -26.302 1.00 98.00 399 ASP A O 1
ATOM 3041 N N . VAL A 1 400 ? 9.787 7.707 -25.816 1.00 97.44 400 VAL A N 1
ATOM 3042 C CA . VAL A 1 400 ? 10.524 8.203 -26.983 1.00 97.44 400 VAL A CA 1
ATOM 3043 C C . VAL A 1 400 ? 11.382 9.401 -26.605 1.00 97.44 400 VAL A C 1
ATOM 3045 O O . VAL A 1 400 ? 10.858 10.459 -26.273 1.00 97.44 400 VAL A O 1
ATOM 3048 N N . HIS A 1 401 ? 12.696 9.287 -26.803 1.00 96.25 401 HIS A N 1
ATOM 3049 C CA . HIS A 1 401 ? 13.636 10.389 -26.594 1.00 96.25 401 HIS A CA 1
ATOM 3050 C C . HIS A 1 401 ? 14.409 10.739 -27.867 1.00 96.25 401 HIS A C 1
ATOM 3052 O O . HIS A 1 401 ? 14.885 9.863 -28.598 1.00 96.25 401 HIS A O 1
ATOM 3058 N N . SER A 1 402 ? 14.577 12.041 -28.112 1.00 96.31 402 SER A N 1
ATOM 3059 C CA . SER A 1 402 ? 15.428 12.564 -29.184 1.00 96.31 402 SER A CA 1
ATOM 3060 C C . SER A 1 402 ? 16.907 12.496 -28.812 1.00 96.31 402 SER A C 1
ATOM 3062 O O . SER A 1 402 ? 17.264 12.648 -27.639 1.00 96.31 402 SER A O 1
ATOM 3064 N N . PHE A 1 403 ? 17.774 12.348 -29.811 1.00 95.88 403 PHE A N 1
ATOM 3065 C CA . PHE A 1 403 ? 19.217 12.373 -29.587 1.00 95.88 403 PHE A CA 1
ATOM 3066 C C . PHE A 1 403 ? 19.768 13.759 -29.246 1.00 95.88 403 PHE A C 1
ATOM 3068 O O . PHE A 1 403 ? 19.256 14.786 -29.689 1.00 95.88 403 PHE A O 1
ATOM 3075 N N . GLU A 1 404 ? 20.879 13.762 -28.511 1.00 93.81 404 GLU A N 1
ATOM 3076 C CA . GLU A 1 404 ? 21.704 14.939 -28.243 1.00 93.81 404 GLU A CA 1
ATOM 3077 C C . GLU A 1 404 ? 23.193 14.575 -28.337 1.00 93.81 404 GLU A C 1
ATOM 3079 O O . GLU A 1 404 ? 23.638 13.589 -27.751 1.00 93.81 404 GLU A O 1
ATOM 3084 N N . ILE A 1 405 ? 23.970 15.346 -29.101 1.00 93.31 405 ILE A N 1
ATOM 3085 C CA . ILE A 1 405 ? 25.396 15.070 -29.334 1.00 93.31 405 ILE A CA 1
ATOM 3086 C C . ILE A 1 405 ? 26.198 15.323 -28.054 1.00 93.31 405 ILE A C 1
ATOM 3088 O O . ILE A 1 405 ? 25.982 16.318 -27.366 1.00 93.31 405 ILE A O 1
ATOM 3092 N N . GLY A 1 406 ? 27.159 14.444 -27.762 1.00 88.19 406 GLY A N 1
ATOM 3093 C CA . GLY A 1 406 ? 28.092 14.621 -26.643 1.00 88.19 406 GLY A CA 1
ATOM 3094 C C . GLY A 1 406 ? 27.517 14.283 -25.264 1.00 88.19 406 GLY A C 1
ATOM 3095 O O . GLY A 1 406 ? 28.221 14.425 -24.265 1.00 88.19 406 GLY A O 1
ATOM 3096 N N . LYS A 1 407 ? 26.269 13.803 -25.194 1.00 91.19 407 LYS A N 1
ATOM 3097 C CA . LYS A 1 407 ? 25.691 13.225 -23.976 1.00 91.19 407 LYS A CA 1
ATOM 3098 C C . LYS A 1 407 ? 25.940 11.722 -23.898 1.00 91.19 407 LYS A C 1
ATOM 3100 O O . LYS A 1 407 ? 26.069 11.043 -24.911 1.00 91.19 407 LYS A O 1
ATOM 3105 N N . VAL A 1 408 ? 25.971 11.199 -22.675 1.00 91.75 408 VAL A N 1
ATOM 3106 C CA . VAL A 1 408 ? 26.067 9.757 -22.423 1.00 91.75 408 VAL A CA 1
ATOM 3107 C C . VAL A 1 408 ? 24.729 9.101 -22.760 1.00 91.75 408 VAL A C 1
ATOM 3109 O O . VAL A 1 408 ? 23.686 9.542 -22.284 1.00 91.75 408 VAL A O 1
ATOM 3112 N N . MET A 1 409 ? 24.754 8.032 -23.556 1.00 95.12 409 MET A N 1
ATOM 3113 C CA . MET A 1 409 ? 23.583 7.184 -23.771 1.00 95.12 409 MET A CA 1
ATOM 3114 C C . MET A 1 409 ? 23.526 6.094 -22.709 1.00 95.12 409 MET A C 1
ATOM 3116 O O . MET A 1 409 ? 24.454 5.292 -22.589 1.00 95.12 409 MET A O 1
ATOM 3120 N N . LYS A 1 410 ? 22.405 6.016 -21.993 1.00 96.12 410 LYS A N 1
ATOM 3121 C CA . LYS A 1 410 ? 22.042 4.854 -21.184 1.00 96.12 410 LYS A CA 1
ATOM 3122 C C . LYS A 1 410 ? 20.766 4.222 -21.720 1.00 96.12 410 LYS A C 1
ATOM 3124 O O . LYS A 1 410 ? 19.822 4.926 -22.060 1.00 96.12 410 LYS A O 1
ATOM 3129 N N . LEU A 1 411 ? 20.760 2.899 -21.807 1.00 97.69 411 LEU A N 1
ATOM 3130 C CA . LEU A 1 411 ? 19.570 2.108 -22.100 1.00 97.69 411 LEU A CA 1
ATOM 3131 C C . LEU A 1 411 ? 19.519 0.944 -21.120 1.00 97.69 411 LEU A C 1
ATOM 3133 O O . LEU A 1 411 ? 20.493 0.204 -21.001 1.00 97.69 411 LEU A O 1
ATOM 3137 N N . GLY A 1 412 ? 18.399 0.766 -20.426 1.00 97.31 412 GLY A N 1
ATOM 3138 C CA . GLY A 1 412 ? 18.229 -0.313 -19.458 1.00 97.31 412 GLY A CA 1
ATOM 3139 C C . GLY A 1 412 ? 19.232 -0.280 -18.300 1.00 97.31 412 GLY A C 1
ATOM 3140 O O . GLY A 1 412 ? 19.623 -1.336 -17.806 1.00 97.31 412 GLY A O 1
ATOM 3141 N N . GLY A 1 413 ? 19.712 0.906 -17.921 1.00 96.88 413 GLY A N 1
ATOM 3142 C CA . GLY A 1 413 ? 20.748 1.125 -16.914 1.00 96.88 413 GLY A CA 1
ATOM 3143 C C . GLY A 1 413 ? 22.169 0.799 -17.385 1.00 96.88 413 GLY A C 1
ATOM 3144 O O . GLY A 1 413 ? 23.084 0.757 -16.564 1.00 96.88 413 GLY A O 1
ATOM 3145 N N . VAL A 1 414 ? 22.374 0.544 -18.682 1.00 97.88 414 VAL A N 1
ATOM 3146 C CA . VAL A 1 414 ? 23.676 0.211 -19.275 1.00 97.88 414 VAL A CA 1
ATOM 3147 C C . VAL A 1 414 ? 24.144 1.356 -20.162 1.00 97.88 414 VAL A C 1
ATOM 3149 O O . VAL A 1 414 ? 23.402 1.818 -21.027 1.00 97.88 414 VAL A O 1
ATOM 3152 N N . VAL A 1 415 ? 25.390 1.794 -19.973 1.00 97.00 415 VAL A N 1
ATOM 3153 C CA . VAL A 1 415 ? 26.021 2.796 -20.843 1.00 97.00 415 VAL A CA 1
ATOM 3154 C C . VAL A 1 415 ? 26.282 2.188 -22.220 1.00 97.00 415 VAL A C 1
ATOM 3156 O O . VAL A 1 415 ? 26.876 1.114 -22.335 1.00 97.00 415 VAL A O 1
ATOM 3159 N N . ILE A 1 416 ? 25.844 2.887 -23.261 1.00 96.56 416 ILE A N 1
ATOM 3160 C CA . ILE A 1 416 ? 25.967 2.466 -24.653 1.00 96.56 416 ILE A CA 1
ATOM 3161 C C . ILE A 1 416 ? 27.019 3.331 -25.336 1.00 96.56 416 ILE A C 1
ATOM 3163 O O . ILE A 1 416 ? 26.976 4.557 -25.250 1.00 96.56 416 ILE A O 1
ATOM 3167 N N . GLU A 1 417 ? 27.955 2.696 -26.038 1.00 95.06 417 GLU A N 1
ATOM 3168 C CA . GLU A 1 417 ? 28.948 3.421 -26.825 1.00 95.06 417 GLU A CA 1
ATOM 3169 C C . GLU A 1 417 ? 28.263 4.056 -28.039 1.00 95.06 417 GLU A C 1
ATOM 3171 O O . GLU A 1 417 ? 27.715 3.371 -28.911 1.00 95.06 417 GLU A O 1
ATOM 3176 N N . SER A 1 418 ? 28.233 5.386 -28.059 1.00 92.38 418 SER A N 1
ATOM 3177 C CA . SER A 1 418 ? 27.578 6.170 -29.097 1.00 92.38 418 SER A CA 1
ATOM 3178 C C . SER A 1 418 ? 28.117 7.598 -29.114 1.00 92.38 418 SER A C 1
ATOM 3180 O O . SER A 1 418 ? 28.563 8.115 -28.094 1.00 92.38 418 SER A O 1
ATOM 3182 N N . GLU A 1 419 ? 28.033 8.250 -30.271 1.00 91.12 419 GLU A N 1
ATOM 3183 C CA . GLU A 1 419 ? 28.297 9.690 -30.426 1.00 91.12 419 GLU A CA 1
ATOM 3184 C C . GLU A 1 419 ? 27.126 10.551 -29.904 1.00 91.12 419 GLU A C 1
ATOM 3186 O O . GLU A 1 419 ? 27.238 11.774 -29.769 1.00 91.12 419 GLU A O 1
ATOM 3191 N N . PHE A 1 420 ? 25.994 9.903 -29.613 1.00 90.25 420 PHE A N 1
ATOM 3192 C CA . PHE A 1 420 ? 24.746 10.510 -29.173 1.00 90.25 420 PHE A CA 1
ATOM 3193 C C . PHE A 1 420 ? 24.393 10.043 -27.758 1.00 90.25 420 PHE A C 1
ATOM 3195 O O . PHE A 1 420 ? 24.654 8.900 -27.402 1.00 90.25 420 PHE A O 1
ATOM 3202 N N . GLY A 1 421 ? 23.720 10.898 -26.995 1.00 91.75 421 GLY A N 1
ATOM 3203 C CA . GLY A 1 421 ? 22.943 10.557 -25.803 1.00 91.75 421 GLY A CA 1
ATOM 3204 C C . GLY A 1 421 ? 21.497 11.012 -25.976 1.00 91.75 421 GLY A C 1
ATOM 3205 O O . GLY A 1 421 ? 21.041 11.191 -27.106 1.00 91.75 421 GLY A O 1
ATOM 3206 N N . PHE A 1 422 ? 20.776 11.228 -24.876 1.00 92.62 422 PHE A N 1
ATOM 3207 C CA . PHE A 1 422 ? 19.379 11.669 -24.914 1.00 92.62 422 PHE A CA 1
ATOM 3208 C C . PHE A 1 422 ? 19.196 13.095 -24.402 1.00 92.62 422 PHE A C 1
ATOM 3210 O O . PHE A 1 422 ? 19.836 13.524 -23.439 1.00 92.62 422 PHE A O 1
ATOM 3217 N N . LYS A 1 423 ? 18.269 13.814 -25.038 1.00 87.94 423 LYS A N 1
ATOM 3218 C CA . LYS A 1 423 ? 17.749 15.080 -24.527 1.00 87.94 423 LYS A CA 1
ATOM 3219 C C . LYS A 1 423 ? 16.619 14.790 -23.539 1.00 87.94 423 LYS A C 1
ATOM 3221 O O . LYS A 1 423 ? 15.503 14.512 -23.965 1.00 87.94 423 LYS A O 1
ATOM 3226 N N . ALA A 1 424 ? 16.909 14.853 -22.244 1.00 81.75 424 ALA A N 1
ATOM 3227 C CA . ALA A 1 424 ? 15.938 14.618 -21.175 1.00 81.75 424 ALA A CA 1
ATOM 3228 C C . ALA A 1 424 ? 16.268 15.446 -19.921 1.00 81.75 424 ALA A C 1
ATOM 3230 O O . ALA A 1 424 ? 17.386 15.954 -19.790 1.00 81.75 424 ALA A O 1
ATOM 3231 N N . HIS A 1 425 ? 15.283 15.572 -19.026 1.00 75.50 425 HIS A N 1
ATOM 3232 C CA . HIS A 1 425 ? 15.441 16.159 -17.689 1.00 75.50 425 HIS A CA 1
ATOM 3233 C C . HIS A 1 425 ? 16.135 15.195 -16.701 1.00 75.50 425 HIS A C 1
ATOM 3235 O O . HIS A 1 425 ? 16.852 15.646 -15.807 1.00 75.50 425 HIS A O 1
ATOM 3241 N N . SER A 1 426 ? 15.958 13.878 -16.882 1.00 83.06 426 SER A N 1
ATOM 3242 C CA . SER A 1 426 ? 16.674 12.798 -16.181 1.00 83.06 426 SER A CA 1
ATOM 3243 C C . SER A 1 426 ? 17.913 12.332 -16.972 1.00 83.06 426 SER A C 1
ATOM 3245 O O . SER A 1 426 ? 18.358 13.006 -17.904 1.00 83.06 426 SER A O 1
ATOM 3247 N N . ASP A 1 427 ? 18.476 11.159 -16.650 1.00 85.56 427 ASP A N 1
ATOM 3248 C CA . ASP A 1 427 ? 19.522 10.529 -17.475 1.00 85.56 427 ASP A CA 1
ATOM 3249 C C . ASP A 1 427 ? 19.038 10.004 -18.845 1.00 85.56 427 ASP A C 1
ATOM 3251 O O . ASP A 1 427 ? 19.847 9.557 -19.663 1.00 85.56 427 ASP A O 1
ATOM 3255 N N . GLY A 1 428 ? 17.735 10.121 -19.123 1.00 88.69 428 GLY A N 1
ATOM 3256 C CA . GLY A 1 428 ? 17.149 9.919 -20.441 1.00 88.69 428 GLY A CA 1
ATOM 3257 C C . GLY A 1 428 ? 16.993 8.461 -20.864 1.00 88.69 428 GLY A C 1
ATOM 3258 O O . GLY A 1 428 ? 16.833 8.205 -22.058 1.00 88.69 428 GLY A O 1
ATOM 3259 N N . ASP A 1 429 ? 17.038 7.508 -19.931 1.00 96.44 429 ASP A N 1
ATOM 3260 C CA . ASP A 1 429 ? 16.911 6.081 -20.229 1.00 96.44 429 ASP A CA 1
ATOM 3261 C C . ASP A 1 429 ? 15.479 5.690 -20.637 1.00 96.44 429 ASP A C 1
ATOM 3263 O O . ASP A 1 429 ? 14.673 5.180 -19.854 1.00 96.44 429 ASP A O 1
ATOM 3267 N N . VAL A 1 430 ? 15.200 5.877 -21.926 1.00 96.69 430 VAL A N 1
ATOM 3268 C CA . VAL A 1 430 ? 13.911 5.583 -22.565 1.00 96.69 430 VAL A CA 1
ATOM 3269 C C . VAL A 1 430 ? 13.460 4.127 -22.361 1.00 96.69 430 VAL A C 1
ATOM 3271 O O . VAL A 1 430 ? 12.269 3.825 -22.302 1.00 96.69 430 VAL A O 1
ATOM 3274 N N . ALA A 1 431 ? 14.403 3.189 -22.214 1.00 98.31 431 ALA A N 1
ATOM 3275 C CA . ALA A 1 431 ? 14.077 1.787 -21.982 1.00 98.31 431 ALA A CA 1
ATOM 3276 C C . ALA A 1 431 ? 13.532 1.554 -20.567 1.00 98.31 431 ALA A C 1
ATOM 3278 O O . ALA A 1 431 ? 12.546 0.833 -20.411 1.00 98.31 431 ALA A O 1
ATOM 3279 N N . LEU A 1 432 ? 14.148 2.155 -19.546 1.00 98.38 432 LEU A N 1
ATOM 3280 C CA . LEU A 1 432 ? 13.662 2.044 -18.171 1.00 98.38 432 LEU A CA 1
ATOM 3281 C C . LEU A 1 432 ? 12.371 2.833 -17.952 1.00 98.38 432 LEU A C 1
ATOM 3283 O O . LEU A 1 432 ? 11.478 2.317 -17.286 1.00 98.38 432 LEU A O 1
ATOM 3287 N N . HIS A 1 433 ? 12.226 4.012 -18.557 1.00 98.00 433 HIS A N 1
ATOM 3288 C CA . HIS A 1 433 ? 10.975 4.776 -18.522 1.00 98.00 433 HIS A CA 1
ATOM 3289 C C . HIS A 1 433 ? 9.796 3.974 -19.086 1.00 98.00 433 HIS A C 1
ATOM 3291 O O . HIS A 1 433 ? 8.773 3.811 -18.421 1.00 98.00 433 HIS A O 1
ATOM 3297 N N . SER A 1 434 ? 9.980 3.359 -20.261 1.00 98.69 434 SER A N 1
ATOM 3298 C CA . SER A 1 434 ? 8.981 2.461 -20.844 1.00 98.69 434 SER A CA 1
ATOM 3299 C C . SER A 1 434 ? 8.622 1.309 -19.895 1.00 98.69 434 SER A C 1
ATOM 3301 O O . SER A 1 434 ? 7.455 0.941 -19.792 1.00 98.69 434 SER A O 1
ATOM 3303 N N . VAL A 1 435 ? 9.590 0.726 -19.178 1.00 98.81 435 VAL A N 1
ATOM 3304 C CA . VAL A 1 435 ? 9.326 -0.332 -18.184 1.00 98.81 435 VAL A CA 1
ATOM 3305 C C . VAL A 1 435 ? 8.545 0.192 -16.976 1.00 98.81 435 VAL A C 1
ATOM 3307 O O . VAL A 1 435 ? 7.634 -0.494 -16.507 1.00 98.81 435 VAL A O 1
ATOM 3310 N N . ILE A 1 436 ? 8.882 1.384 -16.478 1.00 98.62 436 ILE A N 1
ATOM 3311 C CA . ILE A 1 436 ? 8.177 2.034 -15.367 1.00 98.62 436 ILE A CA 1
ATOM 3312 C C . ILE A 1 436 ? 6.695 2.198 -15.715 1.00 98.62 436 ILE A C 1
ATOM 3314 O O . ILE A 1 436 ? 5.845 1.737 -14.951 1.00 98.62 436 ILE A O 1
ATOM 3318 N N . ASP A 1 437 ? 6.385 2.744 -16.892 1.00 98.56 437 ASP A N 1
ATOM 3319 C CA . ASP A 1 437 ? 5.003 2.926 -17.346 1.00 98.56 437 ASP A CA 1
ATOM 3320 C C . ASP A 1 437 ? 4.247 1.605 -17.492 1.00 98.56 437 ASP A C 1
ATOM 3322 O O . ASP A 1 437 ? 3.086 1.512 -17.096 1.00 98.56 437 ASP A O 1
ATOM 3326 N N . ALA A 1 438 ? 4.888 0.540 -17.983 1.00 98.81 438 ALA A N 1
ATOM 3327 C CA . ALA A 1 438 ? 4.233 -0.764 -18.044 1.00 98.81 438 ALA A CA 1
ATOM 3328 C C . ALA A 1 438 ? 3.911 -1.327 -16.653 1.00 98.81 438 ALA A C 1
ATOM 3330 O O . ALA A 1 438 ? 2.848 -1.924 -16.469 1.00 98.81 438 ALA A O 1
ATOM 3331 N N . ILE A 1 439 ? 4.791 -1.144 -15.665 1.00 98.75 439 ILE A N 1
ATOM 3332 C CA . ILE A 1 439 ? 4.526 -1.570 -14.283 1.00 98.75 439 ILE A CA 1
ATOM 3333 C C . ILE A 1 439 ? 3.381 -0.745 -13.689 1.00 98.75 439 ILE A C 1
ATOM 3335 O O . ILE A 1 439 ? 2.418 -1.322 -13.178 1.00 98.75 439 ILE A O 1
ATOM 3339 N N . LEU A 1 440 ? 3.444 0.586 -13.791 1.00 98.38 440 LEU A N 1
ATOM 3340 C CA . LEU A 1 440 ? 2.406 1.483 -13.280 1.00 98.38 440 LEU A CA 1
ATOM 3341 C C . LEU A 1 440 ? 1.053 1.221 -13.954 1.00 98.38 440 LEU A C 1
ATOM 3343 O O . LEU A 1 440 ? 0.034 1.104 -13.267 1.00 98.38 440 LEU A O 1
ATOM 3347 N N . GLY A 1 441 ? 1.051 1.009 -15.269 1.00 98.00 441 GLY A N 1
ATOM 3348 C CA . GLY A 1 441 ? -0.125 0.646 -16.051 1.00 98.00 441 GLY A CA 1
ATOM 3349 C C . GLY A 1 441 ? -0.737 -0.685 -15.611 1.00 98.00 441 GLY A C 1
ATOM 3350 O O . GLY A 1 441 ? -1.946 -0.756 -15.391 1.00 98.00 441 GLY A O 1
ATOM 3351 N N . ALA A 1 442 ? 0.078 -1.723 -15.386 1.00 97.81 442 ALA A N 1
ATOM 3352 C CA . ALA A 1 442 ? -0.407 -3.009 -14.873 1.00 97.81 442 ALA A CA 1
ATOM 3353 C C . ALA A 1 442 ? -1.062 -2.865 -13.486 1.00 97.81 442 ALA A C 1
ATOM 3355 O O . ALA A 1 442 ? -2.043 -3.541 -13.172 1.00 97.81 442 ALA A O 1
ATOM 3356 N N . MET A 1 443 ? -0.546 -1.963 -12.652 1.00 96.00 443 MET A N 1
ATOM 3357 C CA . MET A 1 443 ? -1.093 -1.691 -11.323 1.00 96.00 443 MET A CA 1
ATOM 3358 C C . MET A 1 443 ? -2.340 -0.798 -11.339 1.00 96.00 443 MET A C 1
ATOM 3360 O O . MET A 1 443 ? -3.044 -0.740 -10.332 1.00 96.00 443 MET A O 1
ATOM 3364 N N . GLY A 1 444 ? -2.610 -0.084 -12.438 1.00 96.00 444 GLY A N 1
ATOM 3365 C CA . GLY A 1 444 ? -3.571 1.023 -12.456 1.00 96.00 444 GLY A CA 1
ATOM 3366 C C . GLY A 1 444 ? -3.102 2.222 -11.619 1.00 96.00 444 GLY A C 1
ATOM 3367 O O . GLY A 1 444 ? -3.918 2.934 -11.037 1.00 96.00 444 GLY A O 1
ATOM 3368 N N . ALA A 1 445 ? -1.786 2.415 -11.502 1.00 96.50 445 ALA A N 1
ATOM 3369 C CA . ALA A 1 445 ? -1.164 3.403 -10.626 1.00 96.50 445 ALA A CA 1
ATOM 3370 C C . ALA A 1 445 ? -0.875 4.756 -11.304 1.00 96.50 445 ALA A C 1
ATOM 3372 O O . ALA A 1 445 ? -0.356 5.646 -10.633 1.00 96.50 445 ALA A O 1
ATOM 3373 N N . GLY A 1 446 ? -1.288 4.953 -12.559 1.00 95.31 446 GLY A N 1
ATOM 3374 C CA . GLY A 1 446 ? -0.978 6.147 -13.359 1.00 95.31 446 GLY A CA 1
ATOM 3375 C C . GLY A 1 446 ? 0.197 5.887 -14.299 1.00 95.31 446 GLY A C 1
ATOM 3376 O O . GLY A 1 446 ? 0.352 4.761 -14.775 1.00 95.31 446 GLY A O 1
ATOM 3377 N N . ASP A 1 447 ? 1.014 6.911 -14.520 1.00 96.19 447 ASP A N 1
ATOM 3378 C CA . ASP A 1 447 ? 2.212 6.892 -15.366 1.00 96.19 447 ASP A CA 1
ATOM 3379 C C . ASP A 1 447 ? 3.416 7.547 -14.665 1.00 96.19 447 ASP A C 1
ATOM 3381 O O . ASP A 1 447 ? 3.312 8.057 -13.545 1.00 96.19 447 ASP A O 1
ATOM 3385 N N . ILE A 1 448 ? 4.583 7.504 -15.304 1.00 95.00 448 ILE A N 1
ATOM 3386 C CA . ILE A 1 448 ? 5.831 8.048 -14.769 1.00 95.00 448 ILE A CA 1
ATOM 3387 C C . ILE A 1 448 ? 5.744 9.552 -14.468 1.00 95.00 448 ILE A C 1
ATOM 3389 O O . ILE A 1 448 ? 6.359 10.001 -13.503 1.00 95.00 448 ILE A O 1
ATOM 3393 N N . GLY A 1 449 ? 4.954 10.320 -15.226 1.00 93.25 449 GLY A N 1
ATOM 3394 C CA . GLY A 1 449 ? 4.803 11.766 -15.054 1.00 93.25 449 GLY A CA 1
ATOM 3395 C C . GLY A 1 449 ? 3.975 12.136 -13.822 1.00 93.25 449 GLY A C 1
ATOM 3396 O O . GLY A 1 449 ? 4.283 13.122 -13.152 1.00 93.25 449 GLY A O 1
ATOM 3397 N N . GLU A 1 450 ? 2.972 11.323 -13.470 1.00 92.69 450 GLU A N 1
ATOM 3398 C CA . GLU A 1 450 ? 2.253 11.445 -12.191 1.00 92.69 450 GLU A CA 1
ATOM 3399 C C . GLU A 1 450 ? 3.173 11.176 -10.987 1.00 92.69 450 GLU A C 1
ATOM 3401 O O . GLU A 1 450 ? 3.016 11.792 -9.931 1.00 92.69 450 GLU A O 1
ATOM 3406 N N . TRP A 1 451 ? 4.122 10.245 -11.130 1.00 93.38 451 TRP A N 1
ATOM 3407 C CA . TRP A 1 451 ? 5.007 9.799 -10.048 1.00 93.38 451 TRP A CA 1
ATOM 3408 C C . TRP A 1 451 ? 6.249 10.675 -9.882 1.00 93.38 451 TRP A C 1
ATOM 3410 O O . TRP A 1 451 ? 6.681 10.943 -8.757 1.00 93.38 451 TRP A O 1
ATOM 3420 N N . PHE A 1 452 ? 6.811 11.140 -10.995 1.00 93.25 452 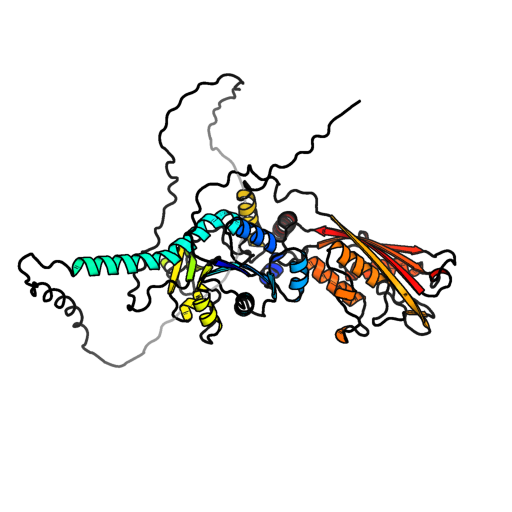PHE A N 1
ATOM 3421 C CA . PHE A 1 452 ? 8.032 11.934 -11.051 1.00 93.25 452 PHE A CA 1
ATOM 3422 C C . PHE A 1 452 ? 7.821 13.152 -11.963 1.00 93.25 452 PHE A C 1
ATOM 3424 O O . PHE A 1 452 ? 8.338 13.183 -13.078 1.00 93.25 452 PHE A O 1
ATOM 3431 N N . PRO A 1 453 ? 7.058 14.170 -11.519 1.00 89.31 453 PRO A N 1
ATOM 3432 C CA . PRO A 1 453 ? 6.749 15.319 -12.365 1.00 89.31 453 PRO A CA 1
ATOM 3433 C C . PRO A 1 453 ? 8.007 16.109 -12.744 1.00 89.31 453 PRO A C 1
ATOM 3435 O O . PRO A 1 453 ? 8.772 16.503 -11.859 1.00 89.31 453 PRO A O 1
ATOM 3438 N N . ASP A 1 454 ? 8.156 16.443 -14.030 1.00 80.50 454 ASP A N 1
ATOM 3439 C CA . ASP A 1 454 ? 9.285 17.229 -14.565 1.00 80.50 454 ASP A CA 1
ATOM 3440 C C . ASP A 1 454 ? 9.415 18.629 -13.936 1.00 80.50 454 ASP A C 1
ATOM 3442 O O . ASP A 1 454 ? 10.483 19.237 -13.949 1.00 80.50 454 ASP A O 1
ATOM 3446 N N . SER A 1 455 ? 8.333 19.163 -13.356 1.00 81.88 455 SER A N 1
ATOM 3447 C CA . SER A 1 455 ? 8.340 20.448 -12.644 1.00 81.88 455 SER A CA 1
ATOM 3448 C C . SER A 1 455 ? 9.023 20.391 -11.273 1.00 81.88 455 SER A C 1
ATOM 3450 O O . SER A 1 455 ? 9.199 21.430 -10.636 1.00 81.88 455 SER A O 1
ATOM 3452 N N . SER A 1 456 ? 9.345 19.197 -10.772 1.00 81.06 456 SER A N 1
ATOM 3453 C CA . SER A 1 456 ? 9.970 19.005 -9.467 1.00 81.06 456 SER A CA 1
ATOM 3454 C C . SER A 1 456 ? 11.491 18.989 -9.588 1.00 81.06 456 SER A C 1
ATOM 3456 O O . SER A 1 456 ? 12.075 18.072 -10.164 1.00 81.06 456 SER A O 1
ATOM 3458 N N . SER A 1 457 ? 12.157 19.942 -8.934 1.00 82.50 457 SER A N 1
ATOM 3459 C CA . SER A 1 457 ? 13.624 19.970 -8.847 1.00 82.50 457 SER A CA 1
ATOM 3460 C C . SER A 1 457 ? 14.215 18.760 -8.112 1.00 82.50 457 SER A C 1
ATOM 3462 O O . SER A 1 457 ? 15.417 18.531 -8.177 1.00 82.50 457 SER A O 1
ATOM 3464 N N . ALA A 1 458 ? 13.396 17.975 -7.401 1.00 82.94 458 ALA A N 1
ATOM 3465 C CA . ALA A 1 458 ? 13.849 16.777 -6.695 1.00 82.94 458 ALA A CA 1
ATOM 3466 C C . ALA A 1 458 ? 14.276 15.636 -7.639 1.00 82.94 458 ALA A C 1
ATOM 3468 O O . ALA A 1 458 ? 14.991 14.736 -7.201 1.00 82.94 458 ALA A O 1
ATOM 3469 N N . TRP A 1 459 ? 13.844 15.668 -8.906 1.00 83.69 459 TRP A N 1
ATOM 3470 C CA . TRP A 1 459 ? 14.099 14.612 -9.897 1.00 83.69 459 TRP A CA 1
ATOM 3471 C C . TRP A 1 459 ? 15.036 15.045 -11.031 1.00 83.69 459 TRP A C 1
ATOM 3473 O O . TRP A 1 459 ? 15.307 14.261 -11.942 1.00 83.69 459 TRP A O 1
ATOM 3483 N N . GLU A 1 460 ? 15.560 16.271 -10.978 1.00 78.69 460 GLU A N 1
ATOM 3484 C CA . GLU A 1 460 ? 16.496 16.776 -11.981 1.00 78.69 460 GLU A CA 1
ATOM 3485 C C . GLU A 1 460 ? 17.774 15.923 -11.999 1.00 78.69 460 GLU A C 1
ATOM 3487 O O . GLU A 1 460 ? 18.425 15.721 -10.973 1.00 78.69 460 GLU A O 1
ATOM 3492 N N . GLY A 1 461 ? 18.119 15.377 -13.169 1.00 79.06 461 GLY A N 1
ATOM 3493 C CA . GLY A 1 461 ? 19.273 14.491 -13.324 1.00 79.06 461 GLY A CA 1
ATOM 3494 C C . GLY A 1 461 ? 19.155 13.147 -12.593 1.00 79.06 461 GLY A C 1
ATOM 3495 O O . GLY A 1 461 ? 20.175 12.493 -12.369 1.00 79.06 461 GLY A O 1
ATOM 3496 N N . ALA A 1 462 ? 17.944 12.727 -12.207 1.00 86.69 462 ALA A N 1
ATOM 3497 C CA . ALA A 1 462 ? 17.733 11.447 -11.540 1.00 86.69 462 ALA A CA 1
ATOM 3498 C C . ALA A 1 462 ? 18.162 10.254 -12.416 1.00 86.69 462 ALA A C 1
ATOM 3500 O O . ALA A 1 462 ? 17.991 10.252 -13.638 1.00 86.69 462 ALA A O 1
ATOM 3501 N N . ASP A 1 463 ? 18.699 9.218 -11.766 1.00 93.56 463 ASP A N 1
ATOM 3502 C CA . ASP A 1 463 ? 19.012 7.935 -12.398 1.00 93.56 463 ASP A CA 1
ATOM 3503 C C . ASP A 1 463 ? 17.718 7.138 -12.615 1.00 93.56 463 ASP A C 1
ATOM 3505 O O . ASP A 1 463 ? 17.016 6.803 -11.654 1.00 93.56 463 ASP A O 1
ATOM 3509 N N . SER A 1 464 ? 17.409 6.795 -13.864 1.00 95.81 464 SER A N 1
ATOM 3510 C CA . SER A 1 464 ? 16.193 6.050 -14.206 1.00 95.81 464 SER A CA 1
ATOM 3511 C C . SER A 1 464 ? 16.134 4.660 -13.560 1.00 95.81 464 SER A C 1
ATOM 3513 O O . SER A 1 464 ? 15.044 4.153 -13.286 1.00 95.81 464 SER A O 1
ATOM 3515 N N . ALA A 1 465 ? 17.279 4.042 -13.242 1.00 96.88 465 ALA A N 1
ATOM 3516 C CA . ALA A 1 465 ? 17.310 2.798 -12.473 1.00 96.88 465 ALA A CA 1
ATOM 3517 C C . ALA A 1 465 ? 16.766 3.014 -11.059 1.00 96.88 465 ALA A C 1
ATOM 3519 O O . ALA A 1 465 ? 16.013 2.182 -10.555 1.00 96.88 465 ALA A O 1
ATOM 3520 N N . ARG A 1 466 ? 17.077 4.160 -10.443 1.00 96.00 466 ARG A N 1
ATOM 3521 C CA . ARG A 1 466 ? 16.558 4.512 -9.121 1.00 96.00 466 ARG A CA 1
ATOM 3522 C C . ARG A 1 466 ? 15.053 4.774 -9.155 1.00 96.00 466 ARG A C 1
ATOM 3524 O O . ARG A 1 466 ? 14.351 4.357 -8.236 1.00 96.00 466 ARG A O 1
ATOM 3531 N N . LEU A 1 467 ? 14.551 5.420 -10.208 1.00 96.44 467 LEU A N 1
ATOM 3532 C CA . LEU A 1 467 ? 13.108 5.609 -10.407 1.00 96.44 467 LEU A CA 1
ATOM 3533 C C . LEU A 1 467 ? 12.387 4.256 -10.520 1.00 96.44 467 LEU A C 1
ATOM 3535 O O . LEU A 1 467 ? 11.376 4.031 -9.849 1.00 96.44 467 LEU A O 1
ATOM 3539 N N . LEU A 1 468 ? 12.961 3.317 -11.282 1.00 98.25 468 LEU A N 1
ATOM 3540 C CA . LEU A 1 468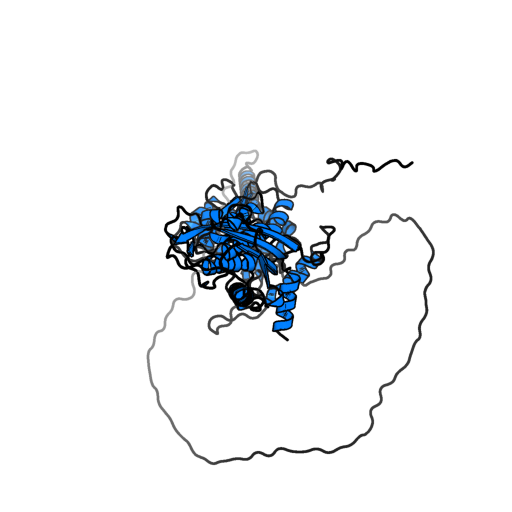 ? 12.433 1.959 -11.399 1.00 98.25 468 LEU A CA 1
ATOM 3541 C C . LEU A 1 468 ? 12.445 1.210 -10.058 1.00 98.25 468 LEU A C 1
ATOM 3543 O O . LEU A 1 468 ? 11.456 0.561 -9.722 1.00 98.25 468 LEU A O 1
ATOM 3547 N N . GLU A 1 469 ? 13.511 1.320 -9.260 1.00 97.25 469 GLU A N 1
ATOM 3548 C CA . GLU A 1 469 ? 13.566 0.733 -7.911 1.00 97.25 469 GLU A CA 1
ATOM 3549 C C . GLU A 1 469 ? 12.453 1.260 -6.996 1.00 97.25 469 GLU A C 1
ATOM 3551 O O . GLU A 1 469 ? 11.875 0.490 -6.228 1.00 97.25 469 GLU A O 1
ATOM 3556 N N . ILE A 1 470 ? 12.148 2.561 -7.064 1.00 96.38 470 ILE A N 1
ATOM 3557 C CA . ILE A 1 470 ? 11.092 3.189 -6.258 1.00 96.38 470 ILE A CA 1
ATOM 3558 C C . ILE A 1 470 ? 9.725 2.619 -6.646 1.00 96.38 470 ILE A C 1
ATOM 3560 O O . ILE A 1 470 ? 8.995 2.127 -5.780 1.00 96.38 470 ILE A O 1
ATOM 3564 N N . VAL A 1 471 ? 9.401 2.630 -7.943 1.00 97.75 471 VAL A N 1
ATOM 3565 C CA . VAL A 1 471 ? 8.125 2.112 -8.462 1.00 97.75 471 VAL A CA 1
ATOM 3566 C C . VAL A 1 471 ? 7.981 0.625 -8.165 1.00 97.75 471 VAL A C 1
ATOM 3568 O O . VAL A 1 471 ? 6.944 0.179 -7.672 1.00 97.75 471 VAL A O 1
ATOM 3571 N N . TRP A 1 472 ? 9.037 -0.154 -8.394 1.00 97.44 472 TRP A N 1
ATOM 3572 C CA . TRP A 1 472 ? 9.016 -1.586 -8.136 1.00 97.44 472 TRP A CA 1
ATOM 3573 C C . TRP A 1 472 ? 8.927 -1.918 -6.642 1.00 97.44 472 TRP A C 1
ATOM 3575 O O . TRP A 1 472 ? 8.174 -2.809 -6.239 1.00 97.44 472 TRP A O 1
ATOM 3585 N N . GLY A 1 473 ? 9.637 -1.169 -5.796 1.00 95.19 473 GLY A N 1
ATOM 3586 C CA . GLY A 1 473 ? 9.535 -1.274 -4.343 1.00 95.19 473 GLY A CA 1
ATOM 3587 C C . GLY A 1 473 ? 8.110 -1.017 -3.855 1.00 95.19 473 GLY A C 1
ATOM 3588 O O . GLY A 1 473 ? 7.583 -1.793 -3.052 1.00 95.19 473 GLY A O 1
ATOM 3589 N N . PHE A 1 474 ? 7.450 0.012 -4.395 1.00 96.31 474 PHE A N 1
ATOM 3590 C CA . PHE A 1 474 ? 6.045 0.283 -4.113 1.00 96.31 474 PHE A CA 1
ATOM 3591 C C . PHE A 1 474 ? 5.137 -0.860 -4.588 1.00 96.31 474 PHE A C 1
ATOM 3593 O O . PHE A 1 474 ? 4.362 -1.376 -3.780 1.00 96.31 474 PHE A O 1
ATOM 3600 N N . ALA A 1 475 ? 5.284 -1.320 -5.838 1.00 96.31 475 ALA A N 1
ATOM 3601 C CA . ALA A 1 475 ? 4.519 -2.428 -6.416 1.00 96.31 475 ALA A CA 1
ATOM 3602 C C . ALA A 1 475 ? 4.552 -3.686 -5.536 1.00 96.31 475 ALA A C 1
ATOM 3604 O O . ALA A 1 475 ? 3.506 -4.247 -5.190 1.00 96.31 475 ALA A O 1
ATOM 3605 N N . ARG A 1 476 ? 5.749 -4.087 -5.092 1.00 93.94 476 ARG A N 1
ATOM 3606 C CA . ARG A 1 476 ? 5.924 -5.219 -4.173 1.00 93.94 476 ARG A CA 1
ATOM 3607 C C . ARG A 1 476 ? 5.280 -4.961 -2.816 1.00 93.94 476 ARG A C 1
ATOM 3609 O O . ARG A 1 476 ? 4.633 -5.855 -2.273 1.00 93.94 476 ARG A O 1
ATOM 3616 N N . SER A 1 477 ? 5.403 -3.742 -2.288 1.00 93.25 477 SER A N 1
ATOM 3617 C CA . SER A 1 477 ? 4.823 -3.379 -0.990 1.00 93.25 477 SER A CA 1
ATOM 3618 C C . SER A 1 477 ? 3.296 -3.481 -0.949 1.00 93.25 477 SER A C 1
ATOM 3620 O O . SER A 1 477 ? 2.743 -3.811 0.105 1.00 93.25 477 SER A O 1
ATOM 3622 N N . VAL A 1 478 ? 2.634 -3.281 -2.097 1.00 94.00 478 VAL A N 1
ATOM 3623 C CA . VAL A 1 478 ? 1.171 -3.346 -2.258 1.00 94.00 478 VAL A CA 1
ATOM 3624 C C . VAL A 1 478 ? 0.658 -4.679 -2.832 1.00 94.00 478 VAL A C 1
ATOM 3626 O O . VAL A 1 478 ? -0.531 -4.808 -3.161 1.00 94.00 478 VAL A O 1
ATOM 3629 N N . GLY A 1 479 ? 1.536 -5.687 -2.904 1.00 92.00 479 GLY A N 1
ATOM 3630 C CA . GLY A 1 479 ? 1.171 -7.081 -3.165 1.00 92.00 479 GLY A CA 1
ATOM 3631 C C . GLY A 1 479 ? 1.307 -7.557 -4.611 1.00 92.00 479 GLY A C 1
ATOM 3632 O O . GLY A 1 479 ? 0.634 -8.524 -4.966 1.00 92.00 479 GLY A O 1
ATOM 3633 N N . TYR A 1 480 ? 2.132 -6.911 -5.441 1.00 93.94 480 TYR A N 1
ATOM 3634 C CA . TYR A 1 480 ? 2.420 -7.387 -6.798 1.00 93.94 480 TYR A CA 1
ATOM 3635 C C . TYR A 1 480 ? 3.735 -8.163 -6.897 1.00 93.94 480 TYR A C 1
ATOM 3637 O O . TYR A 1 480 ? 4.722 -7.857 -6.227 1.00 93.94 480 TYR A O 1
ATOM 3645 N N . GLU A 1 481 ? 3.751 -9.132 -7.808 1.00 93.88 481 GLU A N 1
ATOM 3646 C CA . GLU A 1 481 ? 4.936 -9.874 -8.226 1.00 93.88 481 GLU A CA 1
ATOM 3647 C C . GLU A 1 481 ? 5.019 -9.937 -9.756 1.00 93.88 481 GLU A C 1
ATOM 3649 O O . GLU A 1 481 ? 3.999 -9.983 -10.445 1.00 93.88 481 GLU A O 1
ATOM 3654 N N . LEU A 1 482 ? 6.239 -9.933 -10.295 1.00 96.31 482 LEU A N 1
ATOM 3655 C CA . LEU A 1 482 ? 6.486 -9.953 -11.730 1.00 96.31 482 LEU A CA 1
ATOM 3656 C C . LEU A 1 482 ? 6.388 -11.386 -12.251 1.00 96.31 482 LEU A C 1
ATOM 3658 O O . LEU A 1 482 ? 7.115 -12.260 -11.790 1.00 96.31 482 LEU A O 1
ATOM 3662 N N . CYS A 1 483 ? 5.537 -11.608 -13.252 1.00 96.81 483 CYS A N 1
ATOM 3663 C CA . CYS A 1 483 ? 5.527 -12.858 -14.009 1.00 96.81 483 CYS A CA 1
ATOM 3664 C C . CYS A 1 483 ? 6.586 -12.806 -15.112 1.00 96.81 483 CYS A C 1
ATOM 3666 O O . CYS A 1 483 ? 7.494 -13.634 -15.156 1.00 96.81 483 CYS A O 1
ATOM 3668 N N . ASN A 1 484 ? 6.479 -11.808 -15.993 1.00 98.31 484 ASN A N 1
ATOM 3669 C CA . ASN A 1 484 ? 7.448 -11.562 -17.051 1.00 98.31 484 ASN A CA 1
ATOM 3670 C C . ASN A 1 484 ? 7.420 -10.102 -17.524 1.00 98.31 484 ASN A C 1
ATOM 3672 O O . ASN A 1 484 ? 6.418 -9.400 -17.374 1.00 98.31 484 ASN A O 1
ATOM 3676 N N . LEU A 1 485 ? 8.519 -9.688 -18.148 1.00 98.75 485 LEU A N 1
ATOM 3677 C CA . LEU A 1 485 ? 8.713 -8.406 -18.813 1.00 98.75 485 LEU A CA 1
ATOM 3678 C C . LEU A 1 485 ? 9.362 -8.652 -20.174 1.00 98.75 485 LEU A C 1
ATOM 3680 O O . LEU A 1 485 ? 10.380 -9.340 -20.273 1.00 98.75 485 LEU A O 1
ATOM 3684 N N . ASP A 1 486 ? 8.786 -8.066 -21.215 1.00 98.88 486 ASP A N 1
ATOM 3685 C CA . ASP A 1 486 ? 9.345 -8.068 -22.561 1.00 98.88 486 ASP A CA 1
ATOM 3686 C C . ASP A 1 486 ? 9.552 -6.631 -23.051 1.00 98.88 486 ASP A C 1
ATOM 3688 O O . ASP A 1 486 ? 8.604 -5.858 -23.157 1.00 98.88 486 ASP A O 1
ATOM 3692 N N . LEU A 1 487 ? 10.804 -6.271 -23.335 1.00 98.88 487 LEU A N 1
ATOM 3693 C CA . LEU A 1 487 ? 11.215 -4.943 -23.787 1.00 98.88 487 LEU A CA 1
ATOM 3694 C C . LEU A 1 487 ? 11.649 -5.002 -25.253 1.00 98.88 487 LEU A C 1
ATOM 3696 O O . LEU A 1 487 ? 12.402 -5.886 -25.656 1.00 98.88 487 LEU A O 1
ATOM 3700 N N . THR A 1 488 ? 11.217 -4.035 -26.055 1.00 98.81 488 THR A N 1
ATOM 3701 C CA . THR A 1 488 ? 11.647 -3.837 -27.441 1.00 98.81 488 THR A CA 1
ATOM 3702 C C . THR A 1 488 ? 12.230 -2.445 -27.590 1.00 98.81 488 THR A C 1
ATOM 3704 O O . THR A 1 488 ? 11.511 -1.460 -27.455 1.00 98.81 488 THR A O 1
ATOM 3707 N N . ILE A 1 489 ? 13.518 -2.363 -27.911 1.00 98.69 489 ILE A N 1
ATOM 3708 C CA . ILE A 1 489 ? 14.178 -1.096 -28.226 1.00 98.69 489 ILE A CA 1
ATOM 3709 C C . ILE A 1 489 ? 14.202 -0.919 -29.744 1.00 98.69 489 ILE A C 1
ATOM 3711 O O . ILE A 1 489 ? 14.706 -1.771 -30.480 1.00 98.69 489 ILE A O 1
ATOM 3715 N N . ILE A 1 490 ? 13.640 0.185 -30.216 1.00 98.50 490 ILE A N 1
ATOM 3716 C CA . ILE A 1 490 ? 13.466 0.505 -31.627 1.00 98.50 490 ILE A CA 1
ATOM 3717 C C . ILE A 1 490 ? 14.429 1.650 -31.956 1.00 98.50 490 ILE A C 1
ATOM 3719 O O . ILE A 1 490 ? 14.188 2.806 -31.603 1.00 98.50 490 ILE A O 1
ATOM 3723 N N . ALA A 1 491 ? 15.553 1.316 -32.593 1.00 97.50 491 ALA A N 1
ATOM 3724 C CA . ALA A 1 491 ? 16.664 2.238 -32.829 1.00 97.50 491 ALA A CA 1
ATOM 3725 C C . ALA A 1 491 ? 17.372 1.937 -34.158 1.00 97.50 491 ALA A C 1
ATOM 3727 O O . ALA A 1 491 ? 17.741 0.793 -34.424 1.00 97.50 491 ALA A O 1
ATOM 3728 N N . GLN A 1 492 ? 17.620 2.964 -34.980 1.00 97.19 492 GLN A N 1
ATOM 3729 C CA . GLN A 1 492 ? 18.422 2.814 -36.204 1.00 97.19 492 GLN A CA 1
ATOM 3730 C C . GLN A 1 492 ? 19.930 2.777 -35.913 1.00 97.19 492 GLN A C 1
ATOM 3732 O O . GLN A 1 492 ? 20.681 2.068 -36.590 1.00 97.19 492 GLN A O 1
ATOM 3737 N N . LYS A 1 493 ? 20.366 3.540 -34.908 1.00 93.44 493 LYS A N 1
ATOM 3738 C CA . LYS A 1 493 ? 21.717 3.570 -34.334 1.00 93.44 493 LYS A CA 1
ATOM 3739 C C . LYS A 1 493 ? 21.598 3.880 -32.830 1.00 93.44 493 LYS A C 1
ATOM 3741 O O . LYS A 1 493 ? 20.633 4.543 -32.462 1.00 93.44 493 LYS A O 1
ATOM 3746 N N . PRO A 1 494 ? 22.552 3.457 -31.982 1.00 92.94 494 PRO A N 1
ATOM 3747 C CA . PRO A 1 494 ? 23.652 2.530 -32.269 1.00 92.94 494 PRO A CA 1
ATOM 3748 C C . PRO A 1 494 ? 23.163 1.077 -32.434 1.00 92.94 494 PRO A C 1
ATOM 3750 O O . PRO A 1 494 ? 21.992 0.763 -32.225 1.00 92.94 494 PRO A O 1
ATOM 3753 N N . ARG A 1 495 ? 24.053 0.161 -32.839 1.00 94.06 495 ARG A N 1
ATOM 3754 C CA . ARG A 1 495 ? 23.718 -1.272 -32.931 1.00 94.06 495 ARG A CA 1
ATOM 3755 C C . ARG A 1 495 ? 23.641 -1.881 -31.529 1.00 94.06 495 ARG A C 1
ATOM 3757 O O . ARG A 1 495 ? 24.653 -2.007 -30.853 1.00 94.06 495 ARG A O 1
ATOM 3764 N N . LEU A 1 496 ? 22.461 -2.356 -31.132 1.00 96.50 496 LEU A N 1
ATOM 3765 C CA . LEU A 1 496 ? 22.218 -2.849 -29.766 1.00 96.50 496 LEU A CA 1
ATOM 3766 C C . LEU A 1 496 ? 22.517 -4.341 -29.546 1.00 96.50 496 LEU A C 1
ATOM 3768 O O . LEU A 1 496 ? 22.336 -4.845 -28.442 1.00 96.50 496 LEU A O 1
ATOM 3772 N N . GLY A 1 497 ? 22.980 -5.066 -30.571 1.00 96.00 497 GLY A N 1
ATOM 3773 C CA . GLY A 1 497 ? 23.162 -6.524 -30.524 1.00 96.00 497 GLY A CA 1
ATOM 3774 C C . GLY A 1 497 ? 23.983 -7.020 -29.326 1.00 96.00 497 GLY A C 1
ATOM 3775 O O . GLY A 1 497 ? 23.536 -7.933 -28.633 1.00 96.00 497 GLY A O 1
ATOM 3776 N N . ALA A 1 498 ? 25.124 -6.378 -29.053 1.00 96.75 498 ALA A N 1
ATOM 3777 C CA . ALA A 1 498 ? 26.010 -6.705 -27.931 1.00 96.75 498 ALA A CA 1
ATOM 3778 C C . ALA A 1 498 ? 25.468 -6.252 -26.560 1.00 96.75 498 ALA A C 1
ATOM 3780 O O . ALA A 1 498 ? 25.858 -6.800 -25.533 1.00 96.75 498 ALA A O 1
ATOM 3781 N N . TYR A 1 499 ? 24.538 -5.293 -26.538 1.00 98.19 499 TYR A N 1
ATOM 3782 C CA . TYR A 1 499 ? 24.015 -4.683 -25.313 1.00 98.19 499 TYR A CA 1
ATOM 3783 C C . TYR A 1 499 ? 22.741 -5.355 -24.788 1.00 98.19 499 TYR A C 1
ATOM 3785 O O . TYR A 1 499 ? 22.417 -5.197 -23.616 1.00 98.19 499 TYR A O 1
ATOM 3793 N N . LYS A 1 500 ? 22.040 -6.167 -25.597 1.00 98.31 500 LYS A N 1
ATOM 3794 C CA . LYS A 1 500 ? 20.785 -6.827 -25.177 1.00 98.31 500 LYS A CA 1
ATOM 3795 C C . LYS A 1 500 ? 20.930 -7.658 -23.898 1.00 98.31 500 LYS A C 1
ATOM 3797 O O . LYS A 1 500 ? 20.082 -7.568 -23.016 1.00 98.31 500 LYS A O 1
ATOM 3802 N N . GLN A 1 501 ? 21.981 -8.476 -23.798 1.00 98.38 501 GLN A N 1
ATOM 3803 C CA . GLN A 1 501 ? 22.189 -9.337 -22.630 1.00 98.38 501 GLN A CA 1
ATOM 3804 C C . GLN A 1 501 ? 22.610 -8.540 -21.378 1.00 98.38 501 GLN A C 1
ATOM 3806 O O . GLN A 1 501 ? 22.024 -8.794 -20.326 1.00 98.38 501 GLN A O 1
ATOM 3811 N N . PRO A 1 502 ? 23.536 -7.561 -21.460 1.00 98.62 502 PRO A N 1
ATOM 3812 C CA . PRO A 1 502 ? 23.786 -6.621 -20.365 1.00 98.62 502 PRO A CA 1
ATOM 3813 C C . PRO A 1 502 ? 22.528 -5.894 -19.875 1.00 98.62 502 PRO A C 1
ATOM 3815 O O . PRO A 1 502 ? 22.266 -5.888 -18.677 1.00 98.62 502 PRO A O 1
ATOM 3818 N N . ILE A 1 503 ? 21.713 -5.357 -20.790 1.00 98.75 503 ILE A N 1
ATOM 3819 C CA . ILE A 1 503 ? 20.460 -4.658 -20.457 1.00 98.75 503 ILE A CA 1
ATOM 3820 C C . ILE A 1 503 ? 19.497 -5.593 -19.726 1.00 98.75 503 ILE A C 1
ATOM 3822 O O . ILE A 1 503 ? 18.977 -5.264 -18.662 1.00 98.75 503 ILE A O 1
ATOM 3826 N N . ARG A 1 504 ? 19.300 -6.801 -20.264 1.00 98.75 504 ARG A N 1
ATOM 3827 C CA . ARG A 1 504 ? 18.463 -7.832 -19.641 1.00 98.75 504 ARG A CA 1
ATOM 3828 C C . ARG A 1 504 ? 18.931 -8.157 -18.222 1.00 98.75 504 ARG A C 1
ATOM 3830 O O . ARG A 1 504 ? 18.101 -8.264 -17.324 1.00 98.75 504 ARG A O 1
ATOM 3837 N N . ALA A 1 505 ? 20.239 -8.326 -18.029 1.00 98.69 505 ALA A N 1
ATOM 3838 C CA . ALA A 1 505 ? 20.814 -8.635 -16.726 1.00 98.69 505 ALA A CA 1
ATOM 3839 C C . ALA A 1 505 ? 20.637 -7.483 -15.733 1.00 98.69 505 ALA A C 1
ATOM 3841 O O . ALA A 1 505 ? 20.241 -7.728 -14.597 1.00 98.69 505 ALA A O 1
ATOM 3842 N N . ARG A 1 506 ? 20.849 -6.240 -16.176 1.00 98.62 506 ARG A N 1
ATOM 3843 C CA . ARG A 1 506 ? 20.690 -5.056 -15.332 1.00 98.62 506 ARG A CA 1
ATOM 3844 C C . ARG A 1 506 ? 19.240 -4.843 -14.896 1.00 98.62 506 ARG A C 1
ATOM 3846 O O . ARG A 1 506 ? 18.995 -4.606 -13.720 1.00 98.62 506 ARG A O 1
ATOM 3853 N N . ILE A 1 507 ? 18.271 -5.001 -15.799 1.00 98.75 507 ILE A N 1
ATOM 3854 C CA . ILE A 1 507 ? 16.842 -4.922 -15.449 1.00 98.75 507 ILE A CA 1
ATOM 3855 C C . ILE A 1 507 ? 16.463 -6.031 -14.457 1.00 98.75 507 ILE A C 1
ATOM 3857 O O . ILE A 1 507 ? 15.773 -5.768 -13.474 1.00 98.75 507 ILE A O 1
ATOM 3861 N N . ALA A 1 508 ? 16.935 -7.264 -14.678 1.00 98.50 508 ALA A N 1
ATOM 3862 C CA . ALA A 1 508 ? 16.681 -8.376 -13.761 1.00 98.50 508 ALA A CA 1
ATOM 3863 C C . ALA A 1 508 ? 17.261 -8.121 -12.358 1.00 98.50 508 ALA A C 1
ATOM 3865 O O . ALA A 1 508 ? 16.615 -8.444 -11.363 1.00 98.50 508 ALA A O 1
ATOM 3866 N N . GLU A 1 509 ? 18.446 -7.510 -12.281 1.00 98.25 509 GLU A N 1
ATOM 3867 C CA . GLU A 1 509 ? 19.085 -7.092 -11.031 1.00 98.25 509 GLU A CA 1
ATOM 3868 C C . GLU A 1 509 ? 18.265 -6.016 -10.306 1.00 98.25 509 GLU A C 1
ATOM 3870 O O . GLU A 1 509 ? 17.923 -6.213 -9.142 1.00 98.25 509 GLU A O 1
ATOM 3875 N N . ILE A 1 510 ? 17.889 -4.931 -10.998 1.00 98.00 510 ILE A N 1
ATOM 3876 C CA . ILE A 1 510 ? 17.086 -3.828 -10.436 1.00 98.00 510 ILE A CA 1
ATOM 3877 C C . ILE A 1 510 ? 15.760 -4.353 -9.868 1.00 98.00 510 ILE A C 1
ATOM 3879 O O . ILE A 1 510 ? 15.341 -3.982 -8.771 1.00 98.00 510 ILE A O 1
ATOM 3883 N N . LEU A 1 511 ? 15.099 -5.252 -10.603 1.00 97.06 511 LEU A N 1
ATOM 3884 C CA . LEU A 1 511 ? 13.826 -5.838 -10.187 1.00 97.06 511 LEU A CA 1
ATOM 3885 C C . LEU A 1 511 ? 13.998 -6.996 -9.183 1.00 97.06 511 LEU A C 1
ATOM 3887 O O . LEU A 1 511 ? 13.025 -7.421 -8.557 1.00 97.06 511 LEU A O 1
ATOM 3891 N N . GLY A 1 512 ? 15.212 -7.515 -8.991 1.00 95.62 512 GLY A N 1
ATOM 3892 C CA . GLY A 1 512 ? 15.481 -8.659 -8.118 1.00 95.62 512 GLY A CA 1
ATOM 3893 C C . GLY A 1 512 ? 14.767 -9.944 -8.559 1.00 95.62 512 GLY A C 1
ATOM 3894 O O . GLY A 1 512 ? 14.223 -10.663 -7.721 1.00 95.62 512 GLY A O 1
ATOM 3895 N N . VAL A 1 513 ? 14.733 -10.216 -9.867 1.00 95.62 513 VAL A N 1
ATOM 3896 C CA . VAL A 1 513 ? 14.007 -11.342 -10.492 1.00 95.62 513 VAL A CA 1
ATOM 3897 C C . VAL A 1 513 ? 14.948 -12.242 -11.302 1.00 95.62 513 VAL A C 1
ATOM 3899 O O . VAL A 1 513 ? 16.013 -11.795 -11.732 1.00 95.62 513 VAL A O 1
ATOM 3902 N N . PRO A 1 514 ? 14.596 -13.519 -11.550 1.00 96.88 514 PRO A N 1
ATOM 3903 C CA . PRO A 1 514 ? 15.422 -14.382 -12.388 1.00 96.88 514 PRO A CA 1
ATOM 3904 C C . PRO A 1 514 ? 15.482 -13.873 -13.834 1.00 96.88 514 PRO A C 1
ATOM 3906 O O . PRO A 1 514 ? 14.497 -13.376 -14.379 1.00 96.88 514 PRO A O 1
ATOM 3909 N N . LEU A 1 515 ? 16.616 -14.099 -14.509 1.00 97.88 515 LEU A N 1
ATOM 3910 C CA . LEU A 1 515 ? 16.803 -13.730 -15.922 1.00 97.88 515 LEU A CA 1
ATOM 3911 C C . LEU A 1 515 ? 15.715 -14.298 -16.844 1.00 97.88 515 LEU A C 1
ATOM 3913 O O . LEU A 1 515 ? 15.432 -13.712 -17.886 1.00 97.88 515 LEU A O 1
ATOM 3917 N N . SER A 1 516 ? 15.115 -15.441 -16.499 1.00 97.81 516 SER A N 1
ATOM 3918 C CA . SER A 1 516 ? 14.025 -16.058 -17.265 1.00 97.81 516 SER A CA 1
ATOM 3919 C C . SER A 1 516 ? 12.749 -15.212 -17.311 1.00 97.81 516 SER A C 1
ATOM 3921 O O . SER A 1 516 ? 11.952 -15.410 -18.220 1.00 97.81 516 SER A O 1
ATOM 3923 N N . ALA A 1 517 ? 12.562 -14.275 -16.377 1.00 98.00 517 ALA A N 1
ATOM 3924 C CA . ALA A 1 517 ? 11.419 -13.365 -16.361 1.00 98.00 517 ALA A CA 1
ATOM 3925 C C . ALA A 1 517 ? 11.600 -12.157 -17.297 1.00 98.00 517 ALA A C 1
ATOM 3927 O O . ALA A 1 517 ? 10.623 -11.478 -17.596 1.00 98.00 517 ALA A O 1
ATOM 3928 N N . ILE A 1 518 ? 12.824 -11.874 -17.761 1.00 98.75 518 ILE A N 1
ATOM 3929 C CA . ILE A 1 518 ? 13.142 -10.675 -18.548 1.00 98.75 518 ILE A CA 1
ATOM 3930 C C . ILE A 1 518 ? 13.565 -11.064 -19.962 1.00 98.75 518 ILE A C 1
ATOM 3932 O O . ILE A 1 518 ? 14.490 -11.861 -20.145 1.00 98.75 518 ILE A O 1
ATOM 3936 N N . ASN A 1 519 ? 12.951 -10.437 -20.963 1.00 98.75 519 ASN A N 1
ATOM 3937 C CA . ASN A 1 519 ? 13.357 -10.526 -22.360 1.00 98.75 519 ASN A CA 1
ATOM 3938 C C . ASN A 1 519 ? 13.624 -9.134 -22.952 1.00 98.75 519 ASN A C 1
ATOM 3940 O O . ASN A 1 519 ? 12.918 -8.175 -22.653 1.00 98.75 519 ASN A O 1
ATOM 3944 N N . VAL A 1 520 ? 14.655 -9.028 -23.799 1.00 98.81 520 VAL A N 1
ATOM 3945 C CA . VAL A 1 520 ? 15.049 -7.771 -24.454 1.00 98.81 520 VAL A CA 1
ATOM 3946 C C . VAL A 1 520 ? 15.263 -8.017 -25.941 1.00 98.81 520 VAL A C 1
ATOM 3948 O O . VAL A 1 520 ? 16.119 -8.804 -26.357 1.00 98.81 520 VAL A O 1
ATOM 3951 N N . LYS A 1 521 ? 14.495 -7.299 -26.751 1.00 98.62 521 LYS A N 1
ATOM 3952 C CA . LYS A 1 521 ? 14.548 -7.286 -28.209 1.00 98.62 521 LYS A CA 1
ATOM 3953 C C . LYS A 1 521 ? 15.063 -5.932 -28.681 1.00 98.62 521 LYS A C 1
ATOM 3955 O O . LYS A 1 521 ? 14.905 -4.918 -28.007 1.00 98.62 521 LYS A O 1
ATOM 3960 N N . ALA A 1 522 ? 15.663 -5.923 -29.864 1.00 98.12 522 ALA A N 1
ATOM 3961 C CA . ALA A 1 522 ? 16.040 -4.695 -30.543 1.00 98.12 522 ALA A CA 1
ATOM 3962 C C . ALA A 1 522 ? 15.711 -4.821 -32.028 1.00 98.12 522 ALA A C 1
ATOM 3964 O O . ALA A 1 522 ? 15.936 -5.887 -32.606 1.00 98.12 522 ALA A O 1
ATOM 3965 N N . THR A 1 523 ? 15.191 -3.754 -32.624 1.00 98.12 523 THR A N 1
ATOM 3966 C CA . THR A 1 523 ? 14.869 -3.703 -34.052 1.00 98.12 523 THR A CA 1
ATOM 3967 C C . THR A 1 523 ? 15.119 -2.315 -34.623 1.00 98.12 523 THR A C 1
ATOM 3969 O O . THR A 1 523 ? 15.104 -1.315 -33.908 1.00 98.12 523 THR A O 1
ATOM 3972 N N . THR A 1 524 ? 15.340 -2.265 -35.929 1.00 97.88 524 THR A N 1
ATOM 3973 C CA . THR A 1 524 ? 15.320 -1.049 -36.742 1.00 97.88 524 THR A CA 1
ATOM 3974 C C . THR A 1 524 ? 13.906 -0.798 -37.272 1.00 97.88 524 THR A C 1
ATOM 3976 O O . THR A 1 524 ? 13.035 -1.666 -37.179 1.00 97.88 524 THR A O 1
ATOM 3979 N N . THR A 1 525 ? 13.674 0.385 -37.840 1.00 97.44 525 THR A N 1
ATOM 3980 C CA . THR A 1 525 ? 12.467 0.707 -38.624 1.00 97.44 525 THR A CA 1
ATOM 3981 C C . THR A 1 525 ? 12.766 0.754 -40.122 1.00 97.44 525 THR A C 1
ATOM 3983 O O . THR A 1 525 ? 12.098 1.467 -40.863 1.00 97.44 525 THR A O 1
ATOM 3986 N N . GLU A 1 526 ? 13.801 0.038 -40.573 1.00 96.62 526 GLU A N 1
ATOM 3987 C CA . GLU A 1 526 ? 14.228 -0.012 -41.979 1.00 96.62 526 GLU A CA 1
ATOM 3988 C C . GLU A 1 526 ? 14.381 1.377 -42.628 1.00 96.62 526 GLU A C 1
ATOM 3990 O O . GLU A 1 526 ? 13.915 1.611 -43.738 1.00 96.62 526 GLU A O 1
ATOM 3995 N N . GLN A 1 527 ? 15.030 2.319 -41.927 1.00 96.12 527 GLN A N 1
ATOM 3996 C CA . GLN A 1 527 ? 15.230 3.712 -42.367 1.00 96.12 527 GLN A CA 1
ATOM 3997 C C . GLN A 1 527 ? 13.936 4.538 -42.527 1.00 96.12 527 GLN A C 1
ATOM 3999 O O . GLN A 1 527 ? 13.968 5.656 -43.041 1.00 96.12 527 GLN A O 1
ATOM 4004 N N . LEU A 1 528 ? 12.799 4.044 -42.026 1.00 97.44 528 LEU A N 1
ATOM 4005 C CA . LEU A 1 528 ? 11.519 4.752 -42.041 1.00 97.44 528 LEU A CA 1
ATOM 4006 C C . LEU A 1 528 ? 11.271 5.531 -40.740 1.00 97.44 528 LEU A C 1
ATOM 4008 O O . LEU A 1 528 ? 11.584 5.073 -39.638 1.00 97.44 528 LEU A O 1
ATOM 4012 N N . GLY A 1 529 ? 10.637 6.699 -40.865 1.00 97.56 529 GLY A N 1
ATOM 4013 C CA . GLY A 1 529 ? 10.227 7.531 -39.728 1.00 97.56 529 GLY A CA 1
ATOM 4014 C C . GLY A 1 529 ? 11.389 8.185 -38.967 1.00 97.56 529 GLY A C 1
ATOM 4015 O O . GLY A 1 529 ? 12.535 8.151 -39.408 1.00 97.56 529 GLY A O 1
ATOM 4016 N N . PHE A 1 530 ? 11.082 8.800 -37.820 1.00 97.25 530 PHE A N 1
ATOM 4017 C CA . PHE A 1 530 ? 12.076 9.521 -37.010 1.00 97.25 530 PHE A CA 1
ATOM 4018 C C . PHE A 1 530 ? 13.180 8.592 -36.488 1.00 97.25 530 PHE A C 1
ATOM 4020 O O . PHE A 1 530 ? 14.357 8.946 -36.524 1.00 97.25 530 PHE A O 1
ATOM 4027 N N . VAL A 1 531 ? 12.823 7.360 -36.095 1.00 97.25 531 VAL A N 1
ATOM 4028 C CA . VAL A 1 531 ? 13.813 6.347 -35.711 1.00 97.25 531 VAL A CA 1
ATOM 4029 C C . VAL A 1 531 ? 14.721 6.027 -36.893 1.00 97.25 531 VAL A C 1
ATOM 4031 O O . VAL A 1 531 ? 15.937 6.034 -36.739 1.00 97.25 531 VAL A O 1
ATOM 4034 N N . GLY A 1 532 ? 14.153 5.802 -38.081 1.00 97.06 532 GLY A N 1
ATOM 4035 C CA . GLY A 1 532 ? 14.902 5.461 -39.290 1.00 97.06 532 GLY A CA 1
ATOM 4036 C C . GLY A 1 532 ? 15.828 6.575 -39.779 1.00 97.06 532 GLY A C 1
ATOM 4037 O O . GLY A 1 532 ? 16.914 6.292 -40.280 1.00 97.06 532 GLY A O 1
ATOM 4038 N N . ARG A 1 533 ? 15.447 7.838 -39.555 1.00 97.50 533 ARG A N 1
ATOM 4039 C CA . ARG A 1 533 ? 16.303 9.018 -39.766 1.00 97.50 533 ARG A CA 1
ATOM 4040 C C . ARG A 1 533 ? 17.329 9.243 -38.650 1.00 97.50 533 ARG A C 1
ATOM 4042 O O . ARG A 1 533 ? 18.107 10.185 -38.736 1.00 97.50 533 ARG A O 1
ATOM 4049 N N . ALA A 1 534 ? 17.362 8.369 -37.641 1.00 95.44 534 ALA A N 1
ATOM 4050 C CA . ALA A 1 534 ? 18.210 8.479 -36.460 1.00 95.44 534 ALA A CA 1
ATOM 4051 C C . ALA A 1 534 ? 18.023 9.816 -35.719 1.00 95.44 534 ALA A C 1
ATOM 4053 O O . ALA A 1 534 ? 18.992 10.448 -35.321 1.00 95.44 534 ALA A O 1
ATOM 4054 N N . GLU A 1 535 ? 16.771 10.244 -35.537 1.00 96.56 535 GLU A N 1
ATOM 4055 C CA . GLU A 1 535 ? 16.414 11.440 -34.755 1.00 96.56 535 GLU A CA 1
ATOM 4056 C C . GLU A 1 535 ? 16.253 11.121 -33.254 1.00 96.56 535 GLU A C 1
ATOM 4058 O O . GLU A 1 535 ? 16.292 12.019 -32.412 1.00 96.56 535 GLU A O 1
ATOM 4063 N N . GLY A 1 536 ? 16.092 9.841 -32.903 1.00 95.88 536 GLY A N 1
ATOM 4064 C CA . GLY A 1 536 ? 15.917 9.381 -31.528 1.00 95.88 536 GLY A CA 1
ATOM 4065 C C . GLY A 1 536 ? 15.704 7.871 -31.411 1.00 95.88 536 GLY A C 1
ATOM 4066 O O . GLY A 1 536 ? 15.816 7.131 -32.394 1.00 95.88 536 GLY A O 1
ATOM 4067 N N . VAL A 1 537 ? 15.370 7.427 -30.199 1.00 97.31 537 VAL A N 1
ATOM 4068 C CA . VAL A 1 537 ? 15.064 6.028 -29.857 1.00 97.31 537 VAL A CA 1
ATOM 4069 C C . VAL A 1 537 ? 13.659 5.941 -29.286 1.00 97.31 537 VAL A C 1
ATOM 4071 O O . VAL A 1 537 ? 13.234 6.809 -28.528 1.00 97.31 537 VAL A O 1
ATOM 4074 N N . CYS A 1 538 ? 12.959 4.870 -29.644 1.00 98.12 538 CYS A N 1
ATOM 4075 C CA . CYS A 1 538 ? 11.690 4.483 -29.047 1.00 98.12 538 CYS A CA 1
ATOM 4076 C C . CYS A 1 538 ? 11.877 3.176 -28.271 1.00 98.12 538 CYS A C 1
ATOM 4078 O O . CYS A 1 538 ? 12.577 2.273 -28.736 1.00 98.12 538 CYS A O 1
ATOM 4080 N N . ALA A 1 539 ? 11.253 3.058 -27.106 1.00 98.56 539 ALA A N 1
ATOM 4081 C CA . ALA A 1 539 ? 11.200 1.818 -26.350 1.00 98.56 539 ALA A CA 1
ATOM 4082 C C . ALA A 1 539 ? 9.751 1.448 -26.053 1.00 98.56 539 ALA A C 1
ATOM 4084 O O . ALA A 1 539 ? 8.946 2.289 -25.662 1.00 98.56 539 ALA A O 1
ATOM 4085 N N . MET A 1 540 ? 9.434 0.170 -26.230 1.00 98.75 540 MET A N 1
ATOM 4086 C CA . MET A 1 540 ? 8.122 -0.383 -25.928 1.00 98.75 540 MET A CA 1
ATOM 4087 C C . MET A 1 540 ? 8.281 -1.584 -25.012 1.00 98.75 540 MET A C 1
ATOM 4089 O O . MET A 1 540 ? 9.057 -2.495 -25.316 1.00 98.75 540 MET A O 1
ATOM 4093 N N . SER A 1 541 ? 7.529 -1.613 -23.923 1.00 98.81 541 SER A N 1
ATOM 4094 C CA . SER A 1 541 ? 7.576 -2.692 -22.951 1.00 98.81 541 SER A CA 1
ATOM 4095 C C . SER A 1 541 ? 6.181 -3.249 -22.681 1.00 98.81 541 SER A C 1
ATOM 4097 O O . SER A 1 541 ? 5.178 -2.536 -22.751 1.00 98.81 541 SER A O 1
ATOM 4099 N N . SER A 1 542 ? 6.131 -4.542 -22.379 1.00 98.81 542 SER A N 1
ATOM 4100 C CA . SER A 1 542 ? 4.938 -5.231 -21.902 1.00 98.81 542 SER A CA 1
ATOM 4101 C C . SER A 1 542 ? 5.292 -6.014 -20.647 1.00 98.81 542 SER A C 1
ATOM 4103 O O . SER A 1 542 ? 6.260 -6.779 -20.627 1.00 98.81 542 SER A O 1
ATOM 4105 N N . VAL A 1 543 ? 4.499 -5.829 -19.598 1.00 98.75 543 VAL A N 1
ATOM 4106 C CA . VAL A 1 543 ? 4.692 -6.451 -18.287 1.00 98.75 543 VAL A CA 1
ATOM 4107 C C . VAL A 1 543 ? 3.446 -7.240 -17.917 1.00 98.75 543 VAL A C 1
ATOM 4109 O O . VAL A 1 543 ? 2.326 -6.760 -18.086 1.00 98.75 543 VAL A O 1
ATOM 4112 N N . CYS A 1 544 ? 3.644 -8.439 -17.373 1.00 98.44 544 CYS A N 1
ATOM 4113 C CA . CYS A 1 544 ? 2.607 -9.186 -16.675 1.00 98.44 544 CYS A CA 1
ATOM 4114 C C . CYS A 1 544 ? 2.960 -9.259 -15.188 1.00 98.44 544 CYS A C 1
ATOM 4116 O O . CYS A 1 544 ? 3.995 -9.814 -14.812 1.00 98.44 544 CYS A O 1
ATOM 4118 N N . LEU A 1 545 ? 2.086 -8.721 -14.343 1.00 96.81 545 LEU A N 1
ATOM 4119 C CA . LEU A 1 545 ? 2.138 -8.845 -12.893 1.00 96.81 545 LEU A CA 1
ATOM 4120 C C . LEU A 1 545 ? 1.090 -9.850 -12.421 1.00 96.81 545 LEU A C 1
ATOM 4122 O O . LEU A 1 545 ? 0.056 -10.041 -13.060 1.00 96.81 545 LEU A O 1
ATOM 4126 N N . ARG A 1 546 ? 1.328 -10.449 -11.261 1.00 92.94 546 ARG A N 1
ATOM 4127 C CA . ARG A 1 546 ? 0.324 -11.201 -10.509 1.00 92.94 546 ARG A CA 1
ATOM 4128 C C . ARG A 1 546 ? 0.135 -10.580 -9.138 1.00 92.94 546 ARG A C 1
ATOM 4130 O O . ARG A 1 546 ? 1.069 -10.022 -8.563 1.00 92.94 546 ARG A O 1
ATOM 4137 N N . ILE A 1 547 ? -1.075 -10.707 -8.619 1.00 90.19 547 ILE A N 1
ATOM 4138 C CA . ILE A 1 547 ? -1.388 -10.359 -7.238 1.00 90.19 547 ILE A CA 1
ATOM 4139 C C . ILE A 1 547 ? -1.005 -11.540 -6.339 1.00 90.19 547 ILE A C 1
ATOM 4141 O O . ILE A 1 547 ? -1.418 -12.668 -6.599 1.00 90.19 547 ILE A O 1
ATOM 4145 N N . VAL A 1 548 ? -0.229 -11.279 -5.286 1.00 87.56 548 VAL A N 1
ATOM 4146 C CA . VAL A 1 548 ? 0.133 -12.288 -4.281 1.00 87.56 548 VAL A CA 1
ATOM 4147 C C . VAL A 1 548 ? -1.011 -12.424 -3.279 1.00 87.56 548 VAL A C 1
ATOM 4149 O O . VAL A 1 548 ? -1.377 -11.457 -2.602 1.00 87.56 548 VAL A O 1
ATOM 4152 N N . SER A 1 549 ? -1.591 -13.619 -3.182 1.00 83.31 549 SER A N 1
ATOM 4153 C CA . SER A 1 549 ? -2.720 -13.878 -2.287 1.00 83.31 549 SER A CA 1
ATOM 4154 C C . SER A 1 549 ? -2.303 -13.989 -0.817 1.00 83.31 549 SER A C 1
ATOM 4156 O O . SER A 1 549 ? -1.161 -14.311 -0.483 1.00 83.31 549 SER A O 1
ATOM 4158 N N . PHE A 1 550 ? -3.254 -13.768 0.096 1.00 84.44 550 PHE A N 1
ATOM 4159 C CA . PHE A 1 550 ? -3.054 -14.011 1.527 1.00 84.44 550 PHE A CA 1
ATOM 4160 C C . PHE A 1 550 ? -2.582 -15.449 1.809 1.00 84.44 550 PHE A C 1
ATOM 4162 O O . PHE A 1 550 ? -1.666 -15.640 2.608 1.00 84.44 550 PHE A O 1
ATOM 4169 N N . ALA A 1 551 ? -3.178 -16.440 1.135 1.00 79.88 551 ALA A N 1
ATOM 4170 C CA . ALA A 1 551 ? -2.859 -17.856 1.315 1.00 79.88 551 ALA A CA 1
ATOM 4171 C C . ALA A 1 551 ? -1.409 -18.178 0.919 1.00 79.88 551 ALA A C 1
ATOM 4173 O O . ALA A 1 551 ? -0.715 -18.878 1.650 1.00 79.88 551 ALA A O 1
ATOM 4174 N N . GLU A 1 552 ? -0.910 -17.610 -0.183 1.00 81.88 552 GLU A N 1
ATOM 4175 C CA . GLU A 1 552 ? 0.486 -17.793 -0.605 1.00 81.88 552 GLU A CA 1
ATOM 4176 C C . GLU A 1 552 ? 1.482 -17.242 0.420 1.00 81.88 552 GLU A C 1
ATOM 4178 O O . GLU A 1 552 ? 2.501 -17.877 0.714 1.00 81.88 552 GLU A O 1
ATOM 4183 N N . VAL A 1 553 ? 1.188 -16.077 1.006 1.00 83.94 553 VAL A N 1
ATOM 4184 C CA . VAL A 1 553 ? 2.032 -15.494 2.058 1.00 83.94 553 VAL A CA 1
ATOM 4185 C C . VAL A 1 553 ? 1.980 -16.355 3.327 1.00 83.94 553 VAL A C 1
ATOM 4187 O O . VAL A 1 553 ? 3.027 -16.636 3.915 1.00 83.94 553 VAL A O 1
ATOM 4190 N N . ALA A 1 554 ? 0.793 -16.832 3.720 1.00 82.12 554 ALA A N 1
ATOM 4191 C CA . ALA A 1 554 ? 0.620 -17.721 4.871 1.00 82.12 554 ALA A CA 1
ATOM 4192 C C . ALA A 1 554 ? 1.381 -19.047 4.689 1.00 82.12 554 ALA A C 1
ATOM 4194 O O . ALA A 1 554 ? 2.118 -19.470 5.583 1.00 82.12 554 ALA A O 1
ATOM 4195 N N . GLN A 1 555 ? 1.270 -19.670 3.515 1.00 80.75 555 GLN A N 1
ATOM 4196 C CA . GLN A 1 555 ? 1.968 -20.909 3.177 1.00 80.75 555 GLN A CA 1
ATOM 4197 C C . GLN A 1 555 ? 3.489 -20.710 3.142 1.00 80.75 555 GLN A C 1
ATOM 4199 O O . GLN A 1 555 ? 4.231 -21.517 3.703 1.00 80.75 555 GLN A O 1
ATOM 4204 N N . SER A 1 556 ? 3.963 -19.610 2.547 1.00 80.81 556 SER A N 1
ATOM 4205 C CA . SER A 1 556 ? 5.391 -19.262 2.526 1.00 80.81 556 SER A CA 1
ATOM 4206 C C . SER A 1 556 ? 5.969 -19.152 3.937 1.00 80.81 556 SER A C 1
ATOM 4208 O O . SER A 1 556 ? 7.097 -19.573 4.186 1.00 80.81 556 SER A O 1
ATOM 4210 N N . TYR A 1 557 ? 5.196 -18.610 4.881 1.00 79.12 557 TYR A N 1
ATOM 4211 C CA . TYR A 1 557 ? 5.602 -18.534 6.280 1.00 79.12 557 TYR A CA 1
ATOM 4212 C C . TYR A 1 557 ? 5.671 -19.906 6.960 1.00 79.12 557 TYR A C 1
ATOM 4214 O O . TYR A 1 557 ? 6.609 -20.163 7.714 1.00 79.12 557 TYR A O 1
ATOM 4222 N N . GLN A 1 558 ? 4.714 -20.797 6.687 1.00 76.38 558 GLN A N 1
ATOM 4223 C CA . GLN A 1 558 ? 4.738 -22.161 7.222 1.00 76.38 558 GLN A CA 1
ATOM 4224 C C . GLN A 1 558 ? 5.975 -22.929 6.743 1.00 76.38 558 GLN A C 1
ATOM 4226 O O . GLN A 1 558 ? 6.633 -23.576 7.554 1.00 76.38 558 GLN A O 1
ATOM 4231 N N . LEU A 1 559 ? 6.333 -22.792 5.461 1.00 73.25 559 LEU A N 1
ATOM 4232 C CA . LEU A 1 559 ? 7.544 -23.390 4.891 1.00 73.25 559 LEU A CA 1
ATOM 4233 C C . LEU A 1 559 ? 8.832 -22.797 5.471 1.00 73.25 559 LEU A C 1
ATOM 4235 O O . LEU A 1 559 ? 9.796 -23.521 5.644 1.00 73.25 559 LEU A O 1
ATOM 4239 N N . TYR A 1 560 ? 8.858 -21.500 5.793 1.00 67.81 560 TYR A N 1
ATOM 4240 C CA . TYR A 1 560 ? 10.028 -20.852 6.401 1.00 67.81 560 TYR A CA 1
ATOM 4241 C C . TYR A 1 560 ? 10.329 -21.346 7.830 1.00 67.81 560 TYR A C 1
ATOM 4243 O O . TYR A 1 560 ? 11.451 -21.199 8.311 1.00 67.81 560 TYR A O 1
ATOM 4251 N N . LYS A 1 561 ? 9.326 -21.879 8.539 1.00 64.69 561 LYS A N 1
ATOM 4252 C CA . LYS A 1 561 ? 9.460 -22.379 9.917 1.00 64.69 561 LYS A CA 1
ATOM 4253 C C . LYS A 1 561 ? 9.842 -23.856 10.025 1.00 64.69 561 LYS A C 1
ATOM 4255 O O . LYS A 1 561 ? 10.262 -24.257 11.111 1.00 64.69 561 LYS A O 1
ATOM 4260 N N . GLY A 1 562 ? 9.602 -24.639 8.975 1.00 49.41 562 GLY A N 1
ATOM 4261 C CA . GLY A 1 562 ? 10.005 -26.046 8.885 1.00 49.41 562 GLY A CA 1
ATOM 4262 C C . GLY A 1 562 ? 11.429 -26.163 8.379 1.00 49.41 562 GLY A C 1
ATOM 4263 O O . GLY A 1 562 ? 12.113 -27.100 8.842 1.00 49.41 562 GLY A O 1
#

Foldseek 3Di:
DDDDDDPPPPPPPPPPDPPDPLAPPDAAEAEEEEDADPLVLAQVQFPPVFLARQQLFDQDNDRLLVLQVVLLVVQDVHPAYEYEHDPLCQLVVVVVDPHHYWHADPASLRRVLRRLVPDPGQKYWYAYSLLSLCLQCVNVVVSVQNCVQCVLVPVVVVVVVVVVVVVPDQDPPGDDDPPPPPPPPPPPPPPPDDDDDDDDDDDDDDDDDDDDDDDDDDDDDDDDDDDDDDDDDDDDDDDDDDDDDDDDDDDDDDDDDDDDPDDPDPPDPDQPDDDDPDDPDDSRAFKEWEKDQDPDFDDDPNHTDPSSPDIDTFDRMMGGSVLQNVLSPDPQDDDRDSQRSSVSVVGHYHYDHDDPSRDGNSYLVCLVVVVVSVQVSPVPDPDRRPDDDFPKFKFKFKFWFFWDAPQFADELNDTDDDRTHTDDQESHHQQLQRVLRGLCRSSVNDHPCVVPPSPDPVRGHNDSLVVSLVSLSVCSHSFKDFQAKEKEKEAPDDDCPVVQVVSLVSNCVSNVHDSVRYGYHYYYPCLDDCRSVRRIMMMMMMTMMTGHHSVNSSVSSVVVVD

InterPro domains:
  IPR003526 2-C-methyl-D-erythritol 2,4-cyclodiphosphate synthase [MF_00107] (392-547)
  IPR003526 2-C-methyl-D-erythritol 2,4-cyclodiphosphate synthase [PF02542] (392-545)
  IPR003526 2-C-methyl-D-erythritol 2,4-cyclodiphosphate synthase [PTHR43181] (357-545)
  IPR003526 2-C-methyl-D-erythritol 2,4-cyclodiphosphate synthase [TIGR00151] (393-545)
  IPR003526 2-C-methyl-D-erythritol 2,4-cyclodiphosphate synthase [cd00554] (393-545)
  IPR018294 4-diphosphocytidyl-2C-methyl-D-erythritol synthase, conserved site [PS01295] (124-131)
  IPR020555 2-C-methyl-D-erythritol 2,4-cyclodiphosphate synthase, conserved site [PS01350] (426-441)
  IPR026596 Bifunctional enzyme IspD/IspF [MF_01520] (27-548)
  IPR029044 Nucleotide-diphospho-sugar transferases [G3DSA:3.90.550.10] (27-185)
  IPR029044 Nucleotide-diphospho-sugar transferases [G3DSA:3.90.550.10] (262-375)
  IPR029044 Nucleotide-diphospho-sugar transferases [SSF53448] (29-134)
  IPR029044 Nucleotide-diphospho-sugar transferases [SSF53448] (283-375)
  IPR034683 Cytidylyltransferase IspD/TarI [PF01128] (29-135)
  IPR034683 Cytidylyltransferase IspD/TarI [PF01128] (279-375)
  IPR036571 2-C-methyl-D-erythritol 2,4-cyclodiphosphate synthase superfamily [G3DSA:3.30.1330.50] (390-554)
  IPR036571 2-C-methyl-D-erythritol 2,4-cyclodiphosphate synthase superfamily [SSF69765] (392-546)

Secondary structure (DSSP, 8-state):
-----------TT-----S---S-TT--EEEEEE-----HHHHHHS-TT----GGG-EETTEEHHHHHHHHHHHHS--S-EEEEE-HHHHHHHHHH-SSEEEE--SSHHHHHHHHHTT--SSEEEEEETT-GGGGGTHHHHHHHHHHHHHHHHHHHHHHHHHHHHHH----TT----TTSSSSSSTTSSSSS-S---------------------------------------------------------------------------PPP-------TT-----EEEEEEE--S-EEETTEEE-GGG-EEE-S-EEEEHHHHHHHHH--S---SSHHHHHHHTT--EEEEE--GGG----SGGGHHHHHHHHHHHGGGSSS-TT-S---EEEEEEEEEEEEEETSPEEETTEEE--SEEE-SSSS--HHHHHHHHHHHHHHT---HHHHS-TT-GGGTT--HHHHHHHHHHHHHHTTEEEEEEEEEEE-SSS--TTTHHHHHHHHHHHHT--GGGEEEEEE--TT-HHHHTTSEEEEEEEEEEEEPBHHHHHHHHHHHH-